Protein AF-A0A8H4PK36-F1 (afdb_monomer)

Solvent-accessible surface area (backbone atoms only — not comparable to full-atom values): 29082 Å² total; per-residue (Å²): 133,86,82,53,76,52,70,52,82,39,54,79,78,51,71,94,76,61,91,67,79,88,87,80,72,75,80,78,94,60,98,83,68,68,63,46,81,48,77,50,64,77,50,84,76,53,45,77,46,78,40,74,92,68,57,55,105,54,99,60,78,47,73,45,74,48,67,68,69,78,74,73,71,55,58,67,77,64,46,71,44,76,72,38,66,66,62,29,50,50,47,42,55,60,51,49,73,80,44,78,87,68,77,51,84,52,69,70,45,41,34,52,50,53,45,48,53,50,49,43,52,38,53,24,45,69,75,26,30,50,77,39,76,68,75,79,83,68,52,76,67,56,52,51,52,52,51,51,51,51,51,51,50,54,51,48,55,53,48,52,52,49,48,54,55,59,76,66,54,85,51,75,68,46,54,54,62,64,52,50,74,66,58,49,91,60,79,82,69,77,74,59,57,69,57,95,94,39,72,54,71,54,72,64,58,52,44,50,50,45,43,48,36,39,38,72,55,73,86,52,78,37,15,90,60,67,44,32,29,69,57,50,48,71,45,32,90,76,48,43,67,64,50,32,47,52,51,64,31,28,45,70,75,16,44,48,51,64,81,49,32,45,26,40,27,38,71,42,74,43,86,90,56,83,64,72,87,47,75,85,30,42,42,71,34,32,23,38,30,42,67,44,39,13,48,33,29,44,52,29,51,55,52,49,50,50,28,59,77,70,58,65,49,56,87,48,55,32,42,95,43,86,82,44,45,73,66,59,51,50,53,53,52,51,50,54,51,52,55,36,55,76,69,72,34,36,74,48,80,49,76,50,64,54,82,63,54,51,56,68,42,48,52,73,57,40,34,50,41,35,50,78,71,66,48,57,64,34,54,30,37,17,55,37,34,58,48,46,84,23,33,37,24,44,46,56,80,58,46,70,52,72,79,39,79,46,90,53,27,43,58,52,67,49,52,33,34,58,56,54,48,51,59,55,53,43,61,63,79,67,56,74,49,69,50,64,61,77,88,50,105,84,52,77,77,56,87,45,70,66,59,48,56,45,28,48,70,63,42,33,37,39,38,36,57,27,82,40,68,68,59,29,50,53,50,48,52,52,38,48,51,42,51,57,50,48,50,45,75,75,40,72,98,83,68,90,78,81,71,81,129

Mean predicted aligned error: 16.34 Å

Nearest PDB structures (foldseek):
  8c8j-assembly1_A  TM=6.708E-01  e=2.443E-15  Homo sapiens
  8sxu-assembly1_A  TM=6.384E-01  e=5.487E-13  Homo sapiens
  8uw3-assembly1_A  TM=5.672E-01  e=4.064E-14  Homo sapiens
  8gh6-assembly1_A  TM=5.372E-01  e=8.422E-14  Bombyx mori
  8ibz-assembly1_C  TM=6.134E-01  e=5.086E-11  Bombyx mori

InterPro domains:
  IPR000477 Reverse transcriptase domain [PF00078] (272-466)
  IPR000477 Reverse transcriptase domain [PS50878] (249-501)
  IPR036691 Endonuclease/exonuclease/phosphatase superfamily [G3DSA:3.60.10.10] (4-68)
  IPR036691 Endonuclease/exonuclease/phosphatase superfamily [SSF56219] (5-68)
  IPR043502 DNA/RNA polymerase superfamily [SSF56672] (203-421)

Structure (mmCIF, N/CA/C/O backbone):
data_AF-A0A8H4PK36-F1
#
_entry.id   AF-A0A8H4PK36-F1
#
loop_
_atom_site.group_PDB
_atom_site.id
_atom_site.type_symbol
_atom_site.label_atom_id
_atom_site.label_alt_id
_atom_site.label_comp_id
_atom_site.label_asym_id
_atom_site.label_entity_id
_atom_site.label_seq_id
_atom_site.pdbx_PDB_ins_code
_atom_site.Cartn_x
_atom_site.Cartn_y
_atom_site.Cartn_z
_atom_site.occupancy
_atom_site.B_iso_or_equiv
_atom_site.auth_seq_id
_atom_site.auth_comp_id
_atom_site.auth_asym_id
_atom_site.auth_atom_id
_atom_site.pdbx_PDB_model_num
ATOM 1 N N . MET A 1 1 ? 37.662 -18.255 4.401 1.00 40.94 1 MET A N 1
ATOM 2 C CA . MET A 1 1 ? 38.384 -18.026 5.670 1.00 40.94 1 MET A CA 1
ATOM 3 C C . MET A 1 1 ? 37.438 -17.353 6.640 1.00 40.94 1 MET A C 1
ATOM 5 O O . MET A 1 1 ? 36.833 -16.355 6.268 1.00 40.94 1 MET A O 1
ATOM 9 N N . VAL A 1 2 ? 37.259 -17.919 7.832 1.00 35.31 2 VAL A N 1
ATOM 10 C CA . VAL A 1 2 ? 36.498 -17.277 8.910 1.00 35.31 2 VAL A CA 1
ATOM 11 C C . VAL A 1 2 ? 37.439 -16.280 9.588 1.00 35.31 2 VAL A C 1
ATOM 13 O O . VAL A 1 2 ? 38.476 -16.675 10.115 1.00 35.31 2 VAL A O 1
ATOM 16 N N . PHE A 1 3 ? 37.120 -14.989 9.511 1.00 43.66 3 PHE A N 1
ATOM 17 C CA . PHE A 1 3 ? 37.823 -13.960 10.276 1.00 43.66 3 PHE A CA 1
ATOM 18 C C . PHE A 1 3 ? 37.291 -13.989 11.707 1.00 43.66 3 PHE A C 1
ATOM 20 O O . PHE A 1 3 ? 36.081 -13.875 11.909 1.00 43.66 3 PHE A O 1
ATOM 27 N N . SER A 1 4 ? 38.173 -14.168 12.684 1.00 48.53 4 SER A N 1
ATOM 28 C CA . SER A 1 4 ? 37.802 -14.310 14.090 1.00 48.53 4 SER A CA 1
ATOM 29 C C . SER A 1 4 ? 38.705 -13.454 14.963 1.00 48.53 4 SER A C 1
ATOM 31 O O . SER A 1 4 ? 39.929 -13.501 14.841 1.00 48.53 4 SER A O 1
ATOM 33 N N . VAL A 1 5 ? 38.078 -12.709 15.867 1.00 52.31 5 VAL A N 1
ATOM 34 C CA . VAL A 1 5 ? 38.738 -12.067 17.001 1.00 52.31 5 VAL A CA 1
ATOM 35 C C . VAL A 1 5 ? 38.234 -12.774 18.247 1.00 52.31 5 VAL A C 1
ATOM 37 O O . VAL A 1 5 ? 37.022 -12.857 18.452 1.00 52.31 5 VAL A O 1
ATOM 40 N N . THR A 1 6 ? 39.155 -13.282 19.054 1.00 52.44 6 THR A N 1
ATOM 41 C CA . THR A 1 6 ? 38.852 -13.930 20.330 1.00 52.44 6 THR A CA 1
ATOM 42 C C . THR A 1 6 ? 39.507 -13.108 21.426 1.00 52.44 6 THR A C 1
ATOM 44 O O . THR A 1 6 ? 40.720 -12.918 21.400 1.00 52.44 6 THR A O 1
ATOM 47 N N . ALA A 1 7 ? 38.711 -12.613 22.368 1.00 56.53 7 ALA A N 1
ATOM 48 C CA . ALA A 1 7 ? 39.186 -11.902 23.548 1.00 56.53 7 ALA A CA 1
ATOM 49 C C . ALA A 1 7 ? 38.497 -12.483 24.783 1.00 56.53 7 ALA A C 1
ATOM 51 O O . ALA A 1 7 ? 37.315 -12.832 24.713 1.00 56.53 7 ALA A O 1
ATOM 52 N N . GLY A 1 8 ? 39.229 -12.605 25.885 1.00 54.06 8 GLY A N 1
ATOM 53 C CA . GLY A 1 8 ? 38.677 -13.118 27.131 1.00 54.06 8 GLY A CA 1
ATOM 54 C C . GLY A 1 8 ? 39.681 -13.137 28.273 1.00 54.06 8 GLY A C 1
ATOM 55 O O . GLY A 1 8 ? 40.876 -12.909 28.073 1.00 54.06 8 GLY A O 1
ATOM 56 N N . ASP A 1 9 ? 39.149 -13.442 29.450 1.00 56.94 9 ASP A N 1
ATOM 57 C CA . ASP A 1 9 ? 39.870 -13.492 30.715 1.00 56.94 9 ASP A CA 1
ATOM 58 C C . ASP A 1 9 ? 40.495 -14.886 30.863 1.00 56.94 9 ASP A C 1
ATOM 60 O O . ASP A 1 9 ? 39.780 -15.888 30.989 1.00 56.94 9 ASP A O 1
ATOM 64 N N . PHE A 1 10 ? 41.826 -14.984 30.824 1.00 54.03 10 PHE A N 1
ATOM 65 C CA . PHE A 1 10 ? 42.518 -16.265 30.976 1.00 54.03 10 PHE A CA 1
ATOM 66 C C . PHE A 1 10 ? 43.119 -16.378 32.372 1.00 54.03 10 PHE A C 1
ATOM 68 O O . PHE A 1 10 ? 43.988 -15.600 32.762 1.00 54.03 10 PHE A O 1
ATOM 75 N N . ASN A 1 11 ? 42.672 -17.381 33.127 1.00 54.97 11 ASN A N 1
ATOM 76 C CA . ASN A 1 11 ? 43.267 -17.710 34.415 1.00 54.97 11 ASN A CA 1
ATOM 77 C C . ASN A 1 11 ? 44.605 -18.428 34.182 1.00 54.97 11 ASN A C 1
ATOM 79 O O . ASN A 1 11 ? 44.629 -19.548 33.659 1.00 54.97 11 ASN A O 1
ATOM 83 N N . ALA A 1 12 ? 45.706 -17.788 34.581 1.00 52.44 12 ALA A N 1
ATOM 84 C CA . ALA A 1 12 ? 47.066 -18.293 34.384 1.00 52.44 12 ALA A CA 1
ATOM 85 C C . ALA A 1 12 ? 47.322 -19.647 35.088 1.00 52.44 12 ALA A C 1
ATOM 87 O O . ALA A 1 12 ? 48.232 -20.387 34.707 1.00 52.44 12 ALA A O 1
ATOM 88 N N . PHE A 1 13 ? 46.481 -20.018 36.061 1.00 49.03 13 PHE A N 1
ATOM 89 C CA . PHE A 1 13 ? 46.588 -21.257 36.834 1.00 49.03 13 PHE A CA 1
ATOM 90 C C . PHE A 1 13 ? 45.731 -22.420 36.300 1.00 49.03 13 PHE A C 1
ATOM 92 O O . PHE A 1 13 ? 45.767 -23.515 36.864 1.00 49.03 13 PHE A O 1
ATOM 99 N N . HIS A 1 14 ? 44.953 -22.237 35.224 1.00 50.09 14 HIS A N 1
ATOM 100 C CA . HIS A 1 14 ? 44.049 -23.289 34.746 1.00 50.09 14 HIS A CA 1
ATOM 101 C C . HIS A 1 14 ? 44.802 -24.417 34.011 1.00 50.09 14 HIS A C 1
ATOM 103 O O . HIS A 1 14 ? 45.375 -24.226 32.936 1.00 50.09 14 HIS A O 1
ATOM 109 N N . ILE A 1 15 ? 44.756 -25.628 34.580 1.00 48.31 15 ILE A N 1
ATOM 110 C CA . ILE A 1 15 ? 45.626 -26.768 34.233 1.00 48.31 15 ILE A CA 1
ATOM 111 C C . ILE A 1 15 ? 45.523 -27.246 32.774 1.00 48.31 15 ILE A C 1
ATOM 113 O O . ILE A 1 15 ? 46.470 -27.807 32.234 1.00 48.31 15 ILE A O 1
ATOM 117 N N . THR A 1 16 ? 44.396 -26.991 32.105 1.00 45.19 16 THR A N 1
ATOM 118 C CA . THR A 1 16 ? 44.139 -27.428 30.719 1.00 45.19 16 THR A CA 1
ATOM 119 C C . THR A 1 16 ? 44.961 -26.687 29.663 1.00 45.19 16 THR A C 1
ATOM 121 O O . THR A 1 16 ? 44.974 -27.114 28.513 1.00 45.19 16 THR A O 1
ATOM 124 N N . TRP A 1 17 ? 45.625 -25.585 30.024 1.00 44.75 17 TRP A N 1
ATOM 125 C CA . TRP A 1 17 ? 46.453 -24.784 29.111 1.00 44.75 17 TRP A CA 1
ATOM 126 C C . TRP A 1 17 ? 47.960 -25.025 29.288 1.00 44.75 17 TRP A C 1
ATOM 128 O O . TRP A 1 17 ? 48.766 -24.449 28.564 1.00 44.75 17 TRP A O 1
ATOM 138 N N . GLN A 1 18 ? 48.356 -25.887 30.230 1.00 50.12 18 GLN A N 1
ATOM 139 C CA . GLN A 1 18 ? 49.754 -26.187 30.541 1.00 50.12 18 GLN A CA 1
ATOM 140 C C . GLN A 1 18 ? 50.174 -27.484 29.831 1.00 50.12 18 GLN A C 1
ATOM 142 O O . GLN A 1 18 ? 49.978 -28.581 30.344 1.00 50.12 18 GLN A O 1
ATOM 147 N N . THR A 1 19 ? 50.737 -27.382 28.625 1.00 42.62 19 THR A N 1
ATOM 148 C CA . THR A 1 19 ? 51.015 -28.542 27.753 1.00 42.62 19 THR A CA 1
ATOM 149 C C . THR A 1 19 ? 52.373 -29.233 27.984 1.00 42.62 19 THR A C 1
ATOM 151 O O . THR A 1 19 ? 52.846 -29.929 27.091 1.00 42.62 19 THR A O 1
ATOM 154 N N . ALA A 1 20 ? 53.023 -29.083 29.148 1.00 48.22 20 ALA A N 1
ATOM 155 C CA . ALA A 1 20 ? 54.350 -29.668 29.409 1.00 48.22 20 ALA A CA 1
ATOM 156 C C . ALA A 1 20 ? 54.484 -30.352 30.786 1.00 48.22 20 ALA A C 1
ATOM 158 O O . ALA A 1 20 ? 53.830 -29.973 31.761 1.00 48.22 20 ALA A O 1
ATOM 159 N N . ALA A 1 21 ? 55.356 -31.370 30.850 1.00 52.38 21 ALA A N 1
ATOM 160 C CA . ALA A 1 21 ? 55.630 -32.180 32.038 1.00 52.38 21 ALA A CA 1
ATOM 161 C C . ALA A 1 21 ? 56.191 -31.343 33.207 1.00 52.38 21 ALA A C 1
ATOM 163 O O . ALA A 1 21 ? 56.991 -30.432 33.024 1.00 52.38 21 ALA A O 1
ATOM 164 N N . THR A 1 22 ? 55.782 -31.674 34.431 1.00 54.00 22 THR A N 1
ATOM 165 C CA . THR A 1 22 ? 55.935 -30.863 35.654 1.00 54.00 22 THR A CA 1
ATOM 166 C C . THR A 1 22 ? 57.351 -30.736 36.231 1.00 54.00 22 THR A C 1
ATOM 168 O O . THR A 1 22 ? 57.498 -30.092 37.264 1.00 54.00 22 THR A O 1
ATOM 171 N N . ARG A 1 23 ? 58.387 -31.335 35.627 1.00 44.59 23 ARG A N 1
ATOM 172 C CA . ARG A 1 23 ? 59.698 -31.504 36.286 1.00 44.59 23 ARG A CA 1
ATOM 173 C C . ARG A 1 23 ? 60.752 -30.421 36.020 1.00 44.59 23 ARG A C 1
ATOM 175 O O . ARG A 1 23 ? 61.693 -30.373 36.794 1.00 44.59 23 ARG A O 1
ATOM 182 N N . ASP A 1 24 ? 60.550 -29.521 35.055 1.00 45.03 24 ASP A N 1
ATOM 183 C CA . ASP A 1 24 ? 61.469 -28.400 34.761 1.00 45.03 24 ASP A CA 1
ATOM 184 C C . ASP A 1 24 ? 60.699 -27.086 34.532 1.00 45.03 24 ASP A C 1
ATOM 186 O O . ASP A 1 24 ? 60.712 -26.506 33.445 1.00 45.03 24 ASP A O 1
ATOM 190 N N . ARG A 1 25 ? 59.955 -26.615 35.541 1.00 55.38 25 ARG A N 1
ATOM 191 C CA . ARG A 1 25 ? 59.335 -25.281 35.473 1.00 55.38 25 ARG A CA 1
ATOM 192 C C . ARG A 1 25 ? 60.319 -24.226 35.984 1.00 55.38 25 ARG A C 1
ATOM 194 O O . ARG A 1 25 ? 60.851 -24.364 37.081 1.00 55.38 25 ARG A O 1
ATOM 201 N N . GLY A 1 26 ? 60.527 -23.162 35.204 1.00 52.28 26 GLY A N 1
ATOM 202 C CA . GLY A 1 26 ? 61.027 -21.891 35.739 1.00 52.28 26 GLY A CA 1
ATOM 203 C C . GLY A 1 26 ? 60.028 -21.299 36.744 1.00 52.28 26 GLY A C 1
ATOM 204 O O . GLY A 1 26 ? 58.874 -21.727 36.781 1.00 52.28 26 GLY A O 1
ATOM 205 N N . THR A 1 27 ? 60.468 -20.345 37.570 1.00 52.53 27 THR A N 1
ATOM 206 C CA . THR A 1 27 ? 59.638 -19.697 38.605 1.00 52.53 27 THR A CA 1
ATOM 207 C C . THR A 1 27 ? 58.325 -19.150 38.039 1.00 52.53 27 THR A C 1
ATOM 209 O O . THR A 1 27 ? 58.312 -18.629 36.921 1.00 52.53 27 THR A O 1
ATOM 212 N N . ASP A 1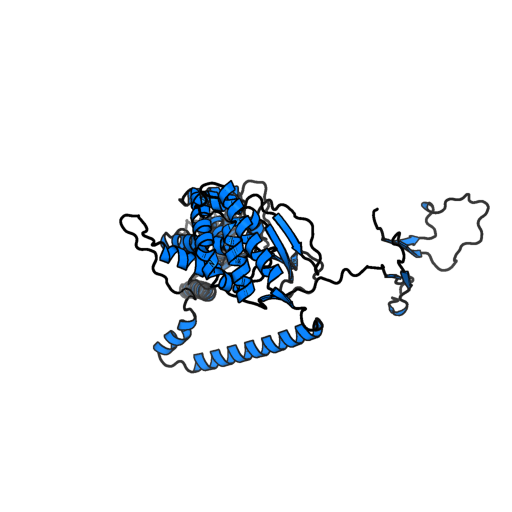 28 ? 57.241 -19.262 38.817 1.00 50.62 28 ASP A N 1
ATOM 213 C CA . ASP A 1 28 ? 55.898 -18.804 38.442 1.00 50.62 28 ASP A CA 1
ATOM 214 C C . ASP A 1 28 ? 55.920 -17.361 37.909 1.00 50.62 28 ASP A C 1
ATOM 216 O O . ASP A 1 28 ? 56.591 -16.481 38.446 1.00 50.62 28 ASP A O 1
ATOM 220 N N . ILE A 1 29 ? 55.196 -17.128 36.810 1.00 50.75 29 ILE A N 1
ATOM 221 C CA . ILE A 1 29 ? 55.352 -15.927 35.969 1.00 50.75 29 ILE A CA 1
ATOM 222 C C . ILE A 1 29 ? 54.821 -14.649 36.661 1.00 50.75 29 ILE A C 1
ATOM 224 O O . ILE A 1 29 ? 55.149 -13.547 36.230 1.00 50.75 29 ILE A O 1
ATOM 228 N N . ALA A 1 30 ? 54.067 -14.756 37.762 1.00 47.38 30 ALA A N 1
ATOM 229 C CA . ALA A 1 30 ? 53.736 -13.620 38.625 1.00 47.38 30 ALA A CA 1
ATOM 230 C C . ALA A 1 30 ? 53.220 -14.076 40.004 1.00 47.38 30 ALA A C 1
ATOM 232 O O . ALA A 1 30 ? 52.284 -14.866 40.078 1.00 47.38 30 ALA A O 1
ATOM 233 N N . GLU A 1 31 ? 53.751 -13.514 41.094 1.00 46.56 31 GLU A N 1
ATOM 234 C CA . GLU A 1 31 ? 53.213 -13.703 42.459 1.00 46.56 31 GLU A CA 1
ATOM 235 C C . GLU A 1 31 ? 51.986 -12.808 42.764 1.00 46.56 31 GLU A C 1
ATOM 237 O O . GLU A 1 31 ? 51.364 -12.950 43.813 1.00 46.56 31 GLU A O 1
ATOM 242 N N . TRP A 1 32 ? 51.614 -11.886 41.862 1.00 47.09 32 TRP A N 1
ATOM 243 C CA . TRP A 1 32 ? 50.687 -10.779 42.162 1.00 47.09 32 TRP A CA 1
ATOM 244 C C . TRP A 1 32 ? 49.541 -10.602 41.144 1.00 47.09 32 TRP A C 1
ATOM 246 O O . TRP A 1 32 ? 49.092 -9.481 40.916 1.00 47.09 32 TRP A O 1
ATOM 256 N N . GLY A 1 33 ? 49.037 -11.672 40.517 1.00 50.41 33 GLY A N 1
ATOM 257 C CA . GLY A 1 33 ? 47.861 -11.555 39.640 1.00 50.41 33 GLY A CA 1
ATOM 258 C C . GLY A 1 33 ? 47.332 -12.885 39.098 1.00 50.41 33 GLY A C 1
ATOM 259 O O . GLY A 1 33 ? 48.097 -13.711 38.614 1.00 50.41 33 GLY A O 1
ATOM 260 N N . ASN A 1 34 ? 46.010 -13.088 39.164 1.00 52.44 34 ASN A N 1
ATOM 261 C CA . ASN A 1 34 ? 45.353 -14.362 38.822 1.00 52.44 34 ASN A CA 1
ATOM 262 C C . ASN A 1 34 ? 44.834 -14.449 37.371 1.00 52.44 34 ASN A C 1
ATOM 264 O O . ASN A 1 34 ? 44.435 -15.531 36.932 1.00 52.44 34 ASN A O 1
ATOM 268 N N . THR A 1 35 ? 44.829 -13.343 36.621 1.00 53.53 35 THR A N 1
ATOM 269 C CA . THR A 1 35 ? 44.146 -13.251 35.320 1.00 53.53 35 THR A CA 1
ATOM 270 C C . THR A 1 35 ? 44.972 -12.444 34.324 1.00 53.53 35 THR A C 1
ATOM 272 O O . THR A 1 35 ? 45.458 -11.367 34.656 1.00 53.53 35 THR A O 1
ATOM 275 N N . ILE A 1 36 ? 45.123 -12.957 33.101 1.00 58.69 36 ILE A N 1
ATOM 276 C CA . ILE A 1 36 ? 45.741 -12.247 31.975 1.00 58.69 36 ILE A CA 1
ATOM 277 C C . ILE A 1 36 ? 44.651 -11.964 30.936 1.00 58.69 36 ILE A C 1
ATOM 279 O O . ILE A 1 36 ? 44.002 -12.892 30.445 1.00 58.69 36 ILE A O 1
ATOM 283 N N . ASP A 1 37 ? 44.478 -10.693 30.576 1.00 61.72 37 ASP A N 1
ATOM 284 C CA . ASP A 1 37 ? 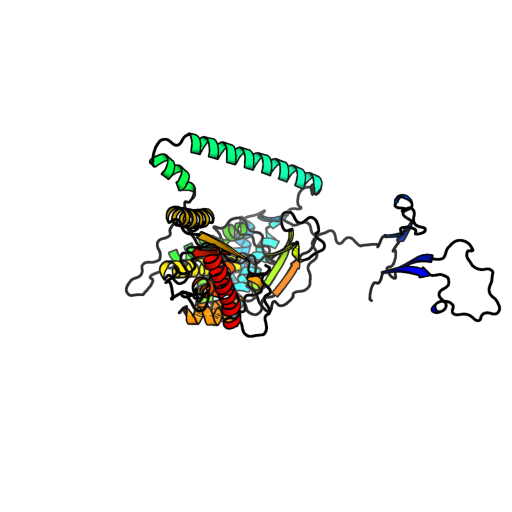43.588 -10.278 29.490 1.00 61.72 37 ASP A CA 1
ATOM 285 C C . ASP A 1 37 ? 44.315 -10.491 28.146 1.00 61.72 37 ASP A C 1
ATOM 287 O O . ASP A 1 37 ? 45.308 -9.823 27.849 1.00 61.72 37 ASP A O 1
ATOM 291 N N . LEU A 1 38 ? 43.855 -11.446 27.326 1.00 62.44 38 LEU A N 1
ATOM 292 C CA . LEU A 1 38 ? 44.467 -11.760 26.024 1.00 62.44 38 LEU A CA 1
ATOM 293 C C . LEU A 1 38 ? 43.483 -11.545 24.874 1.00 62.44 38 LEU A C 1
ATOM 295 O O . LEU A 1 38 ? 42.304 -11.895 24.952 1.00 62.44 38 LEU A O 1
ATOM 299 N N . ALA A 1 39 ? 44.001 -11.024 23.762 1.00 62.66 39 ALA A N 1
ATOM 300 C CA . ALA A 1 39 ? 43.266 -10.831 22.521 1.00 62.66 39 ALA A CA 1
ATOM 301 C C . ALA A 1 39 ? 44.033 -11.439 21.340 1.00 62.66 39 ALA A C 1
ATOM 303 O O . ALA A 1 39 ? 45.154 -11.032 21.040 1.00 62.66 39 ALA A O 1
ATOM 304 N N . PHE A 1 40 ? 43.404 -12.378 20.634 1.00 64.12 40 PHE A N 1
ATOM 305 C CA . PHE A 1 40 ? 43.942 -13.004 19.428 1.00 64.12 40 PHE A CA 1
ATOM 306 C C . PHE A 1 40 ? 43.116 -12.597 18.211 1.00 64.12 40 PHE A C 1
ATOM 308 O O . PHE A 1 40 ? 41.883 -12.610 18.238 1.00 64.12 40 PHE A O 1
ATOM 315 N N . SER A 1 41 ? 43.797 -12.269 17.118 1.00 69.12 41 SER A N 1
ATOM 316 C CA . SER A 1 41 ? 43.170 -11.930 15.844 1.00 69.12 41 SER A CA 1
ATOM 317 C C . SER A 1 41 ? 43.940 -12.590 14.709 1.00 69.12 41 SER A C 1
ATOM 319 O O . SER A 1 41 ? 45.162 -12.496 14.647 1.00 69.12 41 SER A O 1
ATOM 321 N N . ASN A 1 42 ? 43.222 -13.231 13.788 1.00 68.31 42 ASN A N 1
ATOM 322 C CA . ASN A 1 42 ? 43.790 -13.710 12.525 1.00 68.31 42 ASN A CA 1
ATOM 323 C C . ASN A 1 42 ? 43.641 -12.685 11.381 1.00 68.31 42 ASN A C 1
ATOM 325 O O . ASN A 1 42 ? 43.855 -13.017 10.215 1.00 68.31 42 ASN A O 1
ATOM 329 N N . ILE A 1 43 ? 43.251 -11.445 11.697 1.00 68.75 43 ILE A N 1
ATOM 330 C CA . ILE A 1 43 ? 43.114 -10.347 10.737 1.00 68.75 43 ILE A CA 1
ATOM 331 C C . ILE A 1 43 ? 44.473 -9.656 10.589 1.00 68.75 43 ILE A C 1
ATOM 333 O O . ILE A 1 43 ? 44.989 -9.067 11.538 1.00 68.75 43 ILE A O 1
ATOM 337 N N . GLN A 1 44 ? 45.041 -9.719 9.383 1.00 63.19 44 GLN A N 1
ATOM 338 C CA . GLN A 1 44 ? 46.318 -9.087 9.047 1.00 63.19 44 GLN A CA 1
ATOM 339 C C . GLN A 1 44 ? 46.256 -7.574 9.325 1.00 63.19 44 GLN A C 1
ATOM 341 O O . GLN A 1 44 ? 45.330 -6.914 8.859 1.00 63.19 44 GLN A O 1
ATOM 346 N N . TRP A 1 45 ? 47.234 -7.052 10.077 1.00 67.88 45 TRP A N 1
ATOM 347 C CA . TRP A 1 45 ? 47.338 -5.654 10.542 1.00 67.88 45 TRP A CA 1
ATOM 348 C C . TRP A 1 45 ? 46.310 -5.202 11.596 1.00 67.88 45 TRP A C 1
ATOM 350 O O . TRP A 1 45 ? 46.077 -4.005 11.743 1.00 67.88 45 TRP A O 1
ATOM 360 N N . ALA A 1 46 ? 45.672 -6.126 12.322 1.00 73.62 46 ALA A N 1
ATOM 361 C CA . ALA A 1 46 ? 44.981 -5.771 13.562 1.00 73.62 46 ALA A CA 1
ATOM 362 C C . ALA A 1 46 ? 45.991 -5.303 14.622 1.00 73.62 46 ALA A C 1
ATOM 364 O O . ALA A 1 46 ? 47.006 -5.962 14.840 1.00 73.62 46 ALA A O 1
ATOM 365 N N . GLU A 1 47 ? 45.689 -4.190 15.284 1.00 75.69 47 GLU A N 1
ATOM 366 C CA . GLU A 1 47 ? 46.497 -3.619 16.364 1.00 75.69 47 GLU A CA 1
ATOM 367 C C . GLU A 1 47 ? 45.690 -3.622 17.662 1.00 75.69 47 GLU A C 1
ATOM 369 O O . GLU A 1 47 ? 44.483 -3.379 17.644 1.00 75.69 47 GLU A O 1
ATOM 374 N N . THR A 1 48 ? 46.343 -3.874 18.793 1.00 76.12 48 THR A N 1
ATOM 375 C CA . THR A 1 48 ? 45.712 -3.832 20.119 1.00 76.12 48 THR A CA 1
ATOM 376 C C . THR A 1 48 ? 46.453 -2.832 20.993 1.00 76.12 48 THR A C 1
ATOM 378 O O . THR A 1 48 ? 47.674 -2.908 21.114 1.00 76.12 48 THR A O 1
ATOM 381 N N . THR A 1 49 ? 45.720 -1.913 21.618 1.00 78.50 49 THR A N 1
ATOM 382 C CA . THR A 1 49 ? 46.246 -0.917 22.560 1.00 78.50 49 THR A CA 1
ATOM 383 C C . THR A 1 49 ? 45.617 -1.097 23.937 1.00 78.50 49 THR A C 1
ATOM 385 O O . THR A 1 49 ? 44.437 -1.428 24.056 1.00 78.50 49 THR A O 1
ATOM 388 N N . VAL A 1 50 ? 46.402 -0.874 24.993 1.00 76.69 50 VAL A N 1
ATOM 389 C CA . VAL A 1 50 ? 45.887 -0.821 26.368 1.00 76.69 50 VAL A CA 1
ATOM 390 C C . VAL A 1 50 ? 45.384 0.593 26.644 1.00 76.69 50 VAL A C 1
ATOM 392 O O . VAL A 1 50 ? 46.148 1.557 26.589 1.00 76.69 50 VAL A O 1
ATOM 395 N N . GLU A 1 51 ? 44.098 0.736 26.951 1.00 77.81 51 GLU A N 1
ATOM 396 C CA . GLU A 1 51 ? 43.465 2.028 27.208 1.00 77.81 51 GLU A CA 1
ATOM 397 C C . GLU A 1 51 ? 43.540 2.392 28.695 1.00 77.81 51 GLU A C 1
ATOM 399 O O . GLU A 1 51 ? 42.543 2.364 29.418 1.00 77.81 51 GLU A O 1
ATOM 404 N N . ASN A 1 52 ? 44.733 2.786 29.153 1.00 71.12 52 ASN A N 1
ATOM 405 C CA . ASN A 1 52 ? 45.002 3.149 30.557 1.00 71.12 52 ASN A CA 1
ATOM 406 C C . ASN A 1 52 ? 44.051 4.231 31.104 1.00 71.12 52 ASN A C 1
ATOM 408 O O . ASN A 1 52 ? 43.762 4.287 32.293 1.00 71.12 52 ASN A O 1
ATOM 412 N N . HIS A 1 53 ? 43.529 5.094 30.230 1.00 69.56 53 HIS A N 1
ATOM 413 C CA . HIS A 1 53 ? 42.617 6.177 30.599 1.00 69.56 53 HIS A CA 1
ATOM 414 C C . HIS A 1 53 ? 41.177 5.716 30.891 1.00 69.56 53 HIS A C 1
ATOM 416 O O . HIS A 1 53 ? 40.364 6.514 31.359 1.00 69.56 53 HIS A O 1
ATOM 422 N N . LEU A 1 54 ? 40.846 4.457 30.591 1.00 61.81 54 LEU A N 1
ATOM 423 C CA . LEU A 1 54 ? 39.544 3.848 30.872 1.00 61.81 54 LEU A CA 1
ATOM 424 C C . LEU A 1 54 ? 39.595 2.900 32.078 1.00 61.81 54 LEU A C 1
ATOM 426 O O . LEU A 1 54 ? 38.582 2.278 32.392 1.00 61.81 54 LEU A O 1
ATOM 430 N N . GLN A 1 55 ? 40.746 2.799 32.749 1.00 59.84 55 GLN A N 1
ATOM 431 C CA . GLN A 1 55 ? 40.970 1.876 33.853 1.00 59.84 55 GLN A CA 1
ATOM 432 C C . GLN A 1 55 ? 39.920 2.070 34.955 1.00 59.84 55 GLN A C 1
ATOM 434 O O . GLN A 1 55 ? 39.782 3.140 35.552 1.00 59.84 55 GLN A O 1
ATOM 439 N N . THR A 1 56 ? 39.154 1.015 35.209 1.00 52.97 56 THR A N 1
ATOM 440 C CA . THR A 1 56 ? 38.313 0.892 36.398 1.00 52.97 56 THR A CA 1
ATOM 441 C C . THR A 1 56 ? 39.190 0.439 37.566 1.00 52.97 56 THR A C 1
ATOM 443 O O . THR A 1 56 ? 40.249 -0.131 37.342 1.00 52.97 56 THR A O 1
ATOM 446 N N . THR A 1 57 ? 38.783 0.654 38.821 1.00 52.09 57 THR A N 1
ATOM 447 C CA . THR A 1 57 ? 39.527 0.220 40.031 1.00 52.09 57 THR A CA 1
ATOM 448 C C . THR A 1 57 ? 39.612 -1.313 40.201 1.00 52.09 57 THR A C 1
ATOM 450 O O . THR A 1 57 ? 39.743 -1.807 41.314 1.00 52.09 57 THR A O 1
ATOM 453 N N . SER A 1 58 ? 39.440 -2.063 39.115 1.00 59.41 58 SER A N 1
ATOM 454 C CA . SER A 1 58 ? 39.580 -3.511 38.996 1.00 59.41 58 SER A CA 1
ATOM 455 C C . SER A 1 58 ? 40.958 -3.848 38.432 1.00 59.41 58 SER A C 1
ATOM 457 O O . SER A 1 58 ? 41.455 -3.105 37.589 1.00 59.41 58 SER A O 1
ATOM 459 N N . ASP A 1 59 ? 41.500 -5.014 38.772 1.00 58.47 59 ASP A N 1
ATOM 460 C CA . ASP A 1 59 ? 42.810 -5.501 38.298 1.00 58.47 59 ASP A CA 1
ATOM 461 C C . ASP A 1 59 ? 42.842 -5.910 36.802 1.00 58.47 59 ASP A C 1
ATOM 463 O O . ASP A 1 59 ? 43.724 -6.647 36.374 1.00 58.47 59 ASP A O 1
ATOM 467 N N . HIS A 1 60 ? 41.884 -5.436 35.995 1.00 61.28 60 HIS A N 1
ATOM 468 C CA . HIS A 1 60 ? 41.778 -5.701 34.557 1.00 61.28 60 HIS A CA 1
ATOM 469 C C . HIS A 1 60 ? 42.204 -4.490 33.729 1.00 61.28 60 HIS A C 1
ATOM 471 O O . HIS A 1 60 ? 41.838 -3.346 34.030 1.00 61.28 60 HIS A O 1
ATOM 477 N N . PHE A 1 61 ? 42.906 -4.753 32.630 1.00 63.69 61 PHE A N 1
ATOM 478 C CA . PHE A 1 61 ? 43.285 -3.736 31.660 1.00 63.69 61 PHE A CA 1
ATOM 479 C C . PHE A 1 61 ? 42.275 -3.705 30.514 1.00 63.69 61 PHE A C 1
ATOM 481 O O . PHE A 1 61 ? 41.976 -4.712 29.877 1.00 63.69 61 PHE A O 1
ATOM 488 N N . ILE A 1 62 ? 41.757 -2.519 30.193 1.00 69.69 62 ILE A N 1
ATOM 489 C CA . ILE A 1 62 ? 40.847 -2.377 29.055 1.00 69.69 62 ILE A CA 1
ATOM 490 C C . ILE A 1 62 ? 41.660 -2.409 27.760 1.00 69.69 62 ILE A C 1
ATOM 492 O O . ILE A 1 62 ? 42.419 -1.486 27.467 1.00 69.69 62 ILE A O 1
ATOM 496 N N . LEU A 1 63 ? 41.474 -3.469 26.972 1.00 74.06 63 LEU A N 1
ATOM 497 C CA . LEU A 1 63 ? 42.087 -3.631 25.655 1.00 74.06 63 LEU A CA 1
ATOM 498 C C . LEU A 1 63 ? 41.181 -3.064 24.552 1.00 74.06 63 LEU A C 1
ATOM 500 O O . LEU A 1 63 ? 40.011 -3.433 24.432 1.00 74.06 63 LEU A O 1
ATOM 504 N N . SER A 1 64 ? 41.736 -2.201 23.705 1.00 72.50 64 SER A N 1
ATOM 505 C CA . SER A 1 64 ? 41.101 -1.690 22.490 1.00 72.50 64 SER A CA 1
ATOM 506 C C . SER A 1 64 ? 41.741 -2.343 21.271 1.00 72.50 64 SER A C 1
ATOM 508 O O . SER A 1 64 ? 42.928 -2.168 21.009 1.00 72.50 64 SER A O 1
ATOM 510 N N . ILE A 1 65 ? 40.960 -3.123 20.523 1.00 75.19 65 ILE A N 1
ATOM 511 C CA . ILE A 1 65 ? 41.429 -3.798 19.308 1.00 75.19 65 ILE A CA 1
ATOM 512 C C . ILE A 1 65 ? 40.978 -2.986 18.095 1.00 75.19 65 ILE A C 1
ATOM 514 O O . ILE A 1 65 ? 39.786 -2.906 17.781 1.00 75.19 65 ILE A O 1
ATOM 518 N N . THR A 1 66 ? 41.939 -2.410 17.382 1.00 70.44 66 THR A N 1
ATOM 519 C CA . THR A 1 66 ? 41.725 -1.698 16.127 1.00 70.44 66 THR A CA 1
ATOM 520 C C . THR A 1 66 ? 41.890 -2.664 14.962 1.00 70.44 66 THR A C 1
ATOM 522 O O . THR A 1 66 ? 42.978 -3.150 14.664 1.00 70.44 66 THR A O 1
ATOM 525 N N . LEU A 1 67 ? 40.785 -2.942 14.270 1.00 73.88 67 LEU A N 1
ATOM 526 C CA . LEU A 1 67 ? 40.806 -3.739 13.048 1.00 73.88 67 LEU A CA 1
ATOM 527 C C . LEU A 1 67 ? 41.018 -2.832 11.827 1.00 73.88 67 LEU A C 1
ATOM 529 O O . LEU A 1 67 ? 40.310 -1.825 11.697 1.00 73.88 67 LEU A O 1
ATOM 533 N N . PRO A 1 68 ? 41.903 -3.201 10.883 1.00 65.12 68 PRO A N 1
ATOM 534 C CA . PRO A 1 68 ? 42.104 -2.476 9.640 1.00 65.12 68 PRO A CA 1
ATOM 535 C C . PRO A 1 68 ? 40.893 -2.718 8.743 1.00 65.12 68 PRO A C 1
ATOM 537 O O . PRO A 1 68 ? 40.870 -3.568 7.854 1.00 65.12 68 PRO A O 1
ATOM 540 N N . THR A 1 69 ? 39.820 -1.971 8.978 1.00 53.16 69 THR A N 1
ATOM 541 C CA . THR A 1 69 ? 38.768 -1.879 7.975 1.00 53.16 69 THR A CA 1
ATOM 542 C C . THR A 1 69 ? 39.380 -1.170 6.773 1.00 53.16 69 THR A C 1
ATOM 544 O O . THR A 1 69 ? 39.839 -0.040 6.896 1.00 53.16 69 THR A O 1
ATOM 547 N N . ARG A 1 70 ? 39.369 -1.782 5.580 1.00 44.56 70 ARG A N 1
ATOM 548 C CA . ARG A 1 70 ? 39.234 -0.953 4.376 1.00 44.56 70 ARG A CA 1
ATOM 549 C C . ARG A 1 70 ? 37.877 -0.282 4.546 1.00 44.56 70 ARG A C 1
ATOM 551 O O . ARG A 1 70 ? 36.872 -1.000 4.467 1.00 44.56 70 ARG A O 1
ATOM 558 N N . PRO A 1 71 ? 37.781 1.036 4.785 1.00 39.50 71 PRO A N 1
ATOM 559 C CA . PRO A 1 71 ? 36.490 1.666 4.678 1.00 39.50 71 PRO A CA 1
ATOM 560 C C . PRO A 1 71 ? 36.095 1.516 3.209 1.00 39.50 71 PRO A C 1
ATOM 562 O O . PRO A 1 71 ? 36.610 2.211 2.334 1.00 39.50 71 PRO A O 1
ATOM 565 N N . LYS A 1 72 ? 35.158 0.611 2.903 1.00 39.47 72 LYS A N 1
ATOM 566 C CA . LYS A 1 72 ? 34.255 0.900 1.794 1.00 39.47 72 LYS A CA 1
ATOM 567 C C . LYS A 1 72 ? 33.606 2.205 2.211 1.00 39.47 72 LYS A C 1
ATOM 569 O O . LYS A 1 72 ? 32.802 2.211 3.141 1.00 39.47 72 LYS A O 1
ATOM 574 N N . VAL A 1 73 ? 34.052 3.306 1.606 1.00 35.25 73 VAL A N 1
ATOM 575 C CA . VAL A 1 73 ? 33.453 4.622 1.805 1.00 35.25 73 VAL A CA 1
ATOM 576 C C . VAL A 1 73 ? 31.946 4.398 1.716 1.00 35.25 73 VAL A C 1
ATOM 578 O O . VAL A 1 73 ? 31.494 3.877 0.689 1.00 35.25 73 VAL A O 1
ATOM 581 N N . PRO A 1 74 ? 31.170 4.668 2.783 1.00 38.75 74 PRO A N 1
ATOM 582 C CA . PRO A 1 74 ? 29.739 4.439 2.740 1.00 38.75 74 PRO A CA 1
ATOM 583 C C . PRO A 1 74 ? 29.221 5.223 1.546 1.00 38.75 74 PRO A C 1
ATOM 585 O O . PRO A 1 74 ? 29.429 6.436 1.483 1.00 38.75 74 PRO A O 1
ATOM 588 N N . ALA A 1 75 ? 28.630 4.525 0.571 1.00 42.78 75 ALA A N 1
ATOM 589 C CA . ALA A 1 75 ? 28.128 5.156 -0.638 1.00 42.78 75 ALA A CA 1
ATOM 590 C C . ALA A 1 75 ? 27.208 6.304 -0.212 1.00 42.78 75 ALA A C 1
ATOM 592 O O . ALA A 1 75 ? 26.128 6.086 0.348 1.00 42.78 75 ALA A O 1
ATOM 593 N N . ILE A 1 76 ? 27.684 7.536 -0.398 1.00 43.38 76 ILE A N 1
ATOM 594 C CA . ILE A 1 76 ? 26.918 8.737 -0.087 1.00 43.38 76 ILE A CA 1
ATOM 595 C C . ILE A 1 76 ? 25.646 8.637 -0.932 1.00 43.38 76 ILE A C 1
ATOM 597 O O . ILE A 1 76 ? 25.759 8.297 -2.108 1.00 43.38 76 ILE A O 1
ATOM 601 N N . PRO A 1 77 ? 24.444 8.906 -0.388 1.00 47.31 77 PRO A N 1
ATOM 602 C CA . PRO A 1 77 ? 23.225 8.904 -1.183 1.00 47.31 77 PRO A CA 1
ATOM 603 C C . PRO A 1 77 ? 23.389 9.860 -2.366 1.00 47.31 77 PRO A C 1
ATOM 605 O O . PRO A 1 77 ? 23.340 11.082 -2.208 1.00 47.31 77 PRO A O 1
ATOM 608 N N . THR A 1 78 ? 23.628 9.306 -3.548 1.00 51.03 78 THR A N 1
ATOM 609 C CA . THR A 1 78 ? 23.850 10.071 -4.763 1.00 51.03 78 THR A CA 1
ATOM 610 C C . THR A 1 78 ? 22.503 10.558 -5.265 1.00 51.03 78 THR A C 1
ATOM 612 O O . THR A 1 78 ? 21.537 9.804 -5.408 1.00 51.03 78 THR A O 1
ATOM 615 N N . ARG A 1 79 ? 22.388 11.866 -5.495 1.00 56.81 79 ARG A N 1
ATOM 616 C CA . ARG A 1 79 ? 21.207 12.417 -6.157 1.00 56.81 79 ARG A CA 1
ATOM 617 C C . ARG A 1 79 ? 21.531 12.557 -7.633 1.00 56.81 79 ARG A C 1
ATOM 619 O O . ARG A 1 79 ? 22.317 13.418 -7.999 1.00 56.81 79 ARG A O 1
ATOM 626 N N . LYS A 1 80 ? 20.890 11.742 -8.466 1.00 63.62 80 LYS A N 1
ATOM 627 C CA . LYS A 1 80 ? 20.819 11.997 -9.905 1.00 63.62 80 LYS A CA 1
ATOM 628 C C . LYS A 1 80 ? 19.792 13.100 -10.167 1.00 63.62 80 LYS A C 1
ATOM 630 O O . LYS A 1 80 ? 18.696 13.067 -9.586 1.00 63.62 80 LYS A O 1
ATOM 635 N N . LYS A 1 81 ? 20.190 14.092 -10.958 1.00 66.31 81 LYS A N 1
ATOM 636 C CA . LYS A 1 81 ? 19.346 15.147 -11.526 1.00 66.31 81 LYS A CA 1
ATOM 637 C C . LYS A 1 81 ? 19.618 15.145 -13.030 1.00 66.31 81 LYS A C 1
ATOM 639 O O . LYS A 1 81 ? 20.779 14.990 -13.405 1.00 66.31 81 LYS A O 1
ATOM 644 N N . VAL A 1 82 ? 18.570 15.298 -13.838 1.00 65.06 82 VAL A N 1
ATOM 645 C CA . VAL A 1 82 ? 18.737 15.525 -15.278 1.00 65.06 82 VAL A CA 1
ATOM 646 C C . VAL A 1 82 ? 19.527 16.810 -15.436 1.00 65.06 82 VAL A C 1
ATOM 648 O O . VAL A 1 82 ? 19.168 17.835 -14.850 1.00 65.06 82 VAL A O 1
ATOM 651 N N . ASP A 1 83 ? 20.657 16.691 -16.115 1.00 70.25 83 ASP A N 1
ATOM 652 C CA . ASP A 1 83 ? 21.518 17.818 -16.453 1.00 70.25 83 ASP A CA 1
ATOM 653 C C . ASP A 1 83 ? 21.163 18.355 -17.842 1.00 70.25 83 ASP A C 1
ATOM 655 O O . ASP A 1 83 ? 21.177 19.561 -18.055 1.00 70.25 83 ASP A O 1
ATOM 659 N N . ASP A 1 84 ? 20.756 17.447 -18.729 1.00 77.06 84 ASP A N 1
ATOM 660 C CA . ASP A 1 84 ? 20.372 17.701 -20.111 1.00 77.06 84 ASP A CA 1
ATOM 661 C C . ASP A 1 84 ? 19.014 17.030 -20.392 1.00 77.06 84 ASP A C 1
ATOM 663 O O . ASP A 1 84 ? 18.911 15.799 -20.473 1.00 77.06 84 ASP A O 1
ATOM 667 N N . GLU A 1 85 ? 17.947 17.836 -20.414 1.00 81.62 85 GLU A N 1
ATOM 668 C CA . GLU A 1 85 ? 16.572 17.350 -20.602 1.00 81.62 85 GLU A CA 1
ATOM 669 C C . GLU A 1 85 ? 16.296 16.912 -22.043 1.00 81.62 85 GLU A C 1
ATOM 671 O O . GLU A 1 85 ? 15.574 15.931 -22.232 1.00 81.62 85 GLU A O 1
ATOM 676 N N . GLU A 1 86 ? 16.906 17.567 -23.032 1.00 83.19 86 GLU A N 1
ATOM 677 C CA . GLU A 1 86 ? 16.764 17.211 -24.448 1.00 83.19 86 GLU A CA 1
ATOM 678 C C . GLU A 1 86 ? 17.401 15.851 -24.707 1.00 83.19 86 GLU A C 1
ATOM 680 O O . GLU A 1 86 ? 16.713 14.922 -25.132 1.00 83.19 86 GLU A O 1
ATOM 685 N N . ARG A 1 87 ? 18.659 15.665 -24.293 1.00 83.56 87 ARG A N 1
ATOM 686 C CA . ARG A 1 87 ? 19.338 14.369 -24.407 1.00 83.56 87 ARG A CA 1
ATOM 687 C C . ARG A 1 87 ? 18.612 13.261 -23.648 1.00 83.56 87 ARG A C 1
ATOM 689 O O . ARG A 1 87 ? 18.576 12.117 -24.098 1.00 83.56 87 ARG A O 1
ATOM 696 N N . PHE A 1 88 ? 18.031 13.561 -22.482 1.00 87.06 88 PHE A N 1
ATOM 697 C CA . PHE A 1 88 ? 17.217 12.581 -21.759 1.00 87.06 88 PHE A CA 1
ATOM 698 C C . PHE A 1 88 ? 16.010 12.129 -22.591 1.00 87.06 88 PHE A C 1
ATOM 700 O O . PHE A 1 88 ? 15.753 10.929 -22.683 1.00 87.06 88 PHE A O 1
ATOM 707 N N . LEU A 1 89 ? 15.285 13.066 -23.203 1.00 88.44 89 LEU A N 1
ATOM 708 C CA . LEU A 1 89 ? 14.125 12.765 -24.039 1.00 88.44 89 LEU A CA 1
ATOM 709 C C . LEU A 1 89 ? 14.503 12.060 -25.343 1.00 88.44 89 LEU A C 1
ATOM 711 O O . LEU A 1 89 ? 13.787 11.145 -25.745 1.00 88.44 89 LEU A O 1
ATOM 715 N N . GLU A 1 90 ? 15.624 12.416 -25.966 1.00 87.56 90 GLU A N 1
ATOM 716 C CA . GLU A 1 90 ? 16.147 11.739 -27.157 1.00 87.56 90 GLU A CA 1
ATOM 717 C C . GLU A 1 90 ? 16.442 10.264 -26.878 1.00 87.56 90 GLU A C 1
ATOM 719 O O . GLU A 1 90 ? 15.936 9.391 -27.582 1.00 87.56 90 GLU A O 1
ATOM 724 N N . VAL A 1 91 ? 17.180 9.966 -25.800 1.00 88.44 91 VAL A N 1
ATOM 725 C CA . VAL A 1 91 ? 17.506 8.582 -25.411 1.00 88.44 91 VAL A CA 1
ATOM 726 C C . VAL A 1 91 ? 16.240 7.781 -25.108 1.00 88.44 91 VAL A C 1
ATOM 728 O O . VAL A 1 91 ? 16.126 6.623 -25.516 1.00 88.44 91 VAL A O 1
ATOM 731 N N . ILE A 1 92 ? 15.272 8.386 -24.410 1.00 91.69 92 ILE A N 1
ATOM 732 C CA . ILE A 1 92 ? 13.981 7.745 -24.146 1.00 91.69 92 ILE A CA 1
ATOM 733 C C . ILE A 1 92 ? 13.246 7.466 -25.462 1.00 91.69 92 ILE A C 1
ATOM 735 O O . ILE A 1 92 ? 12.786 6.346 -25.669 1.00 91.69 92 ILE A O 1
ATOM 739 N N . THR A 1 93 ? 13.163 8.452 -26.356 1.00 92.00 93 THR A N 1
ATOM 740 C CA . THR A 1 93 ? 12.456 8.344 -27.641 1.00 92.00 93 THR A CA 1
ATOM 741 C C . THR A 1 93 ? 13.061 7.254 -28.514 1.00 92.00 93 THR A C 1
ATOM 743 O O . THR A 1 93 ? 12.332 6.381 -28.982 1.00 92.00 93 THR A O 1
ATOM 746 N N . GLU A 1 94 ? 14.384 7.231 -28.662 1.00 89.69 94 GLU A N 1
ATOM 747 C CA . GLU A 1 94 ? 15.090 6.182 -29.398 1.00 89.69 94 GLU A CA 1
ATOM 748 C C . GLU A 1 94 ? 14.812 4.801 -28.796 1.00 89.69 94 GLU A C 1
ATOM 750 O O . GLU A 1 94 ? 14.369 3.878 -29.481 1.00 89.69 94 GLU A O 1
ATOM 755 N N . GLY A 1 95 ? 14.980 4.668 -27.480 1.00 89.00 95 GLY A N 1
ATOM 756 C CA . GLY A 1 95 ? 14.820 3.388 -26.804 1.00 89.00 95 GLY A CA 1
ATOM 757 C C . GLY A 1 95 ? 13.379 2.870 -26.767 1.00 89.00 95 GLY A C 1
ATOM 758 O O . GLY A 1 95 ? 13.179 1.658 -26.668 1.00 89.00 95 GLY A O 1
ATOM 759 N N . THR A 1 96 ? 12.359 3.729 -26.913 1.00 91.19 96 THR A N 1
ATOM 760 C CA . THR A 1 96 ? 10.970 3.250 -27.044 1.00 91.19 96 THR A CA 1
ATOM 761 C C . THR A 1 96 ? 10.740 2.406 -28.293 1.00 91.19 96 THR A C 1
ATOM 763 O O . THR A 1 96 ? 9.878 1.531 -28.251 1.00 91.19 96 THR A O 1
ATOM 766 N N . ARG A 1 97 ? 11.534 2.572 -29.361 1.00 89.12 97 ARG A N 1
ATOM 767 C CA . ARG A 1 97 ? 11.415 1.765 -30.591 1.00 89.12 97 ARG A CA 1
ATOM 768 C C . ARG A 1 97 ? 11.713 0.284 -30.361 1.00 89.12 97 ARG A C 1
ATOM 770 O O . ARG A 1 97 ? 11.182 -0.566 -31.068 1.00 89.12 97 ARG A O 1
ATOM 777 N N . ALA A 1 98 ? 12.526 -0.030 -29.352 1.00 87.50 98 ALA A N 1
ATOM 778 C CA . ALA A 1 98 ? 12.839 -1.403 -28.960 1.00 87.50 98 ALA A CA 1
ATOM 779 C C . ALA A 1 98 ? 11.738 -2.055 -28.100 1.00 87.50 98 ALA A C 1
ATOM 781 O O . ALA A 1 98 ? 11.754 -3.267 -27.872 1.00 87.50 98 ALA A O 1
ATOM 782 N N . ILE A 1 99 ? 10.776 -1.272 -27.601 1.00 89.50 99 ILE A N 1
ATOM 783 C CA . ILE A 1 99 ? 9.645 -1.771 -26.820 1.00 89.50 99 ILE A CA 1
ATOM 784 C C . ILE A 1 99 ? 8.493 -2.027 -27.785 1.00 89.50 99 ILE A C 1
ATOM 786 O O . ILE A 1 99 ? 8.080 -1.130 -28.513 1.00 89.50 99 ILE A O 1
ATOM 790 N N . SER A 1 100 ? 7.938 -3.245 -27.763 1.00 85.75 100 SER A N 1
ATOM 791 C CA . SER A 1 100 ? 6.801 -3.578 -28.630 1.00 85.75 100 SER A CA 1
ATOM 792 C C . SER A 1 100 ? 5.686 -2.527 -28.495 1.00 85.75 100 SER A C 1
ATOM 794 O O . SER A 1 100 ? 5.342 -2.154 -27.368 1.00 85.75 100 SER A O 1
ATOM 796 N N . PRO A 1 101 ? 5.070 -2.065 -29.591 1.00 78.75 101 PRO A N 1
ATOM 797 C CA . PRO A 1 101 ? 3.894 -1.204 -29.519 1.00 78.75 101 PRO A CA 1
ATOM 798 C C . PRO A 1 101 ? 2.618 -2.003 -29.209 1.00 78.75 101 PRO A C 1
ATOM 800 O O . PRO A 1 101 ? 1.632 -1.425 -28.758 1.00 78.75 101 PRO A O 1
ATOM 803 N N . SER A 1 102 ? 2.623 -3.329 -29.410 1.00 84.44 102 SER A N 1
ATOM 804 C CA . SER A 1 102 ? 1.444 -4.174 -29.206 1.00 84.44 102 SER A CA 1
ATOM 805 C C . SER A 1 102 ? 1.100 -4.335 -27.731 1.00 84.44 102 SER A C 1
ATOM 807 O O . SER A 1 102 ? 1.955 -4.609 -26.886 1.00 84.44 102 SER A O 1
ATOM 809 N N . ARG A 1 103 ? -0.180 -4.193 -27.400 1.00 86.31 103 ARG A N 1
ATOM 810 C CA . ARG A 1 103 ? -0.660 -4.318 -26.026 1.00 86.31 103 ARG A CA 1
ATOM 811 C C . ARG A 1 103 ? -0.267 -5.693 -25.443 1.00 86.31 103 ARG A C 1
ATOM 813 O O . ARG A 1 103 ? -0.543 -6.695 -26.089 1.00 86.31 103 ARG A O 1
ATOM 820 N N . PRO A 1 104 ? 0.337 -5.764 -24.240 1.00 88.31 104 PRO A N 1
ATOM 821 C CA . PRO A 1 104 ? 0.757 -7.040 -23.663 1.00 88.31 104 PRO A CA 1
ATOM 822 C C . PRO A 1 104 ? -0.479 -7.845 -23.259 1.00 88.31 104 PRO A C 1
ATOM 824 O O . PRO A 1 104 ? -1.328 -7.340 -22.524 1.00 88.31 104 PRO A O 1
ATOM 827 N N . ASP A 1 105 ? -0.610 -9.059 -23.760 1.00 91.44 105 ASP A N 1
ATOM 828 C CA . ASP A 1 105 ? -1.790 -9.921 -23.644 1.00 91.44 105 ASP A CA 1
ATOM 829 C C . ASP A 1 105 ? -1.566 -11.139 -22.739 1.00 91.44 105 ASP A C 1
ATOM 831 O O . ASP A 1 105 ? -2.529 -11.671 -22.186 1.00 91.44 105 ASP A O 1
ATOM 835 N N . ASP A 1 106 ? -0.309 -11.500 -22.483 1.00 94.19 106 ASP A N 1
ATOM 836 C CA . ASP A 1 106 ? 0.080 -12.571 -21.572 1.00 94.19 106 ASP A CA 1
ATOM 837 C C . ASP A 1 106 ? 1.092 -12.126 -20.489 1.00 94.19 106 ASP A C 1
ATOM 839 O O . ASP A 1 106 ? 1.501 -10.962 -20.381 1.00 94.19 106 ASP A O 1
ATOM 843 N N . ILE A 1 107 ? 1.455 -13.065 -19.609 1.00 95.38 107 ILE A N 1
ATOM 844 C CA . ILE A 1 107 ? 2.402 -12.827 -18.509 1.00 95.38 107 ILE A CA 1
ATOM 845 C C . ILE A 1 107 ? 3.823 -12.516 -19.031 1.00 95.38 107 ILE A C 1
ATOM 847 O O . ILE A 1 107 ? 4.388 -11.511 -18.587 1.00 95.38 107 ILE A O 1
ATOM 851 N N . PRO A 1 108 ? 4.416 -13.303 -19.955 1.00 96.19 108 PRO A N 1
ATOM 852 C CA . PRO A 1 108 ? 5.725 -12.989 -20.532 1.00 96.19 108 PRO A CA 1
ATOM 853 C C . PRO A 1 108 ? 5.806 -11.606 -21.191 1.00 96.19 108 PRO A C 1
ATOM 855 O O . PRO A 1 108 ? 6.782 -10.885 -20.976 1.00 96.19 108 PRO A O 1
ATOM 858 N N . ALA A 1 109 ? 4.786 -11.193 -21.945 1.00 94.75 109 ALA A N 1
ATOM 859 C CA . ALA A 1 109 ? 4.733 -9.883 -22.584 1.00 94.75 109 ALA A CA 1
ATOM 860 C C . ALA A 1 109 ? 4.633 -8.746 -21.556 1.00 94.75 109 ALA A C 1
ATOM 862 O O . ALA A 1 109 ? 5.260 -7.696 -21.737 1.00 94.75 109 ALA A O 1
ATOM 863 N N . LEU A 1 110 ? 3.884 -8.944 -20.461 1.00 94.81 110 LEU A N 1
ATOM 864 C CA . LEU A 1 110 ? 3.842 -8.000 -19.340 1.00 94.81 110 LEU A CA 1
ATOM 865 C C . LEU A 1 110 ? 5.216 -7.831 -18.684 1.00 94.81 110 LEU A C 1
ATOM 867 O O . LEU A 1 110 ? 5.645 -6.692 -18.480 1.00 94.81 110 LEU A O 1
ATOM 871 N N . ASP A 1 111 ? 5.899 -8.937 -18.370 1.00 95.75 111 ASP A N 1
ATOM 872 C CA . ASP A 1 111 ? 7.238 -8.899 -17.772 1.00 95.75 111 ASP A CA 1
ATOM 873 C C . ASP A 1 111 ? 8.219 -8.200 -18.722 1.00 95.75 111 ASP A C 1
ATOM 875 O O . ASP A 1 111 ? 8.801 -7.183 -18.341 1.00 95.75 111 ASP A O 1
ATOM 879 N N . LYS A 1 112 ? 8.284 -8.623 -19.993 1.00 94.69 112 LYS A N 1
ATOM 880 C CA . LYS A 1 112 ? 9.163 -8.028 -21.014 1.00 94.69 112 LYS A CA 1
ATOM 881 C C . LYS A 1 112 ? 8.932 -6.526 -21.182 1.00 94.69 112 LYS A C 1
ATOM 883 O O . LYS A 1 112 ? 9.890 -5.759 -21.242 1.00 94.69 112 LYS A O 1
ATOM 888 N N . ARG A 1 113 ? 7.672 -6.074 -21.234 1.00 94.62 113 ARG A N 1
ATOM 889 C CA . ARG A 1 113 ? 7.354 -4.640 -21.338 1.00 94.62 113 ARG A C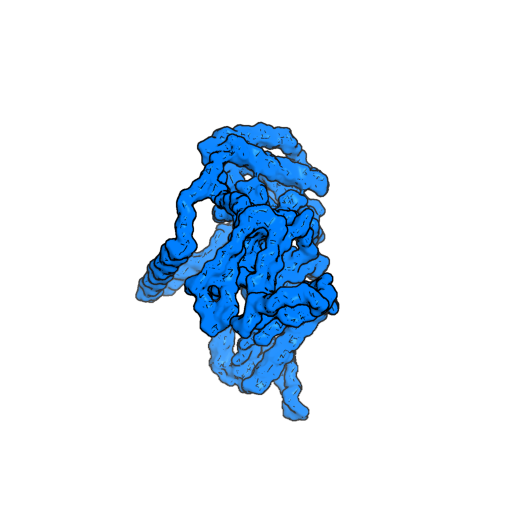A 1
ATOM 890 C C . ARG A 1 113 ? 7.782 -3.876 -20.090 1.00 94.62 113 ARG A C 1
ATOM 892 O O . ARG A 1 113 ? 8.334 -2.784 -20.206 1.00 94.62 113 ARG A O 1
ATOM 899 N N . SER A 1 114 ? 7.491 -4.412 -18.908 1.00 94.81 114 SER A N 1
ATOM 900 C CA . SER A 1 114 ? 7.829 -3.757 -17.643 1.00 94.81 114 SER A CA 1
ATOM 901 C C . SER A 1 114 ? 9.341 -3.641 -17.443 1.00 94.81 114 SER A C 1
ATOM 903 O O . SER A 1 114 ? 9.822 -2.570 -17.083 1.00 94.81 114 SER A O 1
ATOM 905 N N . GLU A 1 115 ? 10.093 -4.696 -17.757 1.00 94.12 115 GLU A N 1
ATOM 906 C CA . GLU A 1 115 ? 11.555 -4.710 -17.738 1.00 94.12 115 GLU A CA 1
ATOM 907 C C . GLU A 1 115 ? 12.130 -3.766 -18.790 1.00 94.12 115 GLU A C 1
ATOM 909 O O . GLU A 1 115 ? 13.006 -2.971 -18.466 1.00 94.12 115 GLU A O 1
ATOM 914 N N . GLY A 1 116 ? 11.592 -3.772 -20.014 1.00 93.44 116 GLY A N 1
ATOM 915 C CA . GLY A 1 116 ? 12.004 -2.854 -21.076 1.00 93.44 116 GLY A CA 1
ATOM 916 C C . GLY A 1 116 ? 11.835 -1.384 -20.683 1.00 93.44 116 GLY A C 1
ATOM 917 O O . GLY A 1 116 ? 12.764 -0.598 -20.841 1.00 93.44 116 GLY A O 1
ATOM 918 N N . LEU A 1 117 ? 10.692 -1.017 -20.091 1.00 94.00 117 LEU A N 1
ATOM 919 C CA . LEU A 1 117 ? 10.447 0.340 -19.589 1.00 94.00 117 LEU A CA 1
ATOM 920 C C . LEU A 1 117 ? 11.373 0.709 -18.422 1.00 94.00 117 LEU A C 1
ATOM 922 O O . LEU A 1 117 ? 11.890 1.824 -18.380 1.00 94.00 117 LEU A O 1
ATOM 926 N N . THR A 1 118 ? 11.592 -0.202 -17.471 1.00 92.62 118 THR A N 1
ATOM 927 C CA . THR A 1 118 ? 12.495 0.044 -16.338 1.00 92.62 118 THR A CA 1
ATOM 928 C C . THR A 1 118 ? 13.942 0.203 -16.800 1.00 92.62 118 THR A C 1
ATOM 930 O O . THR A 1 118 ? 14.607 1.149 -16.376 1.00 92.62 118 THR A O 1
ATOM 933 N N . SER A 1 119 ? 14.412 -0.663 -17.698 1.00 91.38 119 SER A N 1
ATOM 934 C CA . SER A 1 119 ? 15.758 -0.597 -18.271 1.00 91.38 119 SER A CA 1
ATOM 935 C C . SER A 1 119 ? 15.951 0.665 -19.104 1.00 91.38 119 SER A C 1
ATOM 937 O O . SER A 1 119 ? 16.940 1.359 -18.905 1.00 91.38 119 SER A O 1
ATOM 939 N N . LEU A 1 120 ? 14.979 1.031 -19.948 1.00 92.00 120 LEU A N 1
ATOM 940 C CA . LEU A 1 120 ? 15.007 2.273 -20.726 1.00 92.00 120 LEU A CA 1
ATOM 941 C C . LEU A 1 120 ? 15.179 3.503 -19.826 1.00 92.00 120 LEU A C 1
ATOM 943 O O . LEU A 1 120 ? 16.046 4.341 -20.068 1.00 92.00 120 LEU A O 1
ATOM 947 N N . LEU A 1 121 ? 14.382 3.593 -18.757 1.00 90.44 121 LEU A N 1
ATOM 948 C CA . LEU A 1 121 ? 14.491 4.685 -17.792 1.00 90.44 121 LEU A CA 1
ATOM 949 C C . LEU A 1 121 ? 15.863 4.696 -17.110 1.00 90.44 121 LEU A C 1
ATOM 951 O O . LEU A 1 121 ? 16.446 5.764 -16.953 1.00 90.44 121 LEU A O 1
ATOM 955 N N . GLN A 1 122 ? 16.391 3.534 -16.724 1.00 87.94 122 GLN A N 1
ATOM 956 C CA . GLN A 1 122 ? 17.704 3.424 -16.090 1.00 87.94 122 GLN A CA 1
ATOM 957 C C . GLN A 1 122 ? 18.828 3.858 -17.045 1.00 87.94 122 GLN A C 1
ATOM 959 O O . GLN A 1 122 ? 19.649 4.691 -16.666 1.00 87.94 122 GLN A O 1
ATOM 964 N N . THR A 1 123 ? 18.817 3.387 -18.294 1.00 87.44 123 THR A N 1
ATOM 965 C CA . THR A 1 123 ? 19.781 3.774 -19.333 1.00 87.44 123 THR A CA 1
ATOM 966 C C . THR A 1 123 ? 19.733 5.271 -19.617 1.00 87.44 123 THR A C 1
ATOM 968 O O . THR A 1 123 ? 20.776 5.919 -19.648 1.00 87.44 123 THR A O 1
ATOM 971 N N . ALA A 1 124 ? 18.538 5.850 -19.758 1.00 87.12 124 ALA A N 1
ATOM 972 C CA . ALA A 1 124 ? 18.395 7.286 -19.972 1.00 87.12 124 ALA A CA 1
ATOM 973 C C . ALA A 1 124 ? 18.916 8.094 -18.778 1.00 87.12 124 ALA A C 1
ATOM 975 O O . ALA A 1 124 ? 19.621 9.082 -18.959 1.00 87.12 124 ALA A O 1
ATOM 976 N N . ILE A 1 125 ? 18.635 7.646 -17.550 1.00 84.62 125 ILE A N 1
ATOM 977 C CA . ILE A 1 125 ? 19.170 8.259 -16.330 1.00 84.62 125 ILE A CA 1
ATOM 978 C C . ILE A 1 125 ? 20.699 8.199 -16.307 1.00 84.62 125 ILE A C 1
ATOM 980 O O . ILE A 1 125 ? 21.341 9.179 -15.936 1.00 84.62 125 ILE A O 1
ATOM 984 N N . ASP A 1 126 ? 21.290 7.067 -16.673 1.00 82.62 126 ASP A N 1
ATOM 985 C CA . ASP A 1 126 ? 22.742 6.892 -16.668 1.00 82.62 126 ASP A CA 1
ATOM 986 C C . ASP A 1 126 ? 23.430 7.715 -17.764 1.00 82.62 126 ASP A C 1
ATOM 988 O O . ASP A 1 126 ? 24.524 8.229 -17.537 1.00 82.62 126 ASP A O 1
ATOM 992 N N . ALA A 1 127 ? 22.768 7.906 -18.906 1.00 82.69 127 ALA A N 1
ATOM 993 C CA . ALA A 1 127 ? 23.282 8.683 -20.027 1.00 82.69 127 ALA A CA 1
ATOM 994 C C . ALA A 1 127 ? 23.164 10.208 -19.843 1.00 82.69 127 ALA A C 1
ATOM 996 O O . ALA A 1 127 ? 24.008 10.938 -20.362 1.00 82.69 127 ALA A O 1
ATOM 997 N N . SER A 1 128 ? 22.134 10.699 -19.139 1.00 80.69 128 SER A N 1
ATOM 998 C CA . SER A 1 128 ? 21.803 12.137 -19.099 1.00 80.69 128 SER A CA 1
ATOM 999 C C . SER A 1 128 ? 21.859 12.791 -17.714 1.00 80.69 128 SER A C 1
ATOM 1001 O O . SER A 1 128 ? 21.796 14.020 -17.603 1.00 80.69 128 SER A O 1
ATOM 1003 N N . CYS A 1 129 ? 21.950 12.014 -16.627 1.00 75.56 129 CYS A N 1
ATOM 1004 C CA . CYS A 1 129 ? 21.972 12.577 -15.278 1.00 75.56 129 CYS A CA 1
ATOM 1005 C C . CYS A 1 129 ? 23.385 12.631 -14.698 1.00 75.56 129 CYS A C 1
ATOM 1007 O O . CYS A 1 129 ? 24.062 11.612 -14.551 1.00 75.56 129 CYS A O 1
ATOM 1009 N N . LYS A 1 130 ? 23.781 13.804 -14.195 1.00 68.50 130 LYS A N 1
ATOM 1010 C CA . LYS A 1 130 ? 24.984 13.927 -13.366 1.00 68.50 130 LYS A CA 1
ATOM 1011 C C . LYS A 1 130 ? 24.723 13.400 -11.957 1.00 68.50 130 LYS A C 1
ATOM 1013 O O . LYS A 1 130 ? 23.677 13.641 -11.340 1.00 68.50 130 LYS A O 1
ATOM 1018 N N . THR A 1 131 ? 25.714 12.697 -11.416 1.00 62.03 131 THR A N 1
ATOM 1019 C CA . THR A 1 131 ? 25.711 12.270 -10.018 1.00 62.03 131 THR A CA 1
ATOM 1020 C C . THR A 1 131 ? 26.104 13.444 -9.133 1.00 62.03 131 THR A C 1
ATOM 1022 O O . THR A 1 131 ? 27.261 13.848 -9.103 1.00 62.03 131 THR A O 1
ATOM 1025 N N . MET A 1 132 ? 25.153 13.988 -8.373 1.00 54.88 132 MET A N 1
ATOM 1026 C CA . MET A 1 132 ? 25.482 14.962 -7.340 1.00 54.88 132 MET A CA 1
ATOM 1027 C C . MET A 1 132 ? 25.973 14.251 -6.080 1.00 54.88 132 MET A C 1
ATOM 1029 O O . MET A 1 132 ? 25.215 13.520 -5.428 1.00 54.88 132 MET A O 1
ATOM 1033 N N . THR A 1 133 ? 27.221 14.518 -5.703 1.00 45.97 133 THR A N 1
ATOM 1034 C CA . THR A 1 133 ? 27.732 14.273 -4.353 1.00 45.97 133 THR A CA 1
ATOM 1035 C C . THR A 1 133 ? 26.983 15.172 -3.373 1.00 45.97 133 THR A C 1
ATOM 1037 O O . THR A 1 133 ? 26.809 16.374 -3.590 1.00 45.97 133 THR A O 1
ATOM 1040 N N . ALA A 1 134 ? 26.467 14.584 -2.292 1.00 47.84 134 ALA A N 1
ATOM 1041 C CA . ALA A 1 134 ? 25.810 15.360 -1.252 1.00 47.84 134 ALA A CA 1
ATOM 1042 C C . ALA A 1 134 ? 26.801 16.390 -0.680 1.00 47.84 134 ALA A C 1
ATOM 1044 O O . ALA A 1 134 ? 27.920 16.035 -0.309 1.00 47.84 134 ALA A O 1
ATOM 1045 N N . ARG A 1 135 ? 26.393 17.666 -0.600 1.00 44.22 135 ARG A N 1
ATOM 1046 C CA . ARG A 1 135 ? 27.165 18.700 0.108 1.00 44.22 135 ARG A CA 1
ATOM 1047 C C . ARG A 1 135 ? 27.436 18.239 1.547 1.00 44.22 135 ARG A C 1
ATOM 1049 O O . ARG A 1 135 ? 26.551 17.644 2.160 1.00 44.22 135 ARG A O 1
ATOM 1056 N N . ARG A 1 136 ? 28.659 18.524 2.022 1.00 38.66 136 ARG A N 1
ATOM 1057 C CA . ARG A 1 136 ? 29.253 18.280 3.355 1.00 38.66 136 ARG A CA 1
ATOM 1058 C C . ARG A 1 136 ? 28.272 17.678 4.374 1.00 38.66 136 ARG A C 1
ATOM 1060 O O . ARG A 1 136 ? 27.326 18.337 4.803 1.00 38.66 136 ARG A O 1
ATOM 1067 N N . ALA A 1 137 ? 28.508 16.426 4.767 1.00 45.00 137 ALA A N 1
ATOM 1068 C CA . ALA A 1 137 ? 27.733 15.768 5.811 1.00 45.00 137 ALA A CA 1
ATOM 1069 C C . ALA A 1 137 ? 27.880 16.546 7.130 1.00 45.00 137 ALA A C 1
ATOM 1071 O O . ALA A 1 137 ? 28.931 16.508 7.764 1.00 45.00 137 ALA A O 1
ATOM 1072 N N . PHE A 1 138 ? 26.834 17.268 7.535 1.00 46.31 138 PHE A N 1
ATOM 1073 C CA . PHE A 1 138 ? 26.755 17.849 8.874 1.00 46.31 138 PHE A CA 1
ATOM 1074 C C . PHE A 1 138 ? 26.885 16.736 9.917 1.00 46.31 138 PHE A C 1
ATOM 1076 O O . PHE A 1 138 ? 26.332 15.641 9.752 1.00 46.31 138 PHE A O 1
ATOM 1083 N N . THR A 1 139 ? 27.586 17.007 11.015 1.00 49.22 139 THR A N 1
ATOM 1084 C CA . THR A 1 139 ? 27.718 16.034 12.101 1.00 49.22 139 THR A CA 1
ATOM 1085 C C . THR A 1 139 ? 26.333 15.685 12.663 1.00 49.22 139 THR A C 1
ATOM 1087 O O . THR A 1 139 ? 25.406 16.504 12.680 1.00 49.22 139 THR A O 1
ATOM 1090 N N . ARG A 1 140 ? 26.151 14.456 13.177 1.00 55.53 140 ARG A N 1
ATOM 1091 C CA . ARG A 1 140 ? 24.870 14.028 13.787 1.00 55.53 140 ARG A CA 1
ATOM 1092 C C . ARG A 1 140 ? 24.380 15.002 14.870 1.00 55.53 140 ARG A C 1
ATOM 1094 O O . ARG A 1 140 ? 23.172 15.106 15.080 1.00 55.53 140 ARG A O 1
ATOM 1101 N N . LYS A 1 141 ? 25.293 15.702 15.553 1.00 59.38 141 LYS A N 1
ATOM 1102 C CA . LYS A 1 141 ? 24.993 16.699 16.590 1.00 59.38 141 LYS A CA 1
ATOM 1103 C C . LYS A 1 141 ? 24.395 17.975 15.989 1.00 59.38 141 LYS A C 1
ATOM 1105 O O . LYS A 1 141 ? 23.343 18.416 16.451 1.00 59.38 141 LYS A O 1
ATOM 1110 N N . GLU A 1 142 ? 24.983 18.494 14.915 1.00 59.06 142 GLU A N 1
ATOM 1111 C CA . GLU A 1 142 ? 24.495 19.677 14.193 1.00 59.06 142 GLU A CA 1
ATOM 1112 C C . GLU A 1 142 ? 23.127 19.430 13.550 1.00 59.06 142 GLU A C 1
ATOM 1114 O O . GLU A 1 142 ? 22.208 20.226 13.744 1.00 59.06 142 GLU A O 1
ATOM 1119 N N . ILE A 1 143 ? 22.937 18.286 12.876 1.00 60.09 143 ILE A N 1
ATOM 1120 C CA . ILE A 1 143 ? 21.639 17.925 12.278 1.00 60.09 143 ILE A CA 1
ATOM 1121 C C . ILE A 1 143 ? 20.563 17.811 13.360 1.00 60.09 143 ILE A C 1
ATOM 1123 O O . ILE A 1 143 ? 19.453 18.319 13.183 1.00 60.09 143 ILE A O 1
ATOM 1127 N N . ARG A 1 144 ? 20.862 17.166 14.496 1.00 61.06 144 ARG A N 1
ATOM 1128 C CA . ARG A 1 144 ? 19.910 17.037 15.613 1.00 61.06 144 ARG A CA 1
ATOM 1129 C C . ARG A 1 144 ? 19.549 18.398 16.202 1.00 61.06 144 ARG A C 1
ATOM 1131 O O . ARG A 1 144 ? 18.363 18.653 16.407 1.00 61.06 144 ARG A O 1
ATOM 1138 N N . ALA A 1 145 ? 20.531 19.269 16.423 1.00 69.12 145 ALA A N 1
ATOM 1139 C CA . ALA A 1 145 ? 20.309 20.608 16.960 1.00 69.12 145 ALA A CA 1
ATOM 1140 C C . ALA A 1 145 ? 19.491 21.484 15.995 1.00 69.12 145 ALA A C 1
ATOM 1142 O O . ALA A 1 145 ? 18.488 22.077 16.400 1.00 69.12 145 ALA A O 1
ATOM 1143 N N . ALA A 1 146 ? 19.850 21.502 14.709 1.00 63.44 146 ALA A N 1
ATOM 1144 C CA . ALA A 1 146 ? 19.130 22.243 13.676 1.00 63.44 146 ALA A CA 1
ATOM 1145 C C . ALA A 1 146 ? 17.695 21.722 13.497 1.00 63.44 146 ALA A C 1
ATOM 1147 O O . ALA A 1 146 ? 16.743 22.501 13.484 1.00 63.44 146 ALA A O 1
ATOM 1148 N N . THR A 1 147 ? 17.511 20.397 13.463 1.00 64.25 147 THR A N 1
ATOM 1149 C CA . THR A 1 147 ? 16.185 19.768 13.362 1.00 64.25 147 THR A CA 1
ATOM 1150 C C . THR A 1 147 ? 15.324 20.077 14.588 1.00 64.25 147 THR A C 1
ATOM 1152 O O . THR A 1 147 ? 14.128 20.336 14.452 1.00 64.25 147 THR A O 1
ATOM 1155 N N . ALA A 1 148 ? 15.903 20.068 15.793 1.00 71.81 148 ALA A N 1
ATOM 1156 C CA . ALA A 1 148 ? 15.193 20.413 17.022 1.00 71.81 148 ALA A CA 1
ATOM 1157 C C . ALA A 1 148 ? 14.756 21.886 17.034 1.00 71.81 148 ALA A C 1
ATOM 1159 O O . ALA A 1 148 ? 13.596 22.170 17.344 1.00 71.81 148 ALA A O 1
ATOM 1160 N N . ARG A 1 149 ? 15.643 22.809 16.632 1.00 75.62 149 ARG A N 1
ATOM 1161 C CA . ARG A 1 149 ? 15.331 24.241 16.497 1.00 75.62 149 ARG A CA 1
ATOM 1162 C C . ARG A 1 149 ? 14.224 24.476 15.475 1.00 75.62 149 ARG A C 1
ATOM 1164 O O . ARG A 1 149 ? 13.220 25.098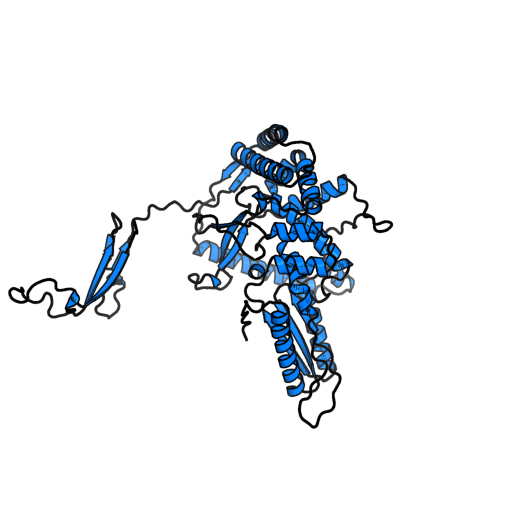 15.815 1.00 75.62 149 ARG A O 1
ATOM 1171 N N . LEU A 1 150 ? 14.348 23.899 14.279 1.00 70.00 150 LEU A N 1
ATOM 1172 C CA . LEU A 1 150 ? 13.338 24.018 13.229 1.00 70.00 150 LEU A CA 1
ATOM 1173 C C . LEU A 1 150 ? 11.984 23.484 13.709 1.00 70.00 150 LEU A C 1
ATOM 1175 O O . LEU A 1 150 ? 10.983 24.182 13.614 1.00 70.00 150 LEU A O 1
ATOM 1179 N N . ARG A 1 151 ? 11.945 22.295 14.327 1.00 74.25 151 ARG A N 1
ATOM 1180 C CA . ARG A 1 151 ? 10.706 21.730 14.892 1.00 74.25 151 ARG A CA 1
ATOM 1181 C C . ARG A 1 151 ? 10.093 22.622 15.967 1.00 74.25 151 ARG A C 1
ATOM 1183 O O . ARG A 1 151 ? 8.871 22.754 15.993 1.00 74.25 151 ARG A O 1
ATOM 1190 N N . LYS A 1 152 ? 10.903 23.211 16.854 1.00 80.75 152 LYS A N 1
ATOM 1191 C CA . LYS A 1 152 ? 10.426 24.118 17.910 1.00 80.75 152 LYS A CA 1
ATOM 1192 C C . LYS A 1 152 ? 9.793 25.367 17.299 1.00 80.75 152 LYS A C 1
ATOM 1194 O O . LYS A 1 152 ? 8.674 25.706 17.676 1.00 80.75 152 LYS A O 1
ATOM 1199 N N . ILE A 1 153 ? 10.461 25.978 16.320 1.00 82.12 153 ILE A N 1
ATOM 1200 C CA . ILE A 1 153 ? 9.956 27.145 15.589 1.00 82.12 153 ILE A CA 1
ATOM 1201 C C . ILE A 1 153 ? 8.670 26.776 14.852 1.00 82.12 153 ILE A C 1
ATOM 1203 O O . ILE A 1 153 ? 7.633 27.358 15.134 1.00 82.12 153 ILE A O 1
ATOM 1207 N N . THR A 1 154 ? 8.673 25.736 14.013 1.00 76.81 154 THR A N 1
ATOM 1208 C CA . THR A 1 154 ? 7.480 25.321 13.261 1.00 76.81 154 THR A CA 1
ATOM 1209 C C . THR A 1 154 ? 6.298 24.997 14.177 1.00 76.81 154 THR A C 1
ATOM 1211 O O . THR A 1 154 ? 5.168 25.358 13.859 1.00 76.81 154 THR A O 1
ATOM 1214 N N . ARG A 1 155 ? 6.522 24.329 15.320 1.00 75.62 155 ARG A N 1
ATOM 1215 C CA . ARG A 1 155 ? 5.458 24.051 16.301 1.00 75.62 155 ARG A CA 1
ATOM 1216 C C . ARG A 1 155 ? 4.916 25.331 16.923 1.00 75.62 155 ARG A C 1
ATOM 1218 O O . ARG A 1 155 ? 3.698 25.461 17.005 1.00 75.62 155 ARG A O 1
ATOM 1225 N N . LYS A 1 156 ? 5.795 26.249 17.339 1.00 80.69 156 LYS A N 1
ATOM 1226 C CA . LYS A 1 156 ? 5.410 27.548 17.904 1.00 80.69 156 LYS A CA 1
ATOM 1227 C C . LYS A 1 156 ? 4.613 28.354 16.879 1.00 80.69 156 LYS A C 1
ATOM 1229 O O . LYS A 1 156 ? 3.456 28.651 17.131 1.00 80.69 156 LYS A O 1
ATOM 1234 N N . THR A 1 157 ? 5.150 28.552 15.678 1.00 78.50 157 THR A N 1
ATOM 1235 C CA . THR A 1 157 ? 4.487 29.297 14.600 1.00 78.50 157 THR A CA 1
ATOM 1236 C C . THR A 1 157 ? 3.144 28.680 14.208 1.00 78.50 157 THR A C 1
ATOM 1238 O O . THR A 1 157 ? 2.163 29.401 14.080 1.00 78.50 157 THR A O 1
ATOM 1241 N N . LYS A 1 158 ? 3.046 27.346 14.072 1.00 68.38 158 LYS A N 1
ATOM 1242 C CA . LYS A 1 158 ? 1.762 26.679 13.783 1.00 68.38 158 LYS A CA 1
ATOM 1243 C C . LYS A 1 158 ? 0.757 26.831 14.922 1.00 68.38 158 LYS A C 1
ATOM 1245 O O . LYS A 1 158 ? -0.429 26.996 14.652 1.00 68.38 158 LYS A O 1
ATOM 1250 N N . ARG A 1 159 ? 1.206 26.741 16.178 1.00 75.12 159 ARG A N 1
ATOM 1251 C CA . ARG A 1 159 ? 0.348 26.925 17.355 1.00 75.12 159 ARG A CA 1
ATOM 1252 C C . ARG A 1 159 ? -0.156 28.362 17.428 1.00 75.12 159 ARG A C 1
ATOM 1254 O O . ARG A 1 159 ? -1.353 28.548 17.587 1.00 75.12 159 ARG A O 1
ATOM 1261 N N . ASP A 1 160 ? 0.724 29.338 17.251 1.00 76.00 160 ASP A N 1
ATOM 1262 C CA . ASP A 1 160 ? 0.388 30.761 17.301 1.00 76.00 160 ASP A CA 1
ATOM 1263 C C . ASP A 1 160 ? -0.541 31.146 16.144 1.00 76.00 160 ASP A C 1
ATOM 1265 O O . ASP A 1 160 ? -1.543 31.821 16.361 1.00 76.00 160 ASP A O 1
ATOM 1269 N N . PHE A 1 161 ? -0.283 30.635 14.935 1.00 74.19 161 PHE A N 1
ATOM 1270 C CA . PHE A 1 161 ? -1.175 30.790 13.785 1.00 74.19 161 PHE A CA 1
ATOM 1271 C C . PHE A 1 161 ? -2.568 30.209 14.060 1.00 74.19 161 PHE A C 1
ATOM 1273 O O . PHE A 1 161 ? -3.568 30.892 13.861 1.00 74.19 161 PHE A O 1
ATOM 1280 N N . ARG A 1 162 ? -2.647 28.971 14.572 1.00 67.25 162 ARG A N 1
ATOM 1281 C CA . ARG A 1 162 ? -3.930 28.340 14.924 1.00 67.25 162 ARG A CA 1
ATOM 1282 C C . ARG A 1 162 ? -4.651 29.090 16.035 1.00 67.25 162 ARG A C 1
ATOM 1284 O O . ARG A 1 162 ? -5.854 29.267 15.940 1.00 67.25 162 ARG A O 1
ATOM 1291 N N . ARG A 1 163 ? -3.931 29.546 17.059 1.00 76.38 163 ARG A N 1
ATOM 1292 C CA . ARG A 1 163 ? -4.504 30.294 18.182 1.00 76.38 163 ARG A CA 1
ATOM 1293 C C . ARG A 1 163 ? -5.058 31.641 17.711 1.00 76.38 163 ARG A C 1
ATOM 1295 O O . ARG A 1 163 ? -6.171 31.977 18.075 1.00 76.38 163 ARG A O 1
ATOM 1302 N N . LYS A 1 164 ? -4.349 32.356 16.828 1.00 79.44 164 LYS A N 1
ATOM 1303 C CA . LYS A 1 164 ? -4.858 33.585 16.193 1.00 79.44 164 LYS A CA 1
ATOM 1304 C C . LYS A 1 164 ? -6.085 33.336 15.315 1.00 79.44 164 LYS A C 1
ATOM 1306 O O . LYS A 1 164 ? -7.017 34.122 15.355 1.00 79.44 164 LYS A O 1
ATOM 1311 N N . GLN A 1 165 ? -6.091 32.252 14.539 1.00 70.81 165 GLN A N 1
ATOM 1312 C CA . GLN A 1 165 ? -7.234 31.884 13.700 1.00 70.81 165 GLN A CA 1
ATOM 1313 C C . GLN A 1 165 ? -8.462 31.504 14.538 1.00 70.81 165 GLN A C 1
ATOM 1315 O O . GLN A 1 165 ? -9.543 31.994 14.253 1.00 70.81 165 GLN A O 1
ATOM 1320 N N . ILE A 1 166 ? -8.293 30.688 15.586 1.00 71.88 166 ILE A N 1
ATOM 1321 C CA . ILE A 1 166 ? -9.380 30.264 16.485 1.00 71.88 166 ILE A CA 1
ATOM 1322 C C . ILE A 1 166 ? -9.925 31.450 17.284 1.00 71.88 166 ILE A C 1
ATOM 1324 O O . ILE A 1 166 ? -11.133 31.628 17.350 1.00 71.88 166 ILE A O 1
ATOM 1328 N N . ASN A 1 167 ? -9.051 32.292 17.841 1.00 76.62 167 ASN A N 1
ATOM 1329 C CA . ASN A 1 167 ? -9.470 33.467 18.610 1.00 76.62 167 ASN A CA 1
ATOM 1330 C C . ASN A 1 167 ? -10.119 34.559 17.737 1.00 76.62 167 ASN A C 1
ATOM 1332 O O . ASN A 1 167 ? -10.699 35.497 18.271 1.00 76.62 167 ASN A O 1
ATOM 1336 N N . GLY A 1 168 ? -9.987 34.470 16.410 1.00 71.50 168 GLY A N 1
ATOM 1337 C CA . GLY A 1 168 ? -10.635 35.365 15.453 1.00 71.50 168 GLY A CA 1
ATOM 1338 C C . GLY A 1 168 ? -11.957 34.830 14.896 1.00 71.50 168 GLY A C 1
ATOM 1339 O O . GLY A 1 168 ? -12.508 35.458 13.997 1.00 71.50 168 GLY A O 1
ATOM 1340 N N . LEU A 1 169 ? -12.441 33.677 15.371 1.00 73.25 169 LEU A N 1
ATOM 1341 C CA . LEU A 1 169 ? -13.714 33.092 14.950 1.00 73.25 169 LEU A CA 1
ATOM 1342 C C . LEU A 1 169 ? -14.878 33.789 15.657 1.00 73.25 169 LEU A C 1
ATOM 1344 O O . LEU A 1 169 ? -15.011 33.659 16.871 1.00 73.25 169 LEU A O 1
ATOM 1348 N N . TRP A 1 170 ? -15.750 34.455 14.900 1.00 68.69 170 TRP A N 1
ATOM 1349 C CA . TRP A 1 170 ? -16.949 35.093 15.462 1.00 68.69 170 TRP A CA 1
ATOM 1350 C C . TRP A 1 170 ? -18.238 34.744 14.705 1.00 68.69 170 TRP A C 1
ATOM 1352 O O . TRP A 1 170 ? -19.325 34.982 15.226 1.00 68.69 170 TRP A O 1
ATOM 1362 N N . ARG A 1 171 ? -18.152 34.150 13.503 1.00 68.00 171 ARG A N 1
ATOM 1363 C CA . ARG A 1 171 ? -19.311 33.729 12.695 1.00 68.00 171 ARG A CA 1
ATOM 1364 C C . ARG A 1 171 ? -19.235 32.249 12.307 1.00 68.00 171 ARG A C 1
ATOM 1366 O O . ARG A 1 171 ? -18.152 31.681 12.169 1.00 68.00 171 ARG A O 1
ATOM 1373 N N . LEU A 1 172 ? -20.393 31.625 12.060 1.00 61.19 172 LEU A N 1
ATOM 1374 C CA . LEU A 1 172 ? -20.497 30.235 11.577 1.00 61.19 172 LEU A CA 1
ATOM 1375 C C . LEU A 1 172 ? -19.690 29.995 10.284 1.00 61.19 172 LEU A C 1
ATOM 1377 O O . LEU A 1 172 ? -19.067 28.947 10.128 1.00 61.19 172 LEU A O 1
ATOM 1381 N N . GLU A 1 173 ? -19.616 30.977 9.384 1.00 60.38 173 GLU A N 1
ATOM 1382 C CA . GLU A 1 173 ? -18.813 30.916 8.150 1.00 60.38 173 GLU A CA 1
ATOM 1383 C C . GLU A 1 173 ? -17.298 30.802 8.402 1.00 60.38 173 GLU A C 1
ATOM 1385 O O . GLU A 1 173 ? -16.570 30.165 7.631 1.00 60.38 173 GLU A O 1
ATOM 1390 N N . ASP A 1 174 ? -16.803 31.357 9.510 1.00 62.41 174 ASP A N 1
ATOM 1391 C CA . ASP A 1 174 ? -15.389 31.274 9.875 1.00 62.41 174 ASP A CA 1
ATOM 1392 C C . ASP A 1 174 ? -15.020 29.849 10.327 1.00 62.41 174 ASP A C 1
ATOM 1394 O O . ASP A 1 174 ? -13.929 29.351 10.024 1.00 62.41 174 ASP A O 1
ATOM 1398 N N . ILE A 1 175 ? -15.968 29.136 10.952 1.00 61.28 175 ILE A N 1
ATOM 1399 C CA . ILE A 1 175 ? -15.847 27.703 11.258 1.00 61.28 175 ILE A CA 1
ATOM 1400 C C . ILE A 1 175 ? -15.718 26.906 9.954 1.00 61.28 175 ILE A C 1
ATOM 1402 O O . ILE A 1 175 ? -14.851 26.031 9.848 1.00 61.28 175 ILE A O 1
ATOM 1406 N N . PHE A 1 176 ? -16.495 27.245 8.919 1.00 54.56 176 PHE A N 1
ATOM 1407 C CA . PHE A 1 176 ? -16.362 26.641 7.588 1.00 54.56 176 PHE A CA 1
ATOM 1408 C C . PHE A 1 176 ? -15.003 26.948 6.927 1.00 54.56 176 PHE A C 1
ATOM 1410 O O . PHE A 1 176 ? -14.414 26.065 6.299 1.00 54.56 176 PHE A O 1
ATOM 1417 N N . ARG A 1 177 ? -14.425 28.148 7.107 1.00 55.94 177 ARG A N 1
ATOM 1418 C CA . ARG A 1 177 ? -13.065 28.477 6.614 1.00 55.94 177 ARG A CA 1
ATOM 1419 C C . ARG A 1 177 ? -11.953 27.695 7.316 1.00 55.94 177 ARG A C 1
ATOM 1421 O O . ARG A 1 177 ? -11.000 27.294 6.646 1.00 55.94 177 ARG A O 1
ATOM 1428 N N . ILE A 1 178 ? -12.047 27.452 8.624 1.00 59.88 178 ILE A N 1
ATOM 1429 C CA . ILE A 1 178 ? -11.018 26.699 9.367 1.00 59.88 178 ILE A CA 1
ATOM 1430 C C . ILE A 1 178 ? -11.178 25.184 9.185 1.00 59.88 178 ILE A C 1
ATOM 1432 O O . ILE A 1 178 ? -10.184 24.460 9.091 1.00 59.88 178 ILE A O 1
ATOM 1436 N N . THR A 1 179 ? -12.405 24.689 9.040 1.00 55.03 179 THR A N 1
ATOM 1437 C CA . THR A 1 179 ? -12.648 23.292 8.652 1.00 55.03 179 THR A CA 1
ATOM 1438 C C . THR A 1 179 ? -12.333 23.038 7.180 1.00 55.03 179 THR A C 1
ATOM 1440 O O . THR A 1 179 ? -12.034 21.908 6.827 1.00 55.03 179 THR A O 1
ATOM 1443 N N . ARG A 1 180 ? -12.227 24.066 6.324 1.00 44.22 180 ARG A N 1
ATOM 1444 C CA . ARG A 1 180 ? -11.767 23.944 4.924 1.00 44.22 180 ARG A CA 1
ATOM 1445 C C . ARG A 1 180 ? -10.417 23.228 4.769 1.00 44.22 180 ARG A C 1
ATOM 1447 O O . ARG A 1 180 ? -10.130 22.697 3.703 1.00 44.22 180 ARG A O 1
ATOM 1454 N N . TRP A 1 181 ? -9.591 23.176 5.812 1.00 44.91 181 TRP A N 1
ATOM 1455 C CA . TRP A 1 181 ? -8.315 22.448 5.826 1.00 44.91 181 TRP A CA 1
ATOM 1456 C C . TRP A 1 181 ? -8.469 20.924 5.965 1.00 44.91 181 TRP A C 1
ATOM 1458 O O . TRP A 1 181 ? -7.496 20.199 5.767 1.00 44.91 181 TRP A O 1
ATOM 1468 N N . THR A 1 182 ? -9.673 20.423 6.262 1.00 44.62 182 THR A N 1
ATOM 1469 C CA . THR A 1 182 ? -10.034 19.006 6.103 1.00 44.62 182 THR A CA 1
ATOM 1470 C C . THR A 1 182 ? -10.442 18.666 4.673 1.00 44.62 182 THR A C 1
ATOM 1472 O O . THR A 1 182 ? -10.781 17.509 4.418 1.00 44.62 182 THR A O 1
ATOM 1475 N N . LYS A 1 183 ? -10.373 19.625 3.725 1.00 42.00 183 LYS A N 1
ATOM 1476 C CA . LYS A 1 183 ? -10.476 19.335 2.290 1.00 42.00 183 LYS A CA 1
ATOM 1477 C C . LYS A 1 183 ? -9.551 18.165 1.983 1.00 42.00 183 LYS A C 1
ATOM 1479 O O . LYS A 1 183 ? -8.327 18.293 2.035 1.00 42.00 183 LYS A O 1
ATOM 1484 N N . GLY A 1 184 ? -10.159 17.015 1.700 1.00 39.81 184 GLY A N 1
ATOM 1485 C CA . GLY A 1 184 ? -9.440 15.860 1.202 1.00 39.81 184 GLY A CA 1
ATOM 1486 C C . GLY A 1 184 ? -8.611 16.326 0.017 1.00 39.81 184 GLY A C 1
ATOM 1487 O O . GLY A 1 184 ? -9.141 16.946 -0.898 1.00 39.81 184 GLY A O 1
ATOM 1488 N N . SER A 1 185 ? -7.313 16.050 0.036 1.00 44.34 185 SER A N 1
ATOM 1489 C CA . SER A 1 185 ? -6.387 16.388 -1.049 1.00 44.34 185 SER A CA 1
ATOM 1490 C C . SER A 1 185 ? -6.671 15.628 -2.353 1.00 44.34 185 SER A C 1
ATOM 1492 O O . SER A 1 185 ? -5.845 15.635 -3.257 1.00 44.34 185 SER A O 1
ATOM 1494 N N . SER A 1 186 ? -7.805 14.932 -2.447 1.00 47.38 186 SER A N 1
ATOM 1495 C CA . SER A 1 186 ? -8.326 14.402 -3.697 1.00 47.38 186 SER A CA 1
ATOM 1496 C C . SER A 1 186 ? -9.169 15.496 -4.339 1.00 47.38 186 SER A C 1
ATOM 1498 O O . SER A 1 186 ? -10.236 15.837 -3.826 1.00 47.38 186 SER A O 1
ATOM 1500 N N . GLN A 1 187 ? -8.716 16.023 -5.480 1.00 43.53 187 GLN A N 1
ATOM 1501 C CA . GLN A 1 187 ? -9.675 16.459 -6.491 1.00 43.53 187 GLN A CA 1
ATOM 1502 C C . GLN A 1 187 ? -10.677 15.311 -6.637 1.00 43.53 187 GLN A C 1
ATOM 1504 O O . GLN A 1 187 ? -10.295 14.159 -6.848 1.00 43.53 187 GLN A O 1
ATOM 1509 N N . PHE A 1 188 ? -11.944 15.598 -6.361 1.00 38.28 188 PHE A N 1
ATOM 1510 C CA . PHE A 1 188 ? -13.014 14.655 -6.615 1.00 38.28 188 PHE A CA 1
ATOM 1511 C C . PHE A 1 188 ? -13.114 14.541 -8.134 1.00 38.28 188 PHE A C 1
ATOM 1513 O O . PHE A 1 188 ? -13.759 15.369 -8.769 1.00 38.28 188 PHE A O 1
ATOM 1520 N N . CYS A 1 189 ? -12.404 13.580 -8.718 1.00 48.56 189 CYS A N 1
ATOM 1521 C CA . CYS A 1 189 ? -12.694 13.147 -10.072 1.00 48.56 189 CYS A CA 1
ATOM 1522 C C . CYS A 1 189 ? -14.017 12.382 -9.985 1.00 48.56 189 CYS A C 1
ATOM 1524 O O . CYS A 1 189 ? -14.092 11.435 -9.187 1.00 48.56 189 CYS A O 1
ATOM 1526 N N . PRO A 1 190 ? -15.069 12.806 -10.707 1.00 41.00 190 PRO A N 1
ATOM 1527 C CA . PRO A 1 190 ? -16.282 12.012 -10.776 1.00 41.00 190 PRO A CA 1
ATOM 1528 C C . PRO A 1 190 ? -15.893 10.601 -11.243 1.00 41.00 190 PRO A C 1
ATOM 1530 O O . PRO A 1 190 ? -15.028 10.475 -12.118 1.00 41.00 190 PRO A O 1
ATOM 1533 N N . PRO A 1 191 ? -16.448 9.540 -10.628 1.00 56.69 191 PRO A N 1
ATOM 1534 C CA . PRO A 1 191 ? -16.256 8.196 -11.149 1.00 56.69 191 PRO A CA 1
ATOM 1535 C C . PRO A 1 191 ? -16.690 8.177 -12.621 1.00 56.69 191 PRO A C 1
ATOM 1537 O O . PRO A 1 191 ? -17.555 8.975 -13.006 1.00 56.69 191 PRO A O 1
ATOM 1540 N N . PRO A 1 192 ? -16.097 7.307 -13.449 1.00 65.69 192 PRO A N 1
ATOM 1541 C CA . PRO A 1 192 ? -16.532 7.201 -14.828 1.00 65.69 192 PRO A CA 1
ATOM 1542 C C . PRO A 1 192 ? -18.034 6.884 -14.859 1.00 65.69 192 P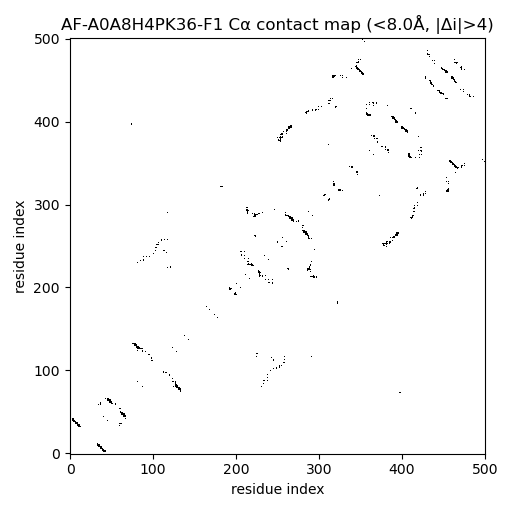RO A C 1
ATOM 1544 O O . PRO A 1 192 ? -18.509 6.161 -13.977 1.00 65.69 192 PRO A O 1
ATOM 1547 N N . PRO A 1 193 ? -18.786 7.451 -15.816 1.00 59.84 193 PRO A N 1
ATOM 1548 C CA . PRO A 1 193 ? -20.226 7.260 -15.892 1.00 59.84 193 PRO A CA 1
ATOM 1549 C C . PRO A 1 193 ? -20.568 5.768 -15.926 1.00 59.84 193 PRO A C 1
ATOM 1551 O O . PRO A 1 193 ? -20.001 5.000 -16.706 1.00 59.84 193 PRO A O 1
ATOM 1554 N N . GLU A 1 194 ? -21.485 5.372 -15.050 1.00 70.12 194 GLU A N 1
ATOM 1555 C CA . GLU A 1 194 ? -21.999 4.011 -14.952 1.00 70.12 194 GLU A CA 1
ATOM 1556 C C . GLU A 1 194 ? -23.414 3.992 -15.536 1.00 70.12 194 GLU A C 1
ATOM 1558 O O . GLU A 1 194 ? -24.278 4.756 -15.105 1.00 70.12 194 GLU A O 1
ATOM 1563 N N . PHE A 1 195 ? -23.641 3.148 -16.541 1.00 48.47 195 PHE A N 1
ATOM 1564 C CA . PHE A 1 195 ? -24.957 2.925 -17.136 1.00 48.47 195 PHE A CA 1
ATOM 1565 C C . PHE A 1 195 ? -25.174 1.419 -17.263 1.00 48.47 195 PHE A C 1
ATOM 1567 O O . PHE A 1 195 ? -24.345 0.727 -17.853 1.00 48.47 195 PHE A O 1
ATOM 1574 N N . ASP A 1 196 ? -26.257 0.916 -16.671 1.00 57.84 196 ASP A N 1
ATOM 1575 C CA . ASP A 1 196 ? -26.618 -0.508 -16.679 1.00 57.84 196 ASP A CA 1
ATOM 1576 C C . ASP A 1 196 ? -25.467 -1.436 -16.224 1.00 57.84 196 ASP A C 1
ATOM 1578 O O . ASP A 1 196 ? -25.041 -2.344 -16.935 1.00 57.84 196 ASP A O 1
ATOM 1582 N N . ASN A 1 197 ? -24.878 -1.137 -15.055 1.00 66.12 197 ASN A N 1
ATOM 1583 C CA . ASN A 1 197 ? -23.710 -1.823 -14.469 1.00 66.12 197 ASN A CA 1
ATOM 1584 C C . ASN A 1 197 ? -22.424 -1.816 -15.326 1.00 66.12 197 ASN A C 1
ATOM 1586 O O . ASN A 1 197 ? -21.448 -2.493 -14.986 1.00 66.12 197 ASN A O 1
ATOM 1590 N N . ASN A 1 198 ? -22.387 -1.038 -16.411 1.00 58.78 198 ASN A N 1
ATOM 1591 C CA . ASN A 1 198 ? -21.206 -0.859 -17.245 1.00 58.78 198 ASN A CA 1
ATOM 1592 C C . ASN A 1 198 ? -20.567 0.502 -16.978 1.00 58.78 198 ASN A C 1
ATOM 1594 O O . ASN A 1 198 ? -21.212 1.545 -17.072 1.00 58.78 198 ASN A O 1
ATOM 1598 N N . VAL A 1 199 ? -19.273 0.484 -16.656 1.00 71.00 199 VAL A N 1
ATOM 1599 C CA . VAL A 1 199 ? -18.470 1.688 -16.419 1.00 71.00 199 VAL A CA 1
ATOM 1600 C C . VAL A 1 199 ? -17.841 2.127 -17.739 1.00 71.00 199 VAL A C 1
ATOM 1602 O O . VAL A 1 199 ? -16.999 1.422 -18.302 1.00 71.00 199 VAL A O 1
ATOM 1605 N N . TYR A 1 200 ? -18.228 3.303 -18.225 1.00 65.62 200 TYR A N 1
ATOM 1606 C CA . TYR A 1 200 ? -17.734 3.867 -19.476 1.00 65.62 200 TYR A CA 1
ATOM 1607 C C . TYR A 1 200 ? -16.545 4.791 -19.196 1.00 65.62 200 TYR A C 1
ATOM 1609 O O . TYR A 1 200 ? -16.696 5.900 -18.693 1.00 65.62 200 TYR A O 1
ATOM 1617 N N . GLU A 1 201 ? -15.342 4.322 -19.530 1.00 73.38 201 GLU A N 1
ATOM 1618 C CA . GLU A 1 201 ? -14.091 5.081 -19.409 1.00 73.38 201 GLU A CA 1
ATOM 1619 C C . GLU A 1 201 ? -13.486 5.343 -20.792 1.00 73.38 201 GLU A C 1
ATOM 1621 O O . GLU A 1 201 ? -13.177 4.397 -21.530 1.00 73.38 201 GLU A O 1
ATOM 1626 N N . THR A 1 202 ? -13.226 6.611 -21.117 1.00 75.88 202 THR A N 1
ATOM 1627 C CA . THR A 1 202 ? -12.490 6.969 -22.338 1.00 75.88 202 THR A CA 1
ATOM 1628 C C . THR A 1 202 ? -11.004 6.617 -22.209 1.00 75.88 202 THR A C 1
ATOM 1630 O O . THR A 1 202 ? -10.460 6.475 -21.110 1.00 75.88 202 THR A O 1
ATOM 1633 N N . GLN A 1 203 ? -10.304 6.482 -23.342 1.00 76.00 203 GLN A N 1
ATOM 1634 C CA . GLN A 1 203 ? -8.850 6.259 -23.326 1.00 76.00 203 GLN A CA 1
ATOM 1635 C C . GLN A 1 203 ? -8.096 7.436 -22.689 1.00 76.00 203 GLN A C 1
ATOM 1637 O O . GLN A 1 203 ? -7.122 7.212 -21.972 1.00 76.00 203 GLN A O 1
ATOM 1642 N N . LEU A 1 204 ? -8.593 8.664 -22.878 1.00 76.81 204 LEU A N 1
ATOM 1643 C CA . LEU A 1 204 ? -8.053 9.875 -22.262 1.00 76.81 204 LEU A CA 1
ATOM 1644 C C . LEU A 1 204 ? -8.126 9.800 -20.730 1.00 76.81 204 LEU A C 1
ATOM 1646 O O . LEU A 1 204 ? -7.109 9.947 -20.064 1.00 76.81 204 LEU A O 1
ATOM 1650 N N . GLN A 1 205 ? -9.293 9.461 -20.173 1.00 76.81 205 GLN A N 1
ATOM 1651 C CA . GLN A 1 205 ? -9.476 9.332 -18.721 1.00 76.81 205 GLN A CA 1
ATOM 1652 C C . GLN A 1 205 ? -8.556 8.262 -18.120 1.00 76.81 205 GLN A C 1
ATOM 1654 O O . GLN A 1 205 ? -7.965 8.459 -17.059 1.00 76.81 205 GLN A O 1
ATOM 1659 N N . LYS A 1 206 ? -8.375 7.132 -18.818 1.00 79.31 206 LYS A N 1
ATOM 1660 C CA . LYS A 1 206 ? -7.431 6.082 -18.400 1.00 79.31 206 LYS A CA 1
ATOM 1661 C C . LYS A 1 206 ? -5.983 6.572 -18.417 1.00 79.31 206 LYS A C 1
ATOM 1663 O O . LYS A 1 206 ? -5.204 6.193 -17.541 1.00 79.31 206 LYS A O 1
ATOM 1668 N N . ALA A 1 207 ? -5.610 7.374 -19.415 1.00 79.31 207 ALA A N 1
ATOM 1669 C CA . ALA A 1 207 ? -4.279 7.963 -19.529 1.00 79.31 207 ALA A CA 1
ATOM 1670 C C . ALA A 1 207 ? -4.017 8.977 -18.409 1.00 79.31 207 ALA A C 1
ATOM 1672 O O . ALA A 1 207 ? -2.970 8.912 -17.765 1.00 79.31 207 ALA A O 1
ATOM 1673 N N . GLU A 1 208 ? -4.985 9.850 -18.129 1.00 84.62 208 GLU A N 1
ATOM 1674 C CA . GLU A 1 208 ? -4.932 10.827 -17.040 1.00 84.62 208 GLU A CA 1
ATOM 1675 C C . GLU A 1 208 ? -4.811 10.138 -15.681 1.00 84.62 208 GLU A C 1
ATOM 1677 O O . GLU A 1 208 ? -3.911 10.460 -14.910 1.00 84.62 208 GLU A O 1
ATOM 1682 N N . GLU A 1 209 ? -5.629 9.117 -15.401 1.00 84.00 209 GLU A N 1
ATOM 1683 C CA . GLU A 1 209 ? -5.573 8.398 -14.125 1.00 84.00 209 GLU A CA 1
ATOM 1684 C C . GLU A 1 209 ? -4.227 7.672 -13.937 1.00 84.00 209 GLU A C 1
ATOM 1686 O O . GLU A 1 209 ? -3.647 7.688 -12.844 1.00 84.00 209 GLU A O 1
ATOM 1691 N N . ALA A 1 210 ? -3.698 7.055 -15.003 1.00 85.06 210 ALA A N 1
ATOM 1692 C CA . ALA A 1 210 ? -2.381 6.419 -14.994 1.00 85.06 210 ALA A CA 1
ATOM 1693 C C . ALA A 1 210 ? -1.250 7.446 -14.802 1.00 85.06 210 ALA A C 1
ATOM 1695 O O . ALA A 1 210 ? -0.307 7.183 -14.042 1.00 85.06 210 ALA A O 1
ATOM 1696 N N . GLY A 1 211 ? -1.370 8.614 -15.439 1.00 86.31 211 GLY A N 1
ATOM 1697 C CA . GLY A 1 211 ? -0.485 9.763 -15.268 1.00 86.31 211 GLY A CA 1
ATOM 1698 C C . GLY A 1 211 ? -0.493 10.246 -13.838 1.00 86.31 211 GLY A C 1
ATOM 1699 O O . GLY A 1 211 ? 0.532 10.195 -13.168 1.00 86.31 211 GLY A O 1
ATOM 1700 N N . ASP A 1 212 ? -1.659 10.568 -13.300 1.00 86.62 212 ASP A N 1
ATOM 1701 C CA . ASP A 1 212 ? -1.817 11.044 -11.933 1.00 86.62 212 ASP A CA 1
ATOM 1702 C C . ASP A 1 212 ? -1.374 10.040 -10.875 1.00 86.62 212 ASP A C 1
ATOM 1704 O O . ASP A 1 212 ? -0.873 10.411 -9.806 1.00 86.62 212 ASP A O 1
ATOM 1708 N N . ALA A 1 213 ? -1.566 8.747 -11.130 1.00 85.75 213 ALA A N 1
ATOM 1709 C CA . ALA A 1 213 ? -1.071 7.705 -10.248 1.00 85.75 213 ALA A CA 1
ATOM 1710 C C . ALA A 1 213 ? 0.462 7.621 -10.266 1.00 85.75 213 ALA A C 1
ATOM 1712 O O . ALA A 1 213 ? 1.048 7.264 -9.243 1.00 85.75 213 ALA A O 1
ATOM 1713 N N . THR A 1 214 ? 1.120 7.969 -11.372 1.00 86.44 214 THR A N 1
ATOM 1714 C CA . THR A 1 214 ? 2.570 7.799 -11.558 1.00 86.44 214 THR A CA 1
ATOM 1715 C C . THR A 1 214 ? 3.353 9.079 -11.265 1.00 86.44 214 THR A C 1
ATOM 1717 O O . THR A 1 214 ? 4.341 9.049 -10.529 1.00 86.44 214 THR A O 1
ATOM 1720 N N . THR A 1 215 ? 2.901 10.213 -11.794 1.00 86.38 215 THR A N 1
ATOM 1721 C CA . THR A 1 215 ? 3.647 11.470 -11.867 1.00 86.38 215 THR A CA 1
ATOM 1722 C C . THR A 1 215 ? 3.154 12.507 -10.857 1.00 86.38 215 THR A C 1
ATOM 1724 O O . THR A 1 215 ? 3.973 13.196 -10.252 1.00 86.38 215 THR A O 1
ATOM 1727 N N . SER A 1 216 ? 1.857 12.581 -10.551 1.00 81.69 216 SER A N 1
ATOM 1728 C CA . SER A 1 216 ? 1.267 13.600 -9.655 1.00 81.69 216 SER A CA 1
ATOM 1729 C C . SER A 1 216 ? 1.502 13.350 -8.153 1.00 81.69 216 SER A C 1
ATOM 1731 O O . SER A 1 216 ? 0.734 13.791 -7.298 1.00 81.69 216 SER A O 1
ATOM 1733 N N . THR A 1 217 ? 2.582 12.650 -7.788 1.00 77.06 217 THR A N 1
ATOM 1734 C CA . THR A 1 217 ? 2.954 12.395 -6.388 1.00 77.06 217 THR A CA 1
ATOM 1735 C C . THR A 1 217 ? 4.140 13.241 -5.933 1.00 77.06 217 THR A C 1
ATOM 1737 O O . THR A 1 217 ? 4.898 13.778 -6.740 1.00 77.06 217 THR A O 1
ATOM 1740 N N . GLY A 1 218 ? 4.290 13.411 -4.614 1.00 67.00 218 GLY A N 1
ATOM 1741 C CA . GLY A 1 218 ? 5.461 14.090 -4.055 1.00 67.00 218 GLY A CA 1
ATOM 1742 C C . GLY A 1 218 ? 6.758 13.375 -4.452 1.00 67.00 218 GLY A C 1
ATOM 1743 O O . GLY A 1 218 ? 6.737 12.187 -4.762 1.00 67.00 218 GLY A O 1
ATOM 1744 N N . ASN A 1 219 ? 7.897 14.074 -4.420 1.00 60.12 219 ASN A N 1
ATOM 1745 C CA . ASN A 1 219 ? 9.199 13.472 -4.730 1.00 60.12 219 ASN A CA 1
ATOM 1746 C C . ASN A 1 219 ? 9.538 12.356 -3.721 1.00 60.12 219 ASN A C 1
ATOM 1748 O O . ASN A 1 219 ? 10.120 12.609 -2.666 1.00 60.12 219 ASN A O 1
ATOM 1752 N N . THR A 1 220 ? 9.149 11.118 -4.037 1.00 63.59 220 THR A N 1
ATOM 1753 C CA . THR A 1 220 ? 9.471 9.932 -3.237 1.00 63.59 220 THR A CA 1
ATOM 1754 C C . THR A 1 220 ? 10.872 9.432 -3.559 1.00 63.59 220 THR A C 1
ATOM 1756 O O . THR A 1 220 ? 11.340 9.577 -4.690 1.00 63.59 220 THR A O 1
ATOM 1759 N N . SER A 1 221 ? 11.522 8.793 -2.586 1.00 66.75 221 SER A N 1
ATOM 1760 C CA . SER A 1 221 ? 12.747 8.031 -2.833 1.00 66.75 221 SER A CA 1
ATOM 1761 C C . SER A 1 221 ? 12.506 6.955 -3.899 1.00 66.75 221 SER A C 1
ATOM 1763 O O . SER A 1 221 ? 11.448 6.311 -3.913 1.00 66.75 221 SER A O 1
ATOM 1765 N N . SER A 1 222 ? 13.479 6.799 -4.792 1.00 75.00 222 SER A N 1
ATOM 1766 C CA . SER A 1 222 ? 13.504 5.766 -5.828 1.00 75.00 222 SER A CA 1
ATOM 1767 C C . SER A 1 222 ? 13.747 4.381 -5.228 1.00 75.00 222 SER A C 1
ATOM 1769 O O . SER A 1 222 ? 14.272 4.277 -4.117 1.00 75.00 222 SER A O 1
ATOM 1771 N N . GLY A 1 223 ? 13.360 3.337 -5.962 1.00 74.38 223 GLY A N 1
ATOM 1772 C CA . GLY A 1 223 ? 13.774 1.967 -5.674 1.00 74.38 223 GLY A CA 1
ATOM 1773 C C . GLY A 1 223 ? 15.179 1.690 -6.212 1.00 74.38 223 GLY A C 1
ATOM 1774 O O . GLY A 1 223 ? 15.948 2.614 -6.489 1.00 74.38 223 GLY A O 1
ATOM 1775 N N . ALA A 1 224 ? 15.493 0.406 -6.396 1.00 71.88 224 ALA A N 1
ATOM 1776 C CA . ALA A 1 224 ? 16.753 -0.036 -7.000 1.00 71.88 224 ALA A CA 1
ATOM 1777 C C . ALA A 1 224 ? 16.954 0.480 -8.441 1.00 71.88 224 ALA A C 1
ATOM 1779 O O . ALA A 1 224 ? 18.090 0.611 -8.884 1.00 71.88 224 ALA A O 1
ATOM 1780 N N . ASP A 1 225 ? 15.859 0.828 -9.122 1.00 73.56 225 ASP A N 1
ATOM 1781 C CA . ASP A 1 225 ? 15.802 1.393 -10.475 1.00 73.56 225 ASP A CA 1
ATOM 1782 C C . ASP A 1 225 ? 16.189 2.878 -10.558 1.00 73.56 225 ASP A C 1
ATOM 1784 O O . ASP A 1 225 ? 16.109 3.470 -11.629 1.00 73.56 225 ASP A O 1
ATOM 1788 N N . ASN A 1 226 ? 16.512 3.525 -9.428 1.00 73.94 226 ASN A N 1
ATOM 1789 C CA . ASN A 1 226 ? 16.912 4.938 -9.316 1.00 73.94 226 ASN A CA 1
ATOM 1790 C C . ASN A 1 226 ? 15.985 5.969 -9.994 1.00 73.94 226 ASN A C 1
ATOM 1792 O O . ASN A 1 226 ? 16.282 7.168 -10.007 1.00 73.94 226 ASN A O 1
ATOM 1796 N N . SER A 1 227 ? 14.824 5.532 -10.475 1.00 77.88 227 SER A N 1
ATOM 1797 C CA . SER A 1 227 ? 13.842 6.350 -11.158 1.00 77.88 227 SER A CA 1
ATOM 1798 C C . SER A 1 227 ? 13.028 7.105 -10.121 1.00 77.88 227 SER A C 1
ATOM 1800 O O . SER A 1 227 ? 12.418 6.524 -9.219 1.00 77.88 227 SER A O 1
ATOM 1802 N N . LYS A 1 228 ? 13.058 8.434 -10.201 1.00 81.94 228 LYS A N 1
ATOM 1803 C CA . LYS A 1 228 ? 12.299 9.333 -9.328 1.00 81.94 228 LYS A CA 1
ATOM 1804 C C . LYS A 1 228 ? 11.071 9.843 -10.061 1.00 81.94 228 LYS A C 1
ATOM 1806 O O . LYS A 1 228 ? 11.073 9.981 -11.277 1.00 81.94 228 LYS A O 1
ATOM 1811 N N . VAL A 1 229 ? 10.062 10.244 -9.296 1.00 83.38 229 VAL A N 1
ATOM 1812 C CA . VAL A 1 229 ? 8.808 10.798 -9.832 1.00 83.38 229 VAL A CA 1
ATOM 1813 C C . VAL A 1 229 ? 9.050 12.001 -10.754 1.00 83.38 229 VAL A C 1
ATOM 1815 O O . VAL A 1 229 ? 8.409 12.102 -11.791 1.00 83.38 229 VAL A O 1
ATOM 1818 N N . GLY A 1 230 ? 10.009 12.880 -10.433 1.00 82.12 230 GLY A N 1
ATOM 1819 C CA . GLY A 1 230 ? 10.383 13.992 -11.318 1.00 82.12 230 GLY A CA 1
ATOM 1820 C C . GLY A 1 230 ? 10.931 13.551 -12.683 1.00 82.12 230 GLY A C 1
ATOM 1821 O O . GLY A 1 230 ? 10.625 14.176 -13.684 1.00 82.12 230 GLY A O 1
ATOM 1822 N N . LEU A 1 231 ? 11.669 12.440 -12.741 1.00 83.94 231 LEU A N 1
ATOM 1823 C CA . LEU A 1 231 ? 12.191 11.888 -13.999 1.00 83.94 231 LEU A CA 1
ATOM 1824 C C . LEU A 1 231 ? 11.071 11.253 -14.826 1.00 83.94 231 LEU A C 1
ATOM 1826 O O . LEU A 1 231 ? 11.008 11.427 -16.037 1.00 83.94 231 LEU A O 1
ATOM 1830 N N . LEU A 1 232 ? 10.144 10.571 -14.148 1.00 87.69 232 LEU A N 1
ATOM 1831 C CA . LEU A 1 232 ? 8.946 10.018 -14.777 1.00 87.69 232 LEU A CA 1
ATOM 1832 C C . LEU A 1 232 ? 8.032 11.108 -15.341 1.00 87.69 232 LEU A C 1
ATOM 1834 O O . LEU A 1 232 ? 7.421 10.878 -16.374 1.00 87.69 232 LEU A O 1
ATOM 1838 N N . LYS A 1 233 ? 7.948 12.283 -14.698 1.00 89.00 233 LYS A N 1
ATOM 1839 C CA . LYS A 1 233 ? 7.240 13.451 -15.251 1.00 89.00 233 LYS A CA 1
ATOM 1840 C C . LYS A 1 233 ? 7.832 13.878 -16.586 1.00 89.00 233 LYS A C 1
ATOM 1842 O O . LYS A 1 233 ? 7.080 14.033 -17.538 1.00 89.00 233 LYS A O 1
ATOM 1847 N N . ASN A 1 234 ? 9.156 14.012 -16.647 1.00 87.56 234 ASN A N 1
ATOM 1848 C CA . ASN A 1 234 ? 9.842 14.433 -17.864 1.00 87.56 234 ASN A CA 1
ATOM 1849 C C . ASN A 1 234 ? 9.690 13.386 -18.976 1.00 87.56 234 ASN A C 1
ATOM 1851 O O . ASN A 1 234 ? 9.423 13.753 -20.107 1.00 87.56 234 ASN A O 1
ATOM 1855 N N . ALA A 1 235 ? 9.775 12.089 -18.662 1.00 90.12 235 ALA A N 1
ATOM 1856 C CA . ALA A 1 235 ? 9.612 11.021 -19.654 1.00 90.12 235 ALA A CA 1
ATOM 1857 C C . ALA A 1 235 ? 8.148 10.787 -20.093 1.00 90.12 235 ALA A C 1
ATOM 1859 O O . ALA A 1 235 ? 7.910 10.174 -21.134 1.00 90.12 235 ALA A O 1
ATOM 1860 N N . TRP A 1 236 ? 7.161 11.242 -19.309 1.00 91.69 236 TRP A N 1
ATOM 1861 C CA . TRP A 1 236 ? 5.737 10.939 -19.509 1.00 91.69 236 TRP A CA 1
ATOM 1862 C C . TRP A 1 236 ? 5.200 11.223 -20.923 1.00 91.69 236 TRP A C 1
ATOM 1864 O O . TRP A 1 236 ? 4.472 10.366 -21.424 1.00 91.69 236 TRP A O 1
ATOM 1874 N N . PRO A 1 237 ? 5.556 12.338 -21.598 1.00 90.94 237 PRO A N 1
ATOM 1875 C CA . PRO A 1 237 ? 5.084 12.615 -22.956 1.00 90.94 237 PRO A CA 1
ATOM 1876 C C . PRO A 1 237 ? 5.432 11.517 -23.969 1.00 90.94 237 PRO A C 1
ATOM 1878 O O . PRO A 1 237 ? 4.695 11.324 -24.928 1.00 90.94 237 PRO A O 1
ATOM 1881 N N . VAL A 1 238 ? 6.523 10.777 -23.740 1.00 91.50 238 VAL A N 1
ATOM 1882 C CA . VAL A 1 238 ? 7.012 9.735 -24.653 1.00 91.50 238 VAL A CA 1
ATOM 1883 C C . VAL A 1 238 ? 6.543 8.342 -24.222 1.00 91.50 238 VAL A C 1
ATOM 1885 O O . VAL A 1 238 ? 6.057 7.564 -25.036 1.00 91.50 238 VAL A O 1
ATOM 1888 N N . VAL A 1 239 ? 6.652 8.007 -22.930 1.00 92.75 239 VAL A N 1
ATOM 1889 C CA . VAL A 1 239 ? 6.360 6.643 -22.435 1.00 92.75 239 VAL A CA 1
ATOM 1890 C C . VAL A 1 239 ? 4.955 6.466 -21.852 1.00 92.75 239 VAL A C 1
ATOM 1892 O O . VAL A 1 239 ? 4.576 5.345 -21.505 1.00 92.75 239 VAL A O 1
ATOM 1895 N N . GLY A 1 240 ? 4.173 7.541 -21.722 1.00 92.19 240 GLY A N 1
ATOM 1896 C CA . GLY A 1 240 ? 2.889 7.544 -21.015 1.00 92.19 240 GLY A CA 1
ATOM 1897 C C . GLY A 1 240 ? 1.895 6.511 -21.547 1.00 92.19 240 GLY A C 1
ATOM 1898 O O . GLY A 1 240 ? 1.292 5.778 -20.763 1.00 92.19 240 GLY A O 1
ATOM 1899 N N . GLU A 1 241 ? 1.788 6.372 -22.869 1.00 91.56 241 GLU A N 1
ATOM 1900 C CA . GLU A 1 241 ? 0.881 5.404 -23.498 1.00 91.56 241 GLU A CA 1
ATOM 1901 C C . GLU A 1 241 ? 1.316 3.948 -23.254 1.00 91.56 241 GLU A C 1
ATOM 1903 O O . GLU A 1 241 ? 0.498 3.101 -22.888 1.00 91.56 241 GLU A O 1
ATOM 1908 N N . LEU A 1 242 ? 2.618 3.655 -23.348 1.00 93.62 242 LEU A N 1
ATOM 1909 C CA . LEU A 1 242 ? 3.164 2.320 -23.063 1.00 93.62 242 LEU A CA 1
ATOM 1910 C C . LEU A 1 242 ? 2.921 1.921 -21.598 1.00 93.62 242 LEU A C 1
ATOM 1912 O O . LEU A 1 242 ? 2.574 0.772 -21.307 1.00 93.62 242 LEU A O 1
ATOM 1916 N N . ILE A 1 243 ? 3.076 2.875 -20.672 1.00 94.00 243 ILE A N 1
ATOM 1917 C CA . ILE A 1 243 ? 2.808 2.684 -19.241 1.00 94.00 243 ILE A CA 1
ATOM 1918 C C . ILE A 1 243 ? 1.312 2.472 -18.998 1.00 94.00 243 ILE A C 1
ATOM 1920 O O . ILE A 1 243 ? 0.933 1.566 -18.252 1.00 94.00 243 ILE A O 1
ATOM 1924 N N . ARG A 1 244 ? 0.449 3.265 -19.641 1.00 92.56 244 ARG A N 1
ATOM 1925 C CA . ARG A 1 244 ? -1.009 3.133 -19.540 1.00 92.56 244 ARG A CA 1
ATOM 1926 C C . ARG A 1 244 ? -1.466 1.739 -19.969 1.00 92.56 244 ARG A C 1
ATOM 1928 O O . ARG A 1 244 ? -2.196 1.086 -19.223 1.00 92.56 244 ARG A O 1
ATOM 1935 N N . GLN A 1 245 ? -0.995 1.248 -21.116 1.00 92.44 245 GLN A N 1
ATOM 1936 C CA . GLN A 1 245 ? -1.320 -0.094 -21.609 1.00 92.44 245 GLN A CA 1
ATOM 1937 C C . GLN A 1 245 ? -0.815 -1.198 -20.671 1.00 92.44 245 GLN A C 1
ATOM 1939 O O . GLN A 1 245 ? -1.563 -2.127 -20.357 1.00 92.44 245 GLN A O 1
ATOM 1944 N N . LEU A 1 246 ? 0.424 -1.078 -20.171 1.00 94.38 246 LEU A N 1
ATOM 1945 C CA . LEU A 1 246 ? 0.985 -1.989 -19.169 1.00 94.38 246 LEU A CA 1
ATOM 1946 C C . LEU A 1 246 ? 0.088 -2.051 -17.928 1.00 94.38 246 LEU A C 1
ATOM 1948 O O . LEU A 1 246 ? -0.260 -3.132 -17.442 1.00 94.38 246 LEU A O 1
ATOM 1952 N N . TYR A 1 247 ? -0.301 -0.884 -17.416 1.00 94.00 247 TYR A N 1
ATOM 1953 C CA . TYR A 1 247 ? -1.140 -0.792 -16.236 1.00 94.00 247 TYR A CA 1
ATOM 1954 C C . TYR A 1 247 ? -2.522 -1.374 -16.487 1.00 94.00 247 TYR A C 1
ATOM 1956 O O . TYR A 1 247 ? -3.034 -2.064 -15.618 1.00 94.00 247 TYR A O 1
ATOM 1964 N N . GLU A 1 248 ? -3.131 -1.136 -17.644 1.00 91.06 248 GLU A N 1
ATOM 1965 C CA . GLU A 1 248 ? -4.464 -1.654 -17.952 1.00 91.06 248 GLU A CA 1
ATOM 1966 C C . GLU A 1 248 ? -4.493 -3.190 -18.025 1.00 91.06 248 GLU A C 1
ATOM 1968 O O . GLU A 1 248 ? -5.523 -3.795 -17.731 1.00 91.06 248 GLU A O 1
ATOM 1973 N N . GLN A 1 249 ? -3.377 -3.824 -18.394 1.00 92.81 249 GLN A N 1
ATOM 1974 C CA . GLN A 1 249 ? -3.295 -5.273 -18.603 1.00 92.81 249 GLN A CA 1
ATOM 1975 C C . GLN A 1 249 ? -2.952 -6.072 -17.352 1.00 92.81 249 GLN A C 1
ATOM 1977 O O . GLN A 1 249 ? -3.492 -7.159 -17.155 1.00 92.81 249 GLN A O 1
ATOM 1982 N N . CYS A 1 250 ? -2.167 -5.504 -16.437 1.00 93.44 250 CYS A N 1
ATOM 1983 C CA . CYS A 1 250 ? -1.842 -6.146 -15.163 1.00 93.44 250 CYS A CA 1
ATOM 1984 C C . CYS A 1 250 ? -3.066 -6.697 -14.375 1.00 93.44 250 CYS A C 1
ATOM 1986 O O . CYS A 1 250 ? -3.003 -7.837 -13.921 1.00 93.44 250 CYS A O 1
ATOM 1988 N N . PRO A 1 251 ? -4.189 -5.967 -14.169 1.00 88.94 251 PRO A N 1
ATOM 1989 C CA . PRO A 1 251 ? -5.328 -6.476 -13.415 1.00 88.94 251 PRO A CA 1
ATOM 1990 C C . PRO A 1 251 ? -6.176 -7.422 -14.260 1.00 88.94 251 PRO A C 1
ATOM 1992 O O . PRO A 1 251 ? -6.739 -8.333 -13.683 1.00 88.94 251 PRO A O 1
ATOM 1995 N N . LYS A 1 252 ? -6.265 -7.228 -15.587 1.00 90.88 252 LYS A N 1
ATOM 1996 C CA . LYS A 1 252 ? -7.032 -8.089 -16.501 1.00 90.88 252 LYS A CA 1
ATOM 1997 C C . LYS A 1 252 ? -6.434 -9.491 -16.555 1.00 90.88 252 LYS A C 1
ATOM 1999 O O . LYS A 1 252 ? -7.148 -10.475 -16.392 1.00 90.88 252 LYS A O 1
ATOM 2004 N N . ILE A 1 253 ? -5.112 -9.564 -16.689 1.00 94.88 253 ILE A N 1
ATOM 2005 C CA . ILE A 1 253 ? -4.358 -10.821 -16.646 1.00 94.88 253 ILE A CA 1
ATOM 2006 C C . ILE A 1 253 ? -4.294 -11.365 -15.209 1.00 94.88 253 ILE A C 1
ATOM 2008 O O . ILE A 1 253 ? -4.225 -12.576 -15.011 1.00 94.88 253 ILE A O 1
ATOM 2012 N N . GLY A 1 254 ? -4.385 -10.495 -14.197 1.00 95.19 254 GLY A N 1
ATOM 2013 C CA . GLY A 1 254 ? -4.311 -10.865 -12.782 1.00 95.19 254 GLY A CA 1
ATOM 2014 C C . GLY A 1 254 ? -2.874 -11.037 -12.287 1.00 95.19 254 GLY A C 1
ATOM 2015 O O . GLY A 1 254 ? -2.610 -11.878 -11.432 1.00 95.19 254 GLY A O 1
ATOM 2016 N N . TYR A 1 255 ? -1.940 -10.254 -12.829 1.00 96.56 255 TYR A N 1
ATOM 2017 C CA . TYR A 1 255 ? -0.504 -10.420 -12.634 1.00 96.56 255 TYR A CA 1
ATOM 2018 C C . TYR A 1 255 ? 0.190 -9.106 -12.262 1.00 96.56 255 TYR A C 1
ATOM 2020 O O . TYR A 1 255 ? -0.106 -8.036 -12.800 1.00 96.56 255 TYR A O 1
ATOM 2028 N N . HIS A 1 256 ? 1.126 -9.186 -11.318 1.00 96.12 256 HIS A N 1
ATOM 2029 C CA . HIS A 1 256 ? 2.041 -8.101 -10.982 1.00 96.12 256 HIS A CA 1
ATOM 2030 C C . HIS A 1 256 ? 3.428 -8.431 -11.564 1.00 96.12 256 HIS A C 1
ATOM 2032 O O . HIS A 1 256 ? 3.932 -9.511 -11.250 1.00 96.12 256 HIS A O 1
ATOM 2038 N N . PRO A 1 257 ? 4.041 -7.551 -12.376 1.00 96.31 257 PRO A N 1
ATOM 2039 C CA . PRO A 1 257 ? 5.322 -7.838 -13.028 1.00 96.31 257 PRO A CA 1
ATOM 2040 C C . PRO A 1 257 ? 6.484 -8.130 -12.069 1.00 96.31 257 PRO A C 1
ATOM 2042 O O . PRO A 1 257 ? 6.534 -7.574 -10.968 1.00 96.31 257 PRO A O 1
ATOM 2045 N N . LYS A 1 258 ? 7.431 -8.984 -12.483 1.00 94.69 258 LYS A N 1
ATOM 2046 C CA . LYS A 1 258 ? 8.574 -9.431 -11.656 1.00 94.69 258 LYS A CA 1
ATOM 2047 C C . LYS A 1 258 ? 9.484 -8.294 -11.238 1.00 94.69 258 LYS A C 1
ATOM 2049 O O . LYS A 1 258 ? 9.784 -8.172 -10.053 1.00 94.69 258 LYS A O 1
ATOM 2054 N N . CYS A 1 259 ? 9.855 -7.417 -12.166 1.00 92.56 259 CYS A N 1
ATOM 2055 C CA . CYS A 1 259 ? 10.765 -6.305 -11.885 1.00 92.56 259 CYS A CA 1
ATOM 2056 C C . CYS A 1 259 ? 10.238 -5.347 -10.793 1.00 92.56 259 CYS A C 1
ATOM 2058 O O . CYS A 1 259 ? 11.019 -4.674 -10.122 1.00 92.56 259 CYS A O 1
ATOM 2060 N N . PHE A 1 260 ? 8.923 -5.328 -10.535 1.00 93.94 260 PHE A N 1
ATOM 2061 C CA . PHE A 1 260 ? 8.299 -4.522 -9.479 1.00 93.94 260 PHE A CA 1
ATOM 2062 C C . PHE A 1 260 ? 8.222 -5.229 -8.110 1.00 93.94 260 PHE A C 1
ATOM 2064 O O . PHE A 1 260 ? 7.877 -4.603 -7.104 1.00 93.94 260 PHE A O 1
ATOM 2071 N N . LYS A 1 261 ? 8.581 -6.518 -8.032 1.00 93.69 261 LYS A N 1
ATOM 2072 C CA . LYS A 1 261 ? 8.554 -7.335 -6.802 1.00 93.69 261 LYS A CA 1
ATOM 2073 C C . LYS A 1 261 ? 9.838 -7.270 -5.975 1.00 93.69 261 LYS A C 1
ATOM 2075 O O . LYS A 1 261 ? 9.889 -7.869 -4.899 1.00 93.69 261 LYS A O 1
ATOM 2080 N N . HIS A 1 262 ? 10.838 -6.520 -6.430 1.00 90.94 262 HIS A N 1
ATOM 2081 C CA . HIS A 1 262 ? 12.093 -6.308 -5.713 1.00 90.94 262 HIS A CA 1
ATOM 2082 C C . HIS A 1 262 ? 12.026 -5.035 -4.865 1.00 90.94 262 HIS A C 1
ATOM 2084 O O . HIS A 1 262 ? 11.641 -3.962 -5.335 1.00 90.94 262 HIS A O 1
ATOM 2090 N N . ALA A 1 263 ? 12.406 -5.155 -3.596 1.00 89.56 263 ALA A N 1
ATOM 2091 C CA . ALA A 1 263 ? 12.441 -4.054 -2.649 1.00 89.56 263 ALA A CA 1
ATOM 2092 C C . ALA A 1 263 ? 13.852 -3.830 -2.113 1.00 89.56 263 ALA A C 1
ATOM 2094 O O . ALA A 1 263 ? 14.542 -4.758 -1.701 1.00 89.56 263 ALA A O 1
ATOM 2095 N N . GLU A 1 264 ? 14.246 -2.569 -2.007 1.00 88.62 264 GLU A N 1
ATOM 2096 C CA . GLU A 1 264 ? 15.413 -2.207 -1.220 1.00 88.62 264 GLU A CA 1
ATOM 2097 C C . GLU A 1 264 ? 14.968 -1.677 0.141 1.00 88.62 264 GLU A C 1
ATOM 2099 O O . GLU A 1 264 ? 14.281 -0.662 0.240 1.00 88.62 264 GLU A O 1
ATOM 2104 N N . VAL A 1 265 ? 15.318 -2.387 1.207 1.00 85.62 265 VAL A N 1
ATOM 2105 C CA . VAL A 1 265 ? 14.858 -2.082 2.559 1.00 85.62 265 VAL A CA 1
ATOM 2106 C C . VAL A 1 265 ? 15.845 -1.152 3.243 1.00 85.62 265 VAL A C 1
ATOM 2108 O O . VAL A 1 265 ? 16.987 -1.520 3.514 1.00 85.62 265 VAL A O 1
ATOM 2111 N N . VAL A 1 266 ? 15.384 0.052 3.575 1.00 82.94 266 VAL A N 1
ATOM 2112 C CA . VAL A 1 266 ? 16.143 1.022 4.369 1.00 82.94 266 VAL A CA 1
ATOM 2113 C C . VAL A 1 266 ? 15.632 1.022 5.803 1.00 82.94 266 VAL A C 1
ATOM 2115 O O . VAL A 1 266 ? 14.432 1.134 6.051 1.00 82.94 266 VAL A O 1
ATOM 2118 N N . MET A 1 267 ? 16.553 0.937 6.761 1.00 79.88 267 MET A N 1
ATOM 2119 C CA . MET A 1 267 ? 16.230 0.947 8.187 1.00 79.88 267 MET A CA 1
ATOM 2120 C C . MET A 1 267 ? 16.160 2.384 8.716 1.00 79.88 267 MET A C 1
ATOM 2122 O O . MET A 1 267 ? 17.163 3.096 8.761 1.00 79.88 267 MET A O 1
ATOM 2126 N N . ILE A 1 268 ? 14.974 2.816 9.157 1.00 78.31 268 ILE A N 1
ATOM 2127 C CA . ILE A 1 268 ? 14.756 4.136 9.767 1.00 78.31 268 ILE A CA 1
ATOM 2128 C C . ILE A 1 268 ? 14.584 3.990 11.286 1.00 78.31 268 ILE A C 1
ATOM 2130 O O . ILE A 1 268 ? 13.705 3.246 11.720 1.00 78.31 268 ILE A O 1
ATOM 2134 N N . PRO A 1 269 ? 15.342 4.714 12.129 1.00 78.94 269 PRO A N 1
ATOM 2135 C CA . PRO A 1 269 ? 15.161 4.658 13.577 1.00 78.94 269 PRO A CA 1
ATOM 2136 C C . PRO A 1 269 ? 13.747 5.073 14.002 1.00 78.94 269 PRO A C 1
ATOM 2138 O O . PRO A 1 269 ? 13.219 6.101 13.561 1.00 78.94 269 PRO A O 1
ATOM 2141 N N . LYS A 1 270 ? 13.137 4.319 14.920 1.00 76.88 270 LYS A N 1
ATOM 2142 C CA . LYS A 1 270 ? 11.909 4.743 15.598 1.00 76.88 270 LYS A CA 1
ATOM 2143 C C . LYS A 1 270 ? 12.204 5.984 16.443 1.00 76.88 270 LYS A C 1
ATOM 2145 O O . LYS A 1 270 ? 13.189 6.047 17.177 1.00 76.88 270 LYS A O 1
ATOM 2150 N N . LEU A 1 271 ? 11.322 6.978 16.346 1.00 74.25 271 LEU A N 1
ATOM 2151 C CA . LEU A 1 271 ? 11.391 8.196 17.153 1.00 74.25 271 LEU A CA 1
ATOM 2152 C C . LEU A 1 271 ? 11.466 7.845 18.647 1.00 74.25 271 LEU A C 1
ATOM 2154 O O . LEU A 1 271 ? 10.702 7.016 19.131 1.00 74.25 271 LEU A O 1
ATOM 2158 N N . GLY A 1 272 ? 12.390 8.484 19.367 1.00 70.25 272 GLY A N 1
ATOM 2159 C CA . GLY A 1 272 ? 12.523 8.349 20.821 1.00 70.25 272 GLY A CA 1
ATOM 2160 C C . GLY A 1 272 ? 13.270 7.104 21.313 1.00 70.25 272 GLY A C 1
ATOM 2161 O O . GLY A 1 272 ? 13.523 7.004 22.511 1.00 70.25 272 GLY A O 1
ATOM 2162 N N . LYS A 1 273 ? 13.679 6.174 20.438 1.00 72.25 273 LYS A N 1
ATOM 2163 C CA . LYS A 1 273 ? 14.493 5.019 20.849 1.00 72.25 273 LYS A CA 1
ATOM 2164 C C . LYS A 1 273 ? 15.969 5.416 20.955 1.00 72.25 273 LYS A C 1
ATOM 2166 O O . LYS A 1 273 ? 16.582 5.804 19.964 1.00 72.25 273 LYS A O 1
ATOM 2171 N N . ARG A 1 274 ? 16.517 5.346 22.176 1.00 66.44 274 ARG A N 1
ATOM 2172 C CA . ARG A 1 274 ? 17.934 5.639 22.467 1.00 66.44 274 ARG A CA 1
ATOM 2173 C C . ARG A 1 274 ? 18.839 4.456 22.130 1.00 66.44 274 ARG A C 1
ATOM 2175 O O . ARG A 1 274 ? 19.889 4.652 21.533 1.00 66.44 274 ARG A O 1
ATOM 2182 N N . ASN A 1 275 ? 18.394 3.243 22.457 1.00 75.50 275 ASN A N 1
ATOM 2183 C CA . ASN A 1 275 ? 19.108 2.023 22.116 1.00 75.50 275 ASN A CA 1
ATOM 2184 C C . ASN A 1 275 ? 18.747 1.565 20.690 1.00 75.50 275 ASN A C 1
ATOM 2186 O O . ASN A 1 275 ? 17.601 1.190 20.426 1.00 75.50 275 ASN A O 1
ATOM 2190 N N . LEU A 1 276 ? 19.724 1.602 19.782 1.00 77.69 276 LEU A N 1
ATOM 2191 C CA . LEU A 1 276 ? 19.595 1.168 18.387 1.00 77.69 276 LEU A CA 1
ATOM 2192 C C . LEU A 1 276 ? 20.211 -0.215 18.114 1.00 77.69 276 LEU A C 1
ATOM 2194 O O . LEU A 1 276 ? 20.213 -0.632 16.958 1.00 77.69 276 LEU A O 1
ATOM 2198 N N . SER A 1 277 ? 20.690 -0.932 19.140 1.00 77.19 277 SER A N 1
ATOM 2199 C CA . SER A 1 277 ? 21.212 -2.299 18.986 1.00 77.19 277 SER A CA 1
ATOM 2200 C C . SER A 1 277 ? 20.108 -3.325 18.716 1.00 77.19 277 SER A C 1
ATOM 2202 O O . SER A 1 277 ? 20.347 -4.347 18.084 1.00 77.19 277 SER A O 1
ATOM 2204 N N . SER A 1 278 ? 18.869 -3.042 19.135 1.00 78.00 278 SER A N 1
ATOM 2205 C CA . SER A 1 278 ? 17.726 -3.920 18.873 1.00 78.00 278 SER A CA 1
ATOM 2206 C C . SER A 1 278 ? 17.100 -3.656 17.496 1.00 78.00 278 SER A C 1
ATOM 2208 O O . SER A 1 278 ? 16.710 -2.513 17.225 1.00 78.00 278 SER A O 1
ATOM 2210 N N . PRO A 1 279 ? 16.837 -4.693 16.672 1.00 74.19 279 PRO A N 1
ATOM 2211 C CA . PRO A 1 279 ? 16.065 -4.563 15.431 1.00 74.19 279 PRO A CA 1
ATOM 2212 C C . PRO A 1 279 ? 14.685 -3.917 15.635 1.00 74.19 279 PRO A C 1
ATOM 2214 O O . PRO A 1 279 ? 14.196 -3.185 14.776 1.00 74.19 279 PRO A O 1
ATOM 2217 N N . ARG A 1 280 ? 14.073 -4.097 16.816 1.00 74.00 280 ARG A N 1
ATOM 2218 C CA . ARG A 1 280 ? 12.766 -3.510 17.167 1.00 74.00 280 ARG A CA 1
ATOM 2219 C C . ARG A 1 280 ? 12.785 -1.984 17.252 1.00 74.00 280 ARG A C 1
ATOM 2221 O O . ARG A 1 280 ? 11.715 -1.368 17.193 1.00 74.00 280 ARG A O 1
ATOM 2228 N N . SER A 1 281 ? 13.963 -1.377 17.394 1.00 79.25 281 SER A N 1
ATOM 2229 C CA . SER A 1 281 ? 14.157 0.076 17.396 1.00 79.25 281 SER A CA 1
ATOM 2230 C C . SER A 1 281 ? 14.161 0.685 15.995 1.00 79.25 281 SER A C 1
ATOM 2232 O O . SER A 1 281 ? 14.176 1.909 15.875 1.00 79.25 281 SER A O 1
ATOM 2234 N N . TRP A 1 282 ? 14.094 -0.132 14.944 1.00 78.06 282 TRP A N 1
ATOM 2235 C CA . TRP A 1 282 ? 14.099 0.302 13.552 1.00 78.06 282 TRP A CA 1
ATOM 2236 C C . TRP A 1 282 ? 12.740 0.057 12.884 1.00 78.06 282 TRP A C 1
ATOM 2238 O O . TRP A 1 282 ? 11.934 -0.763 13.330 1.00 78.06 282 TRP A O 1
ATOM 2248 N N . ARG A 1 283 ? 12.459 0.822 11.830 1.00 77.31 283 ARG A N 1
ATOM 2249 C CA . ARG A 1 283 ? 11.364 0.605 10.883 1.00 77.31 283 ARG A CA 1
ATOM 2250 C C . ARG A 1 283 ? 11.972 0.236 9.532 1.00 77.31 283 ARG A C 1
ATOM 2252 O O . ARG A 1 283 ? 12.695 1.074 8.986 1.00 77.31 283 ARG A O 1
ATOM 2259 N N . PRO A 1 284 ? 11.704 -0.965 9.005 1.00 81.31 284 PRO A N 1
ATOM 2260 C CA . PRO A 1 284 ? 12.090 -1.303 7.646 1.00 81.31 284 PRO A CA 1
ATOM 2261 C C . PRO A 1 284 ? 11.168 -0.567 6.670 1.00 81.31 284 PRO A C 1
ATOM 2263 O O . PRO A 1 284 ? 9.952 -0.699 6.748 1.00 81.31 284 PRO A O 1
ATOM 2266 N N . ILE A 1 285 ? 11.727 0.226 5.759 1.00 81.69 285 ILE A N 1
ATOM 2267 C CA . ILE A 1 285 ? 10.968 0.870 4.681 1.00 81.69 285 ILE A CA 1
ATOM 2268 C C . ILE A 1 285 ? 11.394 0.262 3.354 1.00 81.69 285 ILE A C 1
ATOM 2270 O O . ILE A 1 285 ? 12.562 0.343 2.983 1.00 81.69 285 ILE A O 1
ATOM 2274 N N . SER A 1 286 ? 10.439 -0.322 2.637 1.00 84.94 286 SER A N 1
ATOM 2275 C CA . SER A 1 286 ? 10.637 -0.884 1.305 1.00 84.94 286 SER A CA 1
ATOM 2276 C C . SER A 1 286 ? 10.650 0.231 0.259 1.00 84.94 286 SER A C 1
ATOM 2278 O O . SER A 1 286 ? 9.617 0.833 -0.044 1.00 84.94 286 SER A O 1
ATOM 2280 N N . LEU A 1 287 ? 11.816 0.490 -0.323 1.00 86.38 287 LEU A N 1
ATOM 2281 C CA . LEU A 1 287 ? 11.958 1.309 -1.518 1.00 86.38 287 LEU A CA 1
ATOM 2282 C C . LEU A 1 287 ? 11.664 0.446 -2.747 1.00 86.38 287 LEU A C 1
ATOM 2284 O O . LEU A 1 287 ? 12.436 -0.443 -3.103 1.00 86.38 287 LEU A O 1
ATOM 2288 N N . LEU A 1 288 ? 10.512 0.703 -3.360 1.00 88.06 288 LEU A N 1
ATOM 2289 C CA . LEU A 1 288 ? 10.018 0.027 -4.560 1.00 88.06 288 LEU A CA 1
ATOM 2290 C C . LEU A 1 288 ? 10.185 0.925 -5.789 1.00 88.06 288 LEU A C 1
ATOM 2292 O O . LEU A 1 288 ? 10.253 2.154 -5.648 1.00 88.06 288 LEU A O 1
ATOM 2296 N N . SER A 1 289 ? 10.174 0.313 -6.977 1.00 89.75 289 SER A N 1
ATOM 2297 C CA . SER A 1 289 ? 10.163 1.029 -8.258 1.00 89.75 289 SER A CA 1
ATOM 2298 C C . SER A 1 289 ? 9.099 2.127 -8.266 1.00 89.75 289 SER A C 1
ATOM 2300 O O . SER A 1 289 ? 7.953 1.905 -7.862 1.00 89.75 289 SER A O 1
ATOM 2302 N N . CYS A 1 290 ? 9.455 3.334 -8.715 1.00 89.38 290 CYS A N 1
ATOM 2303 C CA . CYS A 1 290 ? 8.470 4.414 -8.831 1.00 89.38 290 CYS A CA 1
ATOM 2304 C C . CYS A 1 290 ? 7.397 4.103 -9.878 1.00 89.38 290 CYS A C 1
ATOM 2306 O O . CYS A 1 290 ? 6.232 4.433 -9.647 1.00 89.38 290 CYS A O 1
ATOM 2308 N N . LEU A 1 291 ? 7.772 3.405 -10.954 1.00 91.38 291 LEU A N 1
ATOM 2309 C CA . LEU A 1 291 ? 6.841 2.906 -11.959 1.00 91.38 291 LEU A CA 1
ATOM 2310 C C . LEU A 1 291 ? 5.906 1.845 -11.353 1.00 91.38 291 LEU A C 1
ATOM 2312 O O . LEU A 1 291 ? 4.688 1.994 -11.387 1.00 91.38 291 LEU A O 1
ATOM 2316 N N . GLY A 1 292 ? 6.459 0.840 -10.664 1.00 92.25 292 GLY A N 1
ATOM 2317 C CA . GLY A 1 292 ? 5.657 -0.167 -9.953 1.00 92.25 292 GLY A CA 1
ATOM 2318 C C . GLY A 1 292 ? 4.680 0.443 -8.935 1.00 92.25 292 GLY A C 1
ATOM 2319 O O . GLY A 1 292 ? 3.496 0.102 -8.916 1.00 92.25 292 GLY A O 1
ATOM 2320 N N . LYS A 1 293 ? 5.126 1.437 -8.152 1.00 90.06 293 LYS A N 1
ATOM 2321 C CA . LYS A 1 293 ? 4.270 2.181 -7.208 1.00 90.06 293 LYS A CA 1
ATOM 2322 C C . LYS A 1 293 ? 3.138 2.942 -7.899 1.00 90.06 293 LYS A C 1
ATOM 2324 O O . LYS A 1 293 ? 2.072 3.083 -7.300 1.00 90.06 293 LYS A O 1
ATOM 2329 N N . GLY A 1 294 ? 3.356 3.458 -9.111 1.00 90.69 294 GLY A N 1
ATOM 2330 C CA . GLY A 1 294 ? 2.303 4.093 -9.906 1.00 90.69 294 GLY A CA 1
ATOM 2331 C C . GLY A 1 294 ? 1.176 3.108 -10.205 1.00 90.69 294 GLY A C 1
ATOM 2332 O O . GLY A 1 294 ? 0.008 3.392 -9.928 1.00 90.69 294 GLY A O 1
ATOM 2333 N N . ARG A 1 295 ? 1.535 1.891 -10.630 1.00 92.62 295 ARG A N 1
ATOM 2334 C CA . ARG A 1 295 ? 0.573 0.809 -10.854 1.00 92.62 295 ARG A CA 1
ATOM 2335 C C . ARG A 1 295 ? -0.178 0.411 -9.586 1.00 92.62 295 ARG A C 1
ATOM 2337 O O . ARG A 1 295 ? -1.404 0.321 -9.592 1.00 92.62 295 ARG A O 1
ATOM 2344 N N . GLU A 1 296 ? 0.552 0.161 -8.504 1.00 93.12 296 GLU A N 1
ATOM 2345 C CA . GLU A 1 296 ? -0.030 -0.196 -7.206 1.00 93.12 296 GLU A CA 1
ATOM 2346 C C . GLU A 1 296 ? -1.035 0.858 -6.734 1.00 93.12 296 GLU A C 1
ATOM 2348 O O . GLU A 1 296 ? -2.118 0.524 -6.261 1.00 93.12 296 GLU A O 1
ATOM 2353 N N . ARG A 1 297 ? -0.691 2.142 -6.888 1.00 90.25 297 ARG A N 1
ATOM 2354 C CA . ARG A 1 297 ? -1.532 3.271 -6.486 1.00 90.25 297 ARG A CA 1
ATOM 2355 C C . ARG A 1 297 ? -2.820 3.355 -7.286 1.00 90.25 297 ARG A C 1
ATOM 2357 O O . ARG A 1 297 ? -3.859 3.630 -6.693 1.00 90.25 297 ARG A O 1
ATOM 2364 N N . LEU A 1 298 ? -2.750 3.128 -8.595 1.00 89.25 298 LEU A N 1
ATOM 2365 C CA . LEU A 1 298 ? -3.920 3.124 -9.469 1.00 89.25 298 LEU A CA 1
ATOM 2366 C C . LEU A 1 298 ? -4.958 2.104 -8.979 1.00 89.25 298 LEU A C 1
ATOM 2368 O O . LEU A 1 298 ? -6.109 2.444 -8.714 1.00 89.25 298 LEU A O 1
ATOM 2372 N N . ILE A 1 299 ? -4.522 0.863 -8.751 1.00 90.19 299 ILE A N 1
ATOM 2373 C CA . ILE A 1 299 ? -5.396 -0.197 -8.230 1.00 90.19 299 ILE A CA 1
ATOM 2374 C C . ILE A 1 299 ? -5.883 0.150 -6.830 1.00 90.19 299 ILE A C 1
ATOM 2376 O O . ILE A 1 299 ? -7.067 0.006 -6.542 1.00 90.19 299 ILE A O 1
ATOM 2380 N N . ALA A 1 300 ? -4.991 0.636 -5.965 1.00 89.44 300 ALA A N 1
ATOM 2381 C CA . ALA A 1 300 ? -5.341 0.969 -4.596 1.00 89.44 300 ALA A CA 1
ATOM 2382 C C . ALA A 1 300 ? -6.433 2.039 -4.528 1.00 89.44 300 ALA A C 1
ATOM 2384 O O . ALA A 1 300 ? -7.354 1.910 -3.725 1.00 89.44 300 ALA A O 1
ATOM 2385 N N . ARG A 1 301 ? -6.369 3.067 -5.387 1.00 87.50 301 ARG A N 1
ATOM 2386 C CA . ARG A 1 301 ? -7.400 4.110 -5.499 1.00 87.50 301 ARG A CA 1
ATOM 2387 C C . ARG A 1 301 ? -8.748 3.518 -5.899 1.00 87.50 301 ARG A C 1
ATOM 2389 O O . ARG A 1 301 ? -9.729 3.762 -5.199 1.00 87.50 301 ARG A O 1
ATOM 2396 N N . ARG A 1 302 ? -8.781 2.688 -6.948 1.00 87.31 302 ARG A N 1
ATOM 2397 C CA . ARG A 1 302 ? -10.006 2.015 -7.416 1.00 87.31 302 ARG A CA 1
ATOM 2398 C C . ARG A 1 302 ? -10.588 1.073 -6.355 1.00 87.31 302 ARG A C 1
ATOM 2400 O O . ARG A 1 302 ? -11.774 1.157 -6.045 1.00 87.31 302 ARG A O 1
ATOM 2407 N N . MET A 1 303 ? -9.755 0.243 -5.722 1.00 88.62 303 MET A N 1
ATOM 2408 C CA . MET A 1 303 ? -10.179 -0.634 -4.622 1.00 88.62 303 MET A CA 1
ATOM 2409 C C . MET A 1 303 ? -10.686 0.166 -3.422 1.00 88.62 303 MET A C 1
ATOM 2411 O O . MET A 1 303 ? -11.697 -0.184 -2.823 1.00 88.62 303 MET A O 1
ATOM 2415 N N . THR A 1 304 ? -10.024 1.264 -3.071 1.00 87.38 304 THR A N 1
ATOM 2416 C CA . THR A 1 304 ? -10.455 2.117 -1.960 1.00 87.38 304 THR A CA 1
ATOM 2417 C C . THR A 1 304 ? -11.809 2.758 -2.246 1.00 87.38 304 THR A C 1
ATOM 2419 O O . THR A 1 304 ? -12.687 2.737 -1.387 1.00 87.38 304 THR A O 1
ATOM 2422 N N . TYR A 1 305 ? -12.001 3.282 -3.458 1.00 85.31 305 TYR A N 1
ATOM 2423 C CA . TYR A 1 305 ? -13.275 3.845 -3.891 1.00 85.31 305 TYR A CA 1
ATOM 2424 C C . TYR A 1 305 ? -14.405 2.810 -3.802 1.00 85.31 305 TYR A C 1
ATOM 2426 O O . TYR A 1 305 ? -15.409 3.065 -3.136 1.00 85.31 305 TYR A O 1
ATOM 2434 N N . ALA A 1 306 ? -14.213 1.620 -4.381 1.00 84.50 306 ALA A N 1
ATOM 2435 C CA . ALA A 1 306 ? -15.193 0.536 -4.320 1.00 84.50 306 ALA A CA 1
ATOM 2436 C C . ALA A 1 306 ? -15.463 0.076 -2.876 1.00 84.50 306 ALA A C 1
ATOM 2438 O O . ALA A 1 306 ? -16.608 -0.156 -2.501 1.00 84.50 306 ALA A O 1
ATOM 2439 N N . SER A 1 307 ? -14.428 0.018 -2.033 1.00 85.56 307 SER A N 1
ATOM 2440 C CA . SER A 1 307 ? -14.564 -0.389 -0.630 1.00 85.56 307 SER A CA 1
ATOM 2441 C C . SER A 1 307 ? -15.422 0.571 0.190 1.00 85.56 307 SER A C 1
ATOM 2443 O O . SER A 1 307 ? -16.141 0.139 1.089 1.00 85.56 307 SER A O 1
ATOM 2445 N N . VAL A 1 308 ? -15.324 1.873 -0.094 1.00 82.38 308 VAL A N 1
ATOM 2446 C CA . VAL A 1 308 ? -16.087 2.913 0.607 1.00 82.38 308 VAL A CA 1
ATOM 2447 C C . VAL A 1 308 ? -17.511 3.005 0.066 1.00 82.38 308 VAL A C 1
ATOM 2449 O O . VAL A 1 308 ? -18.446 3.064 0.857 1.00 82.38 308 VAL A O 1
ATOM 2452 N N . THR A 1 309 ? -17.683 3.006 -1.256 1.00 82.81 309 THR A N 1
ATOM 2453 C CA . THR A 1 309 ? -18.999 3.163 -1.902 1.00 82.81 309 THR A CA 1
ATOM 2454 C C . THR A 1 309 ? -19.902 1.953 -1.710 1.00 82.81 309 THR A C 1
ATOM 2456 O O . THR A 1 309 ? -21.093 2.121 -1.484 1.00 82.81 309 THR A O 1
ATOM 2459 N N . ARG A 1 310 ? -19.338 0.740 -1.723 1.00 83.00 310 ARG A N 1
ATOM 2460 C CA . ARG A 1 310 ? -20.083 -0.514 -1.529 1.00 83.00 310 ARG A CA 1
ATOM 2461 C C . ARG A 1 310 ? -20.126 -0.981 -0.071 1.00 83.00 310 ARG A C 1
ATOM 2463 O O . ARG A 1 310 ? -20.555 -2.095 0.199 1.00 83.00 310 ARG A O 1
ATOM 2470 N N . GLY A 1 311 ? -19.631 -0.174 0.872 1.00 83.06 311 GLY A N 1
ATOM 2471 C CA . GLY A 1 311 ? -19.673 -0.495 2.303 1.00 83.06 311 GLY A CA 1
ATOM 2472 C C . GLY A 1 311 ? -18.851 -1.719 2.729 1.00 83.06 311 GLY A C 1
ATOM 2473 O O . GLY A 1 311 ? -19.111 -2.274 3.792 1.00 83.06 311 GLY A O 1
ATOM 2474 N N . VAL A 1 312 ? -17.853 -2.139 1.938 1.00 85.94 312 VAL A N 1
ATOM 2475 C CA . VAL A 1 312 ? -16.997 -3.303 2.251 1.00 85.94 312 VAL A CA 1
ATOM 2476 C C . VAL A 1 312 ? -16.202 -3.058 3.533 1.00 85.94 312 VAL A C 1
ATOM 2478 O O . VAL A 1 312 ? -16.095 -3.935 4.391 1.00 85.94 312 VAL A O 1
ATOM 2481 N N . VAL A 1 313 ? -15.635 -1.856 3.679 1.00 83.69 313 VAL A N 1
ATOM 2482 C CA . VAL A 1 313 ? -14.877 -1.478 4.877 1.00 83.69 313 VAL A CA 1
ATOM 2483 C C . VAL A 1 313 ? -15.789 -0.767 5.867 1.00 83.69 313 VAL A C 1
ATOM 2485 O O . VAL A 1 313 ? -16.434 0.232 5.539 1.00 83.69 313 VAL A O 1
ATOM 2488 N N . HIS A 1 314 ? -15.770 -1.247 7.110 1.00 83.31 314 HIS A N 1
ATOM 2489 C CA . HIS A 1 314 ? -16.591 -0.725 8.193 1.00 83.31 314 HIS A CA 1
ATOM 2490 C C . HIS A 1 314 ? -16.449 0.814 8.347 1.00 83.31 314 HIS A C 1
ATOM 2492 O O . HIS A 1 314 ? -15.330 1.342 8.290 1.00 83.31 314 HIS A O 1
ATOM 2498 N N . PRO A 1 315 ? -17.537 1.577 8.587 1.00 80.31 315 PRO A N 1
ATOM 2499 C CA . PRO A 1 315 ? -17.485 3.043 8.700 1.00 80.31 315 PRO A CA 1
ATOM 2500 C C . PRO A 1 315 ? -16.535 3.573 9.785 1.00 80.31 315 PRO A C 1
ATOM 2502 O O . PRO A 1 315 ? -15.920 4.623 9.615 1.00 80.31 315 PRO A O 1
ATOM 2505 N N . ARG A 1 316 ? -16.375 2.819 10.881 1.00 78.56 316 ARG A N 1
ATOM 2506 C CA . ARG A 1 316 ? -15.465 3.133 12.002 1.00 78.56 316 ARG A CA 1
ATOM 2507 C C . ARG A 1 316 ? -14.003 2.694 11.797 1.00 78.56 316 ARG A C 1
ATOM 2509 O O . ARG A 1 316 ? -13.202 2.858 12.710 1.00 78.56 316 ARG A O 1
ATOM 2516 N N . GLN A 1 317 ? -13.641 2.163 10.625 1.00 81.19 317 GLN A N 1
ATOM 2517 C CA . GLN A 1 317 ? -12.242 1.968 10.225 1.00 81.19 317 GLN A CA 1
ATOM 2518 C C . GLN A 1 317 ? -11.787 3.208 9.448 1.00 81.19 317 GLN A C 1
ATOM 2520 O O . GLN A 1 317 ? -12.267 3.473 8.352 1.00 81.19 317 GLN A O 1
ATOM 2525 N N . ILE A 1 318 ? -10.922 4.028 10.033 1.00 75.06 318 ILE A N 1
ATOM 2526 C CA . ILE A 1 318 ? -10.649 5.397 9.557 1.00 75.06 318 ILE A CA 1
ATOM 2527 C C . ILE A 1 318 ? -9.249 5.525 8.944 1.00 75.06 318 ILE A C 1
ATOM 2529 O O . ILE A 1 318 ? -9.015 6.414 8.123 1.00 75.06 318 ILE A O 1
ATOM 2533 N N . GLY A 1 319 ? -8.326 4.626 9.289 1.00 74.88 319 GLY A N 1
ATOM 2534 C CA . GLY A 1 319 ? -6.952 4.666 8.789 1.00 74.88 319 GLY A CA 1
ATOM 2535 C C . GLY A 1 319 ? -6.860 4.434 7.279 1.00 74.88 319 GLY A C 1
ATOM 2536 O O . GLY A 1 319 ? -7.575 3.608 6.726 1.00 74.88 319 GLY A O 1
ATOM 2537 N N . ALA A 1 320 ? -5.956 5.166 6.620 1.00 68.94 320 ALA A N 1
ATOM 2538 C CA . ALA A 1 320 ? -5.601 5.016 5.202 1.00 68.94 320 ALA A CA 1
ATOM 2539 C C . ALA A 1 320 ? -6.741 5.175 4.167 1.00 68.94 320 ALA A C 1
ATOM 2541 O O . ALA A 1 320 ? -6.535 4.880 2.990 1.00 68.94 320 ALA A O 1
ATOM 2542 N N . LEU A 1 321 ? -7.907 5.692 4.566 1.00 76.00 321 LEU A N 1
ATOM 2543 C CA . LEU A 1 321 ? -9.039 5.952 3.673 1.00 76.00 321 LEU A CA 1
ATOM 2544 C C . LEU A 1 321 ? -9.199 7.452 3.367 1.00 76.00 321 LEU A C 1
ATOM 2546 O O . LEU A 1 321 ? -8.943 8.300 4.227 1.00 76.00 321 LEU A O 1
ATOM 2550 N N . PRO A 1 322 ? -9.641 7.818 2.150 1.00 70.00 322 PRO A N 1
ATOM 2551 C CA . PRO A 1 322 ? -9.854 9.207 1.771 1.00 70.00 322 PRO A CA 1
ATOM 2552 C C . PRO A 1 322 ? -10.975 9.832 2.602 1.00 70.00 322 PRO A C 1
ATOM 2554 O O . PRO A 1 322 ? -11.950 9.173 2.958 1.00 70.00 322 PRO A O 1
ATOM 2557 N N . LYS A 1 323 ? -10.840 11.134 2.881 1.00 72.50 323 LYS A N 1
ATOM 2558 C CA . LYS A 1 323 ? -11.822 11.941 3.633 1.00 72.50 323 LYS A CA 1
ATOM 2559 C C . LYS A 1 323 ? -12.111 11.430 5.058 1.00 72.50 323 LYS A C 1
ATOM 2561 O O . LYS A 1 323 ? -13.040 11.903 5.702 1.00 72.50 323 LYS A O 1
ATOM 2566 N N . ARG A 1 324 ? -11.291 10.513 5.575 1.00 74.56 324 ARG A N 1
ATOM 2567 C CA . ARG A 1 324 ? -11.308 10.025 6.956 1.00 74.56 324 ARG A CA 1
ATOM 2568 C C . ARG A 1 324 ? -10.053 10.539 7.667 1.00 74.56 324 ARG A C 1
ATOM 2570 O O . ARG A 1 324 ? -8.988 10.637 7.062 1.00 74.56 324 ARG A O 1
ATOM 2577 N N . SER A 1 325 ? -10.175 10.960 8.926 1.00 76.62 325 SER A N 1
ATOM 2578 C CA . SER A 1 325 ? -9.051 11.539 9.673 1.00 76.62 325 SER A CA 1
ATOM 2579 C C . SER A 1 325 ? -9.021 11.057 11.114 1.00 76.62 325 SER A C 1
ATOM 2581 O O . SER A 1 325 ? -10.068 10.830 11.718 1.00 76.62 325 SER A O 1
ATOM 2583 N N . ALA A 1 326 ? -7.818 10.976 11.689 1.00 74.12 326 ALA A N 1
ATOM 2584 C CA . ALA A 1 326 ? -7.641 10.668 13.107 1.00 74.12 326 ALA A CA 1
ATOM 2585 C C . ALA A 1 326 ? -8.417 11.646 14.010 1.00 74.12 326 ALA A C 1
ATOM 2587 O O . ALA A 1 326 ? -8.958 11.243 15.030 1.00 74.12 326 ALA A O 1
ATOM 2588 N N . VAL A 1 327 ? -8.542 12.916 13.602 1.00 79.62 327 VAL A N 1
ATOM 2589 C CA . VAL A 1 327 ? -9.337 13.921 14.328 1.00 79.62 327 VAL A CA 1
ATOM 2590 C C . VAL A 1 327 ? -10.817 13.537 14.357 1.00 79.62 327 VAL A C 1
ATOM 2592 O O . VAL A 1 327 ? -11.440 13.616 15.408 1.00 79.62 327 VAL A O 1
ATOM 2595 N N . GLY A 1 328 ? -11.368 13.074 13.230 1.00 75.75 328 GLY A N 1
ATOM 2596 C CA . GLY A 1 328 ? -12.748 12.587 13.167 1.00 75.75 328 GLY A CA 1
ATOM 2597 C C . GLY A 1 328 ? -12.980 11.337 14.020 1.00 75.75 328 GLY A C 1
ATOM 2598 O O . GLY A 1 328 ? -14.026 11.224 14.657 1.00 75.75 328 GLY A O 1
ATOM 2599 N N . LEU A 1 329 ? -11.993 10.432 14.087 1.00 79.25 329 LEU A N 1
ATOM 2600 C CA . LEU A 1 329 ? -12.042 9.255 14.965 1.00 79.25 329 LEU A CA 1
ATOM 2601 C C . LEU A 1 329 ? -12.112 9.667 16.436 1.00 79.25 329 LEU A C 1
ATOM 2603 O O . LEU A 1 329 ? -13.003 9.226 17.153 1.00 79.25 329 LEU A O 1
ATOM 2607 N N . VAL A 1 330 ? -11.200 10.549 16.857 1.00 81.50 330 VAL A N 1
ATOM 2608 C CA . VAL A 1 330 ? -11.135 11.044 18.237 1.00 81.50 330 VAL A CA 1
ATOM 2609 C C . VAL A 1 330 ? -12.410 11.797 18.597 1.00 81.50 330 VAL A C 1
ATOM 2611 O O . VAL A 1 330 ? -12.978 11.522 19.641 1.00 81.50 330 VAL A O 1
ATOM 2614 N N . ALA A 1 331 ? -12.921 12.667 17.722 1.00 81.69 331 ALA A N 1
ATOM 2615 C CA . ALA A 1 331 ? -14.182 13.367 17.965 1.00 81.69 331 ALA A CA 1
ATOM 2616 C C . ALA A 1 331 ? -15.369 12.398 18.128 1.00 81.69 331 ALA A C 1
ATOM 2618 O O . ALA A 1 331 ? -16.219 12.603 18.991 1.00 81.69 331 ALA A O 1
ATOM 2619 N N . SER A 1 332 ? -15.411 11.320 17.336 1.00 81.38 332 SER A N 1
ATOM 2620 C CA . SER A 1 332 ? -16.454 10.289 17.447 1.00 81.38 332 SER A CA 1
ATOM 2621 C C . SER A 1 332 ? -16.352 9.514 18.766 1.00 81.38 332 SER A C 1
ATOM 2623 O O . SER A 1 332 ? -17.368 9.276 19.413 1.00 81.38 332 SER A O 1
ATOM 2625 N N . LEU A 1 333 ? -15.129 9.168 19.180 1.00 82.44 333 LEU A N 1
ATOM 2626 C CA . LEU A 1 333 ? -14.837 8.533 20.466 1.00 82.44 333 LEU A CA 1
ATOM 2627 C C . LEU A 1 333 ? -15.225 9.446 21.641 1.00 82.44 333 LEU A C 1
ATOM 2629 O O . LEU A 1 333 ? -15.934 9.010 22.541 1.00 82.44 333 LEU A O 1
ATOM 2633 N N . THR A 1 334 ? -14.822 10.719 21.612 1.00 85.44 334 THR A N 1
ATOM 2634 C CA . THR A 1 334 ? -15.165 11.714 22.640 1.00 85.44 334 THR A CA 1
ATOM 2635 C C . THR A 1 334 ? -16.674 11.876 22.773 1.00 85.44 334 THR A C 1
ATOM 2637 O O . THR A 1 334 ? -17.189 11.803 23.884 1.00 85.44 334 THR A O 1
ATOM 2640 N N . LYS A 1 335 ? -17.400 11.982 21.654 1.00 85.25 335 LYS A N 1
ATOM 2641 C CA . LYS A 1 335 ? -18.864 12.057 21.670 1.00 85.25 335 LYS A CA 1
ATOM 2642 C C . LYS A 1 335 ? -19.501 10.820 22.314 1.00 85.25 335 LYS A C 1
ATOM 2644 O O . LYS A 1 335 ? -20.436 10.962 23.094 1.00 85.25 335 LYS A O 1
ATOM 2649 N N . ALA A 1 336 ? -19.005 9.617 22.013 1.00 83.44 336 ALA A N 1
ATOM 2650 C CA . ALA A 1 336 ? -19.510 8.385 22.624 1.00 83.44 336 ALA A CA 1
ATOM 2651 C C . ALA A 1 336 ? -19.280 8.360 24.147 1.00 83.44 336 ALA A C 1
ATOM 2653 O O . ALA A 1 336 ? -20.151 7.918 24.901 1.00 83.44 336 ALA A O 1
ATOM 2654 N N . ILE A 1 337 ? -18.136 8.882 24.602 1.00 86.06 337 ILE A N 1
ATOM 2655 C CA . ILE A 1 337 ? -17.826 9.036 26.028 1.00 86.06 337 ILE A CA 1
ATOM 2656 C C . ILE A 1 337 ? -18.794 10.020 26.687 1.00 86.06 337 ILE A C 1
ATOM 2658 O O . ILE A 1 337 ? -19.452 9.659 27.659 1.00 86.06 337 ILE A O 1
ATOM 2662 N N . GLU A 1 338 ? -18.942 11.222 26.133 1.00 89.25 338 GLU A N 1
ATOM 2663 C CA . GLU A 1 338 ? -19.835 12.261 26.662 1.00 89.25 338 GLU A CA 1
ATOM 2664 C C . GLU A 1 338 ? -21.286 11.775 26.757 1.00 89.25 338 GLU A C 1
ATOM 2666 O O . GLU A 1 338 ? -21.923 11.925 27.797 1.00 89.25 338 GLU A O 1
ATOM 2671 N N . GLN A 1 339 ? -21.794 11.122 25.707 1.00 88.31 339 GLN A N 1
ATOM 2672 C CA . GLN A 1 339 ? -23.148 10.561 25.695 1.00 88.31 339 GLN A CA 1
ATOM 2673 C C . GLN A 1 339 ? -23.355 9.501 26.780 1.00 88.31 339 GLN A C 1
ATOM 2675 O O . GLN A 1 339 ? -24.437 9.415 27.358 1.00 88.31 339 GLN A O 1
ATOM 2680 N N . THR A 1 340 ? -22.327 8.704 27.072 1.00 86.25 340 THR A N 1
ATOM 2681 C CA . THR A 1 340 ? -22.405 7.668 28.107 1.00 86.25 340 THR A CA 1
ATOM 2682 C C . THR A 1 340 ? -22.422 8.273 29.509 1.00 86.25 340 THR A C 1
ATOM 2684 O O . THR A 1 340 ? -23.220 7.853 30.346 1.00 86.25 340 THR A O 1
ATOM 2687 N N . VAL A 1 341 ? -21.597 9.300 29.737 1.00 86.00 341 VAL A N 1
ATOM 2688 C CA . VAL A 1 341 ? -21.551 10.040 31.007 1.00 86.00 341 VAL A CA 1
ATOM 2689 C C . VAL A 1 341 ? -22.884 10.741 31.275 1.00 86.00 341 VAL A C 1
ATOM 2691 O O . VAL A 1 341 ? -23.425 10.619 32.370 1.00 86.00 341 VAL A O 1
ATOM 2694 N N . VAL A 1 342 ? -23.461 11.410 30.269 1.00 92.69 342 VAL A N 1
ATOM 2695 C CA . VAL A 1 342 ? -24.780 12.062 30.383 1.00 92.69 342 VAL A CA 1
ATOM 2696 C C . VAL A 1 342 ? -25.890 11.052 30.690 1.00 92.69 342 VAL A C 1
ATOM 2698 O O . VAL A 1 342 ? -26.825 11.369 31.417 1.00 92.69 342 VAL A O 1
ATOM 2701 N N . ALA A 1 343 ? -25.779 9.823 30.184 1.00 89.12 343 ALA A N 1
ATOM 2702 C CA . ALA A 1 343 ? -26.734 8.752 30.459 1.00 89.12 343 ALA A CA 1
ATOM 2703 C C . ALA A 1 343 ? -26.577 8.105 31.852 1.00 89.12 343 ALA A C 1
ATOM 2705 O O . ALA A 1 343 ? -27.282 7.139 32.139 1.00 89.12 343 ALA A O 1
ATOM 2706 N N . GLY A 1 344 ? -25.649 8.579 32.696 1.00 89.19 344 GLY A N 1
ATOM 2707 C CA . GLY A 1 344 ? -25.397 8.016 34.028 1.00 89.19 344 GLY A CA 1
ATOM 2708 C C . GLY A 1 344 ? -24.820 6.597 34.001 1.00 89.19 344 GLY A C 1
ATOM 2709 O O . GLY A 1 344 ? -24.977 5.851 34.964 1.00 89.19 344 GLY A O 1
ATOM 2710 N N . LYS A 1 345 ? -24.193 6.200 32.888 1.00 89.00 345 LYS A N 1
ATOM 2711 C CA . LYS A 1 345 ? -23.635 4.859 32.681 1.00 89.00 345 LYS A CA 1
ATOM 2712 C C . LYS A 1 345 ? -22.116 4.854 32.828 1.00 89.00 345 LYS A C 1
ATOM 2714 O O . LYS A 1 345 ? -21.450 5.874 32.661 1.00 89.00 345 LYS A O 1
ATOM 2719 N N . VAL A 1 346 ? -21.561 3.673 33.081 1.00 87.94 346 VAL A N 1
ATOM 2720 C CA . VAL A 1 346 ? -20.114 3.444 33.118 1.00 87.94 346 VAL A CA 1
ATOM 2721 C C . VAL A 1 346 ? -19.613 3.130 31.712 1.00 87.94 346 VAL A C 1
ATOM 2723 O O . VAL A 1 346 ? -20.242 2.377 30.972 1.00 87.94 346 VAL A O 1
ATOM 2726 N N . ILE A 1 347 ? -18.468 3.704 31.345 1.00 88.00 347 ILE A N 1
ATOM 2727 C CA . ILE A 1 347 ? -17.779 3.457 30.078 1.00 88.00 347 ILE A CA 1
ATOM 2728 C C . ILE A 1 347 ? -16.367 2.939 30.337 1.00 88.00 347 ILE A C 1
ATOM 2730 O O . ILE A 1 347 ? -15.646 3.480 31.172 1.00 88.00 347 ILE A O 1
ATOM 2734 N N . MET A 1 348 ? -15.948 1.928 29.582 1.00 88.31 348 MET A N 1
ATOM 2735 C CA . MET A 1 348 ? -14.572 1.445 29.572 1.00 88.31 348 MET A CA 1
ATOM 2736 C C . MET A 1 348 ? -14.045 1.416 28.139 1.00 88.31 348 MET A C 1
ATOM 2738 O O . MET A 1 348 ? -14.732 0.982 27.210 1.00 88.31 348 MET A O 1
ATOM 2742 N N . VAL A 1 349 ? -12.819 1.906 27.964 1.00 85.62 349 VAL A N 1
ATOM 2743 C CA . VAL A 1 349 ? -12.111 1.918 26.682 1.00 85.62 349 VAL A CA 1
ATOM 2744 C C . VAL A 1 349 ? -10.929 0.968 26.786 1.00 85.62 349 VAL A C 1
ATOM 2746 O O . VAL A 1 349 ? -10.080 1.129 27.657 1.00 85.62 349 VAL A O 1
ATOM 2749 N N . SER A 1 350 ? -10.866 -0.003 25.881 1.00 83.50 350 SER A N 1
ATOM 2750 C CA . SER A 1 350 ? -9.719 -0.895 25.709 1.00 83.50 350 SER A CA 1
ATOM 2751 C C . SER A 1 350 ? -9.055 -0.614 24.367 1.00 83.50 350 SER A C 1
ATOM 2753 O O . SER A 1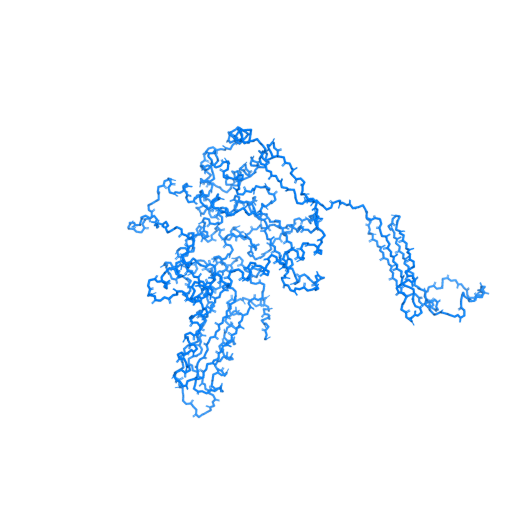 350 ? -9.721 -0.277 23.388 1.00 83.50 350 SER A O 1
ATOM 2755 N N . THR A 1 351 ? -7.731 -0.713 24.314 1.00 80.56 351 THR A N 1
ATOM 2756 C CA . THR A 1 351 ? -6.954 -0.490 23.089 1.00 80.56 351 THR A CA 1
ATOM 2757 C C . THR A 1 351 ? -6.109 -1.715 22.791 1.00 80.56 351 THR A C 1
ATOM 2759 O O . THR A 1 351 ? -5.405 -2.195 23.674 1.00 80.56 351 THR A O 1
ATOM 2762 N N . ALA A 1 352 ? -6.149 -2.179 21.548 1.00 73.62 352 ALA A N 1
ATOM 2763 C CA . ALA A 1 352 ? -5.338 -3.263 21.021 1.00 73.62 352 ALA A CA 1
ATOM 2764 C C . ALA A 1 352 ? -4.438 -2.740 19.888 1.00 73.62 352 ALA A C 1
ATOM 2766 O O . ALA A 1 352 ? -4.887 -1.973 19.033 1.00 73.62 352 ALA A O 1
ATOM 2767 N N . ASP A 1 353 ? -3.177 -3.174 19.889 1.00 69.12 353 ASP A N 1
ATOM 2768 C CA . ASP A 1 353 ? -2.177 -2.884 18.852 1.00 69.12 353 ASP A CA 1
ATOM 2769 C C . ASP A 1 353 ? -1.730 -4.200 18.206 1.00 69.12 353 ASP A C 1
ATOM 2771 O O . ASP A 1 353 ? -1.214 -5.090 18.889 1.00 69.12 353 ASP A O 1
ATOM 2775 N N . VAL A 1 354 ? -1.919 -4.341 16.891 1.00 65.56 354 VAL A N 1
ATOM 2776 C CA . VAL A 1 354 ? -1.552 -5.566 16.171 1.00 65.56 354 VAL A CA 1
ATOM 2777 C C . VAL A 1 354 ? -0.038 -5.625 15.977 1.00 65.56 354 VAL A C 1
ATOM 2779 O O . VAL A 1 354 ? 0.560 -4.901 15.175 1.00 65.56 354 VAL A O 1
ATOM 2782 N N . GLN A 1 355 ? 0.612 -6.570 16.657 1.00 59.81 355 GLN A N 1
ATOM 2783 C CA . GLN A 1 355 ? 2.059 -6.711 16.568 1.00 59.81 355 GLN A CA 1
ATOM 2784 C C . GLN A 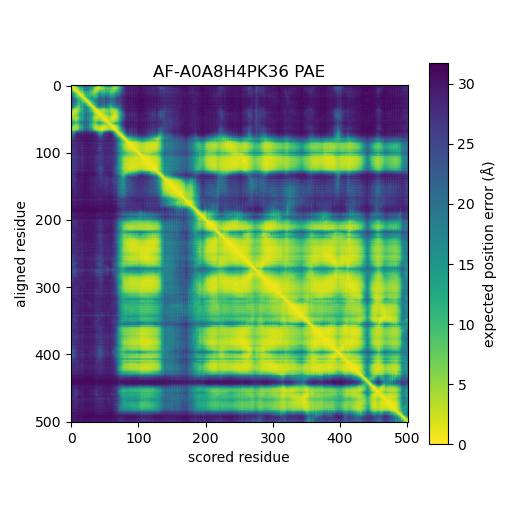1 355 ? 2.509 -7.064 15.136 1.00 59.81 355 GLN A C 1
ATOM 2786 O O . GLN A 1 355 ? 2.198 -8.125 14.604 1.00 59.81 355 GLN A O 1
ATOM 2791 N N . VAL A 1 356 ? 3.339 -6.203 14.536 1.00 63.62 356 VAL A N 1
ATOM 2792 C CA . VAL A 1 356 ? 3.940 -6.417 13.201 1.00 63.62 356 VAL A CA 1
ATOM 2793 C C . VAL A 1 356 ? 2.898 -6.618 12.080 1.00 63.62 356 VAL A C 1
ATOM 2795 O O . VAL A 1 356 ? 3.122 -7.380 11.140 1.00 63.62 356 VAL A O 1
ATOM 2798 N N . ALA A 1 357 ? 1.785 -5.887 12.160 1.00 68.25 357 ALA A N 1
ATOM 2799 C CA . ALA A 1 357 ? 0.607 -5.981 11.297 1.00 68.25 357 ALA A CA 1
ATOM 2800 C C . ALA A 1 357 ? 0.887 -6.249 9.801 1.00 68.25 357 ALA A C 1
ATOM 2802 O O . ALA A 1 357 ? 0.460 -7.269 9.260 1.00 68.25 357 ALA A O 1
ATOM 2803 N N . PHE A 1 358 ? 1.657 -5.384 9.126 1.00 73.94 358 PHE A N 1
ATOM 2804 C CA . PHE A 1 358 ? 1.947 -5.547 7.693 1.00 73.94 358 PHE A CA 1
ATOM 2805 C C . PHE A 1 358 ? 2.739 -6.818 7.376 1.00 73.94 358 PHE A C 1
ATOM 2807 O O . PHE A 1 358 ? 2.483 -7.433 6.346 1.00 73.94 358 PHE A O 1
ATOM 2814 N N . ASN A 1 359 ? 3.669 -7.242 8.237 1.00 73.69 359 ASN A N 1
ATOM 2815 C CA . ASN A 1 359 ? 4.518 -8.404 7.954 1.00 73.69 359 ASN A CA 1
ATOM 2816 C C . ASN A 1 359 ? 3.781 -9.732 8.179 1.00 73.69 359 ASN A C 1
ATOM 2818 O O . ASN A 1 359 ? 4.205 -10.749 7.646 1.00 73.69 359 ASN A O 1
ATOM 2822 N N . ALA A 1 360 ? 2.690 -9.728 8.948 1.00 78.25 360 ALA A N 1
ATOM 2823 C CA . ALA A 1 360 ? 1.931 -10.931 9.283 1.00 78.25 360 ALA A CA 1
ATOM 2824 C C . ALA A 1 360 ? 0.886 -11.321 8.220 1.00 78.25 360 ALA A C 1
ATOM 2826 O O . ALA A 1 360 ? 0.315 -12.409 8.288 1.00 78.25 360 ALA A O 1
ATOM 2827 N N . VAL A 1 361 ? 0.621 -10.460 7.230 1.00 85.19 361 VAL A N 1
ATOM 2828 C CA . VAL A 1 361 ? -0.416 -10.727 6.224 1.00 85.19 361 VAL A CA 1
ATOM 2829 C C . VAL A 1 361 ? -0.036 -11.937 5.371 1.00 85.19 361 VAL A C 1
ATOM 2831 O O . VAL A 1 361 ? 0.979 -11.946 4.669 1.00 85.19 361 VAL A O 1
ATOM 2834 N N . MET A 1 362 ? -0.892 -12.958 5.395 1.00 89.62 362 MET A N 1
ATOM 2835 C CA . MET A 1 362 ? -0.718 -14.182 4.616 1.00 89.62 362 MET A CA 1
ATOM 2836 C C . MET A 1 362 ? -1.433 -14.085 3.269 1.00 89.62 362 MET A C 1
ATOM 2838 O O . MET A 1 362 ? -2.637 -13.823 3.215 1.00 89.62 362 MET A O 1
ATOM 2842 N N . ARG A 1 363 ? -0.716 -14.398 2.183 1.00 91.94 363 ARG A N 1
ATOM 2843 C CA . ARG A 1 363 ? -1.235 -14.367 0.805 1.00 91.94 363 ARG A CA 1
ATOM 2844 C C . ARG A 1 363 ? -2.551 -15.126 0.653 1.00 91.94 363 ARG A C 1
ATOM 2846 O O . ARG A 1 363 ? -3.550 -14.540 0.260 1.00 91.94 363 ARG A O 1
ATOM 2853 N N . ASN A 1 364 ? -2.561 -16.418 0.988 1.00 91.75 364 ASN A N 1
ATOM 2854 C CA . ASN A 1 364 ? -3.728 -17.278 0.760 1.00 91.75 364 ASN A CA 1
ATOM 2855 C C . ASN A 1 364 ? -4.961 -16.773 1.528 1.00 91.75 364 ASN A C 1
ATOM 2857 O O . ASN A 1 364 ? -6.076 -16.837 1.018 1.00 91.75 364 ASN A O 1
ATOM 2861 N N . ARG A 1 365 ? -4.756 -16.215 2.731 1.00 90.19 365 ARG A N 1
ATOM 2862 C CA . ARG A 1 365 ? -5.828 -15.611 3.529 1.00 90.19 365 ARG A CA 1
ATOM 2863 C C . ARG A 1 365 ? -6.340 -14.329 2.886 1.00 90.19 365 ARG A C 1
ATOM 2865 O O . ARG A 1 365 ? -7.547 -14.198 2.740 1.00 90.19 365 ARG A O 1
ATOM 2872 N N . LEU A 1 366 ? -5.461 -13.416 2.466 1.00 93.12 366 LEU A N 1
ATOM 2873 C CA . LEU A 1 366 ? -5.874 -12.209 1.745 1.00 93.12 366 LEU A CA 1
ATOM 2874 C C . LEU A 1 366 ? -6.673 -12.564 0.483 1.00 93.12 366 LEU A C 1
ATOM 2876 O O . LEU A 1 366 ? -7.764 -12.041 0.293 1.00 93.12 366 LEU A O 1
ATOM 2880 N N . THR A 1 367 ? -6.179 -13.486 -0.345 1.00 93.88 367 THR A N 1
ATOM 2881 C CA . THR A 1 367 ? -6.867 -13.904 -1.576 1.00 93.88 367 THR A CA 1
ATOM 2882 C C . THR A 1 367 ? -8.235 -14.520 -1.289 1.00 93.88 367 THR A C 1
ATOM 2884 O O . THR A 1 367 ? -9.207 -14.185 -1.962 1.00 93.88 367 THR A O 1
ATOM 2887 N N . LEU A 1 368 ? -8.340 -15.376 -0.266 1.00 92.62 368 LEU A N 1
ATOM 2888 C CA . LEU A 1 368 ? -9.623 -15.929 0.170 1.00 92.62 368 LEU A CA 1
ATOM 2889 C C . LEU A 1 368 ? -10.585 -14.824 0.625 1.00 92.62 368 LEU A C 1
ATOM 2891 O O . LEU A 1 368 ? -11.750 -14.845 0.240 1.00 92.62 368 LEU A O 1
ATOM 2895 N N . ARG A 1 369 ? -10.105 -13.843 1.402 1.00 90.62 369 ARG A N 1
ATOM 2896 C CA . ARG A 1 369 ? -10.925 -12.710 1.859 1.00 90.62 369 ARG A CA 1
ATOM 2897 C C . ARG A 1 369 ? -11.444 -11.877 0.701 1.00 90.62 369 ARG A C 1
ATOM 2899 O O . ARG A 1 369 ? -12.627 -11.560 0.685 1.00 90.62 369 ARG A O 1
ATOM 2906 N N . LEU A 1 370 ? -10.597 -11.579 -0.282 1.00 93.31 370 LEU A N 1
ATOM 2907 C CA . LEU A 1 370 ? -11.020 -10.832 -1.462 1.00 93.31 370 LEU A CA 1
ATOM 2908 C C . LEU A 1 370 ? -12.134 -11.575 -2.219 1.00 93.31 370 LEU A C 1
ATOM 2910 O O . LEU A 1 370 ? -13.142 -10.975 -2.583 1.00 93.31 370 LEU A O 1
ATOM 2914 N N . ARG A 1 371 ? -12.019 -12.898 -2.365 1.00 92.94 371 ARG A N 1
ATOM 2915 C CA . ARG A 1 371 ? -13.076 -13.721 -2.974 1.00 92.94 371 ARG A CA 1
ATOM 2916 C C . ARG A 1 371 ? -14.369 -13.724 -2.153 1.00 92.94 371 ARG A C 1
ATOM 2918 O O . ARG A 1 371 ? -15.435 -13.520 -2.716 1.00 92.94 371 ARG A O 1
ATOM 2925 N N . GLN A 1 372 ? -14.280 -13.888 -0.832 1.00 90.12 372 GLN A N 1
ATOM 2926 C CA . GLN A 1 372 ? -15.441 -13.853 0.074 1.00 90.12 372 GLN A CA 1
ATOM 2927 C C . GLN A 1 372 ? -16.160 -12.496 0.077 1.00 90.12 372 GLN A C 1
ATOM 2929 O O . GLN A 1 372 ? -17.369 -12.441 0.258 1.00 90.12 372 GLN A O 1
ATOM 2934 N N . GLN A 1 373 ? -15.422 -11.407 -0.132 1.00 89.81 373 GLN A N 1
ATOM 2935 C CA . GLN A 1 373 ? -15.956 -10.047 -0.248 1.00 89.81 373 GLN A CA 1
ATOM 2936 C C . GLN A 1 373 ? -16.536 -9.743 -1.643 1.00 89.81 373 GLN A C 1
ATOM 2938 O O . GLN A 1 373 ? -17.001 -8.629 -1.870 1.00 89.81 373 GLN A O 1
ATOM 2943 N N . GLY A 1 374 ? -16.487 -10.692 -2.585 1.00 89.94 374 GLY A N 1
ATOM 2944 C CA . GLY A 1 374 ? -17.017 -10.518 -3.939 1.00 89.94 374 GLY A CA 1
ATOM 2945 C C . GLY A 1 374 ? -16.132 -9.677 -4.864 1.00 89.94 374 GLY A C 1
ATOM 2946 O O . GLY A 1 374 ? -16.626 -9.127 -5.849 1.00 89.94 374 GLY A O 1
ATOM 2947 N N . TRP A 1 375 ? -14.830 -9.544 -4.579 1.00 91.75 375 TRP A N 1
ATOM 2948 C CA . TRP A 1 375 ? -13.920 -8.873 -5.510 1.00 91.75 375 TRP A CA 1
ATOM 2949 C C . TRP A 1 375 ? -13.770 -9.686 -6.800 1.00 91.75 375 TRP A C 1
ATOM 2951 O O . TRP A 1 375 ? -13.630 -10.911 -6.727 1.00 91.75 375 TRP A O 1
ATOM 2961 N N . PRO A 1 376 ? -13.694 -9.028 -7.975 1.00 91.31 376 PRO A N 1
ATOM 2962 C CA . PRO A 1 376 ? -13.459 -9.720 -9.235 1.00 91.31 376 PRO A CA 1
ATOM 2963 C C . PRO A 1 376 ? -12.220 -10.620 -9.164 1.00 91.31 376 PRO A C 1
ATOM 2965 O O . PRO A 1 376 ? -11.178 -10.215 -8.634 1.00 91.31 376 PRO A O 1
ATOM 2968 N N . ASP A 1 377 ? -12.308 -11.826 -9.730 1.00 93.12 377 ASP A N 1
ATOM 2969 C CA . ASP A 1 377 ? -11.195 -12.783 -9.707 1.00 93.12 377 ASP A CA 1
ATOM 2970 C C . ASP A 1 377 ? -9.877 -12.197 -10.255 1.00 93.12 377 ASP A C 1
ATOM 2972 O O . ASP A 1 377 ? -8.854 -12.374 -9.590 1.00 93.12 377 ASP A O 1
ATOM 2976 N N . PRO A 1 378 ? -9.854 -11.401 -11.346 1.00 93.19 378 PRO A N 1
ATOM 2977 C CA . PRO A 1 378 ? -8.609 -10.804 -11.827 1.00 93.19 378 PRO A CA 1
ATOM 2978 C C . PRO A 1 378 ? -7.928 -9.881 -10.795 1.00 93.19 378 PRO A C 1
ATOM 2980 O O . PRO A 1 378 ? -6.703 -9.879 -10.667 1.00 93.19 378 PRO A O 1
ATOM 2983 N N . VAL A 1 379 ? -8.702 -9.161 -9.971 1.00 92.69 379 VAL A N 1
ATOM 2984 C CA . VAL A 1 379 ? -8.171 -8.329 -8.872 1.00 92.69 379 VAL A CA 1
ATOM 2985 C C . VAL A 1 379 ? -7.620 -9.204 -7.745 1.00 92.69 379 VAL A C 1
ATOM 2987 O O . VAL A 1 379 ? -6.538 -8.933 -7.221 1.00 92.69 379 VAL A O 1
ATOM 2990 N N . SER A 1 380 ? -8.328 -10.283 -7.404 1.00 95.44 380 SER A N 1
ATOM 2991 C CA . SER A 1 380 ? -7.890 -11.252 -6.392 1.00 95.44 380 SER A CA 1
ATOM 2992 C C . SER A 1 380 ? -6.601 -11.975 -6.808 1.00 95.44 380 SER A C 1
ATOM 2994 O O . SER A 1 380 ? -5.685 -12.121 -5.993 1.00 95.44 380 SER A O 1
ATOM 2996 N N . ARG A 1 381 ? -6.491 -12.372 -8.084 1.00 96.00 381 ARG A N 1
ATOM 2997 C CA . ARG A 1 381 ? -5.276 -12.949 -8.679 1.00 96.00 381 ARG A CA 1
ATOM 2998 C C . ARG A 1 381 ? -4.135 -11.941 -8.708 1.00 96.00 381 ARG A C 1
ATOM 3000 O O . ARG A 1 381 ? -3.029 -12.279 -8.291 1.00 96.00 381 ARG A O 1
ATOM 3007 N N . TRP A 1 382 ? -4.412 -10.688 -9.073 1.00 96.56 382 TRP A N 1
ATOM 3008 C CA . TRP A 1 382 ? -3.411 -9.626 -9.019 1.00 96.56 382 TRP A CA 1
ATOM 3009 C C . TRP A 1 382 ? -2.860 -9.436 -7.599 1.00 96.56 382 TRP A C 1
ATOM 3011 O O . TRP A 1 382 ? -1.644 -9.394 -7.426 1.00 96.56 382 TRP A O 1
ATOM 3021 N N . ALA A 1 383 ? -3.718 -9.387 -6.573 1.00 95.81 383 ALA A N 1
ATOM 3022 C CA . ALA A 1 383 ? -3.283 -9.266 -5.179 1.00 95.81 383 ALA A CA 1
ATOM 3023 C C . ALA A 1 383 ? -2.449 -10.479 -4.723 1.00 95.81 383 ALA A C 1
ATOM 3025 O O . ALA A 1 383 ? -1.435 -10.319 -4.039 1.00 95.81 383 ALA A O 1
ATOM 3026 N N . ALA A 1 384 ? -2.823 -11.691 -5.149 1.00 95.31 384 ALA A N 1
ATOM 3027 C CA . ALA A 1 384 ? -2.037 -12.899 -4.903 1.00 95.31 384 ALA A CA 1
ATOM 3028 C C . ALA A 1 384 ? -0.655 -12.828 -5.579 1.00 95.31 384 ALA A C 1
ATOM 3030 O O . ALA A 1 384 ? 0.364 -13.129 -4.951 1.00 95.31 384 ALA A O 1
ATOM 3031 N N . SER A 1 385 ? -0.611 -12.382 -6.838 1.00 96.25 385 SER A N 1
ATOM 3032 C CA . SER A 1 385 ? 0.626 -12.178 -7.590 1.00 96.25 385 SER A CA 1
ATOM 3033 C C . SER A 1 385 ? 1.487 -11.069 -6.991 1.00 96.25 385 SER A C 1
ATOM 3035 O O . SER A 1 385 ? 2.706 -11.190 -7.025 1.00 96.25 385 SER A O 1
ATOM 3037 N N . PHE A 1 386 ? 0.889 -10.002 -6.461 1.00 95.06 386 PHE A N 1
ATOM 3038 C CA . PHE A 1 386 ? 1.593 -8.899 -5.808 1.00 95.06 386 PHE A CA 1
ATOM 3039 C C . PHE A 1 386 ? 2.372 -9.374 -4.575 1.00 95.06 386 PHE A C 1
ATOM 3041 O O . PHE A 1 386 ? 3.465 -8.875 -4.322 1.00 95.06 386 PHE A O 1
ATOM 3048 N N . MET A 1 387 ? 1.837 -10.359 -3.845 1.00 93.19 387 MET A N 1
ATOM 3049 C CA . MET A 1 387 ? 2.459 -10.944 -2.651 1.00 93.19 387 MET A CA 1
ATOM 3050 C C . MET A 1 387 ? 3.384 -12.140 -2.926 1.00 93.19 387 MET A C 1
ATOM 3052 O O . MET A 1 387 ? 4.064 -12.590 -2.009 1.00 93.19 387 MET A O 1
ATOM 3056 N N . THR A 1 388 ? 3.401 -12.681 -4.145 1.00 92.62 388 THR A N 1
ATOM 3057 C CA . THR A 1 388 ? 4.186 -13.879 -4.494 1.00 92.62 388 THR A CA 1
ATOM 3058 C C . THR A 1 388 ? 5.521 -13.487 -5.118 1.00 92.62 388 THR A C 1
ATOM 3060 O O . THR A 1 388 ? 5.580 -12.497 -5.840 1.00 92.62 388 THR A O 1
ATOM 3063 N N . ASP A 1 389 ? 6.573 -14.268 -4.851 1.00 92.38 389 ASP A N 1
ATOM 3064 C CA . ASP A 1 389 ? 7.927 -14.094 -5.405 1.00 92.38 389 ASP A CA 1
ATOM 3065 C C . ASP A 1 389 ? 8.482 -12.684 -5.216 1.00 92.38 389 ASP A C 1
ATOM 3067 O O . ASP A 1 389 ? 9.006 -12.055 -6.134 1.00 92.38 389 ASP A O 1
ATOM 3071 N N . ARG A 1 390 ? 8.333 -12.173 -3.991 1.00 92.25 390 ARG A N 1
ATOM 3072 C CA . ARG A 1 390 ? 8.925 -10.900 -3.596 1.00 92.25 390 ARG A CA 1
ATOM 3073 C C . ARG A 1 390 ? 10.306 -11.120 -3.016 1.00 92.25 390 ARG A C 1
ATOM 3075 O O . ARG A 1 390 ? 10.513 -12.030 -2.214 1.00 92.25 390 ARG A O 1
ATOM 3082 N N . TYR A 1 391 ? 11.209 -10.222 -3.371 1.00 91.94 391 TYR A N 1
ATOM 3083 C CA . TYR A 1 391 ? 12.585 -10.232 -2.906 1.00 91.94 391 TYR A CA 1
ATOM 3084 C C . TYR A 1 391 ? 12.903 -8.903 -2.241 1.00 91.94 391 TYR A C 1
ATOM 3086 O O . TYR A 1 391 ? 12.395 -7.848 -2.633 1.00 91.94 391 TYR A O 1
ATOM 3094 N N . ALA A 1 392 ? 13.732 -8.953 -1.210 1.00 89.62 392 ALA A N 1
ATOM 3095 C CA . ALA A 1 392 ? 14.224 -7.771 -0.542 1.00 89.62 392 ALA A CA 1
ATOM 3096 C C . ALA A 1 392 ? 15.698 -7.906 -0.190 1.00 89.62 392 ALA A C 1
ATOM 3098 O O . ALA A 1 392 ? 16.126 -8.926 0.338 1.00 89.62 392 ALA A O 1
ATOM 3099 N N . ARG A 1 393 ? 16.436 -6.819 -0.385 1.00 88.81 393 ARG A N 1
ATOM 3100 C CA . ARG A 1 393 ? 17.794 -6.640 0.135 1.00 88.81 393 ARG A CA 1
ATOM 3101 C C . ARG A 1 393 ? 17.823 -5.470 1.098 1.00 88.81 393 ARG A C 1
ATOM 3103 O O . ARG A 1 393 ? 17.121 -4.478 0.897 1.00 88.81 393 ARG A O 1
ATOM 3110 N N . ILE A 1 394 ? 18.625 -5.562 2.147 1.00 85.50 394 ILE A N 1
ATOM 3111 C CA . ILE A 1 394 ? 18.724 -4.523 3.172 1.00 85.50 394 ILE A CA 1
ATOM 3112 C C . ILE A 1 394 ? 19.885 -3.597 2.823 1.00 85.50 394 ILE A C 1
ATOM 3114 O O . ILE A 1 394 ? 21.004 -4.053 2.602 1.00 85.50 394 ILE A O 1
ATOM 3118 N N . ARG A 1 395 ? 19.631 -2.283 2.824 1.00 79.06 395 ARG A N 1
ATOM 3119 C CA . ARG A 1 395 ? 20.678 -1.260 2.769 1.00 79.06 395 ARG A CA 1
ATOM 3120 C C . ARG A 1 395 ? 20.984 -0.755 4.174 1.00 79.06 395 ARG A C 1
ATOM 3122 O O . ARG A 1 395 ? 20.167 -0.056 4.783 1.00 79.06 395 ARG A O 1
ATOM 3129 N N . LEU A 1 396 ? 22.194 -1.028 4.657 1.00 71.44 396 LEU A N 1
ATOM 3130 C CA . LEU A 1 396 ? 22.708 -0.509 5.922 1.00 71.44 396 LEU A CA 1
ATOM 3131 C C . LEU A 1 396 ? 24.028 0.227 5.684 1.00 71.44 396 LEU A C 1
ATOM 3133 O O . LEU A 1 396 ? 24.999 -0.356 5.221 1.00 71.44 396 LEU A O 1
ATOM 3137 N N . GLN A 1 397 ? 24.051 1.529 5.989 1.00 70.06 397 GLN A N 1
ATOM 3138 C CA . GLN A 1 397 ? 25.248 2.382 5.880 1.00 70.06 397 GLN A CA 1
ATOM 3139 C C . GLN A 1 397 ? 25.955 2.322 4.507 1.00 70.06 397 GLN A C 1
ATOM 3141 O O . GLN A 1 397 ? 27.167 2.455 4.417 1.00 70.06 397 GLN A O 1
ATOM 3146 N N . GLY A 1 398 ? 25.193 2.145 3.424 1.00 65.06 398 GLY A N 1
ATOM 3147 C CA . GLY A 1 398 ? 25.729 2.079 2.059 1.00 65.06 398 GLY A CA 1
ATOM 3148 C C . GLY A 1 398 ? 26.084 0.668 1.581 1.00 65.06 398 GLY A C 1
ATOM 3149 O O . GLY A 1 398 ? 26.240 0.480 0.379 1.00 65.06 398 GLY A O 1
ATOM 3150 N N . THR A 1 399 ? 26.114 -0.321 2.475 1.00 72.69 399 THR A N 1
ATOM 3151 C CA . THR A 1 399 ? 26.266 -1.737 2.122 1.00 72.69 399 THR A CA 1
ATOM 3152 C C . THR A 1 399 ? 24.899 -2.361 1.864 1.00 72.69 399 THR A C 1
ATOM 3154 O O . THR A 1 399 ? 23.936 -2.086 2.585 1.00 72.69 399 THR A O 1
ATOM 3157 N N . LEU A 1 400 ? 24.818 -3.187 0.823 1.00 79.56 400 LEU A N 1
ATOM 3158 C CA . LEU A 1 400 ? 23.645 -3.986 0.482 1.00 79.56 400 LEU A CA 1
ATOM 3159 C C . LEU A 1 400 ? 23.891 -5.440 0.880 1.00 79.56 400 LEU A C 1
ATOM 3161 O O . LEU A 1 400 ? 24.997 -5.946 0.694 1.00 79.56 400 LEU A O 1
ATOM 3165 N N . THR A 1 401 ? 22.869 -6.093 1.423 1.00 86.25 401 THR A N 1
ATOM 3166 C CA . THR A 1 401 ? 22.859 -7.552 1.578 1.00 86.25 401 THR A CA 1
ATOM 3167 C C . THR A 1 401 ? 22.550 -8.232 0.248 1.00 86.25 401 THR A C 1
ATOM 3169 O O . THR A 1 401 ? 22.127 -7.582 -0.712 1.00 86.25 401 THR A O 1
ATOM 3172 N N . GLU A 1 402 ? 22.691 -9.553 0.227 1.00 86.75 402 GLU A N 1
ATOM 3173 C CA . GLU A 1 402 ? 22.088 -10.394 -0.804 1.00 86.75 402 GLU A CA 1
ATOM 3174 C C . GLU A 1 402 ? 20.555 -10.279 -0.791 1.00 86.75 402 GLU A C 1
ATOM 3176 O O . GLU A 1 402 ? 19.949 -9.825 0.193 1.00 86.75 402 GLU A O 1
ATOM 3181 N N . ASP A 1 403 ? 19.941 -10.672 -1.907 1.00 88.25 403 ASP A N 1
ATOM 3182 C CA . ASP A 1 403 ? 18.492 -10.713 -2.053 1.00 88.25 403 ASP A CA 1
ATOM 3183 C C . ASP A 1 403 ? 17.909 -11.870 -1.234 1.00 88.25 403 ASP A C 1
ATOM 3185 O O . ASP A 1 403 ? 18.248 -13.036 -1.424 1.00 88.25 403 ASP A O 1
ATOM 3189 N N . ALA A 1 404 ? 16.971 -11.548 -0.347 1.00 89.69 404 ALA A N 1
ATOM 3190 C CA . ALA A 1 404 ? 16.223 -12.517 0.437 1.00 89.69 404 ALA A CA 1
ATOM 3191 C C . ALA A 1 404 ? 14.778 -12.610 -0.062 1.00 89.69 404 ALA A C 1
ATOM 3193 O O . ALA A 1 404 ? 14.099 -11.595 -0.249 1.00 89.69 404 ALA A O 1
ATOM 3194 N N . ARG A 1 405 ? 14.276 -13.836 -0.240 1.00 91.69 405 ARG A N 1
ATOM 3195 C CA . ARG A 1 405 ? 12.867 -14.074 -0.577 1.00 91.69 405 ARG A CA 1
ATOM 3196 C C . ARG A 1 405 ? 11.972 -13.769 0.627 1.00 91.69 405 ARG A C 1
ATOM 3198 O O . ARG A 1 405 ? 12.240 -14.207 1.744 1.00 91.69 405 ARG A O 1
ATOM 3205 N N . LEU A 1 406 ? 10.882 -13.045 0.392 1.00 86.62 406 LEU A N 1
ATOM 3206 C CA . LEU A 1 406 ? 9.870 -12.728 1.396 1.00 86.62 406 LEU A CA 1
ATOM 3207 C C . LEU A 1 406 ? 8.701 -13.714 1.295 1.00 86.62 406 LEU A C 1
ATOM 3209 O O . LEU A 1 406 ? 8.007 -13.762 0.281 1.00 86.62 406 LEU A O 1
ATOM 3213 N N . ASN A 1 407 ? 8.466 -14.478 2.363 1.00 80.81 407 ASN A N 1
ATOM 3214 C CA . ASN A 1 407 ? 7.426 -15.517 2.390 1.00 80.81 407 ASN A CA 1
ATOM 3215 C C . ASN A 1 407 ? 6.025 -14.977 2.718 1.00 80.81 407 ASN A C 1
ATOM 3217 O O . ASN A 1 407 ? 5.018 -15.590 2.369 1.00 80.81 407 ASN A O 1
ATOM 3221 N N . CYS A 1 408 ? 5.946 -13.851 3.424 1.00 81.75 408 CYS A N 1
ATOM 3222 C CA . CYS A 1 408 ? 4.688 -13.234 3.824 1.00 81.75 408 CYS A CA 1
ATOM 3223 C C . CYS A 1 408 ? 4.855 -11.728 4.029 1.00 81.75 408 CYS A C 1
ATOM 3225 O O . CYS A 1 408 ? 5.968 -11.194 4.017 1.00 81.75 408 CYS A O 1
ATOM 3227 N N . GLY A 1 409 ? 3.720 -11.061 4.210 1.00 85.25 409 GLY A N 1
ATOM 3228 C CA . GLY A 1 409 ? 3.661 -9.650 4.514 1.00 85.25 409 GLY A CA 1
ATOM 3229 C C . GLY A 1 409 ? 3.487 -8.745 3.301 1.00 85.25 409 GLY A C 1
ATOM 3230 O O . GLY A 1 409 ? 3.732 -9.094 2.146 1.00 85.25 409 GLY A O 1
ATOM 3231 N N . LEU A 1 410 ? 3.030 -7.540 3.603 1.00 88.12 410 LEU A N 1
ATOM 3232 C CA . LEU A 1 410 ? 2.826 -6.452 2.668 1.00 88.12 410 LEU A CA 1
ATOM 3233 C C . LEU A 1 410 ? 3.996 -5.458 2.793 1.00 88.12 410 LEU A C 1
ATOM 3235 O O . LEU A 1 410 ? 4.350 -5.067 3.906 1.00 88.12 410 LEU A O 1
ATOM 3239 N N . PRO A 1 411 ? 4.604 -5.003 1.684 1.00 85.44 411 PRO A N 1
ATOM 3240 C CA . PRO A 1 411 ? 5.733 -4.073 1.733 1.00 85.44 411 PRO A CA 1
ATOM 3241 C C . PRO A 1 411 ? 5.374 -2.735 2.387 1.00 85.44 411 PRO A C 1
ATOM 3243 O O . PRO A 1 411 ? 4.450 -2.036 1.952 1.00 85.44 411 PRO A O 1
ATOM 3246 N N . GLN A 1 412 ? 6.171 -2.330 3.376 1.00 78.12 412 GLN A N 1
ATOM 3247 C CA . GLN A 1 412 ? 6.029 -1.054 4.072 1.00 78.12 412 GLN A CA 1
ATOM 3248 C C . GLN A 1 412 ? 6.6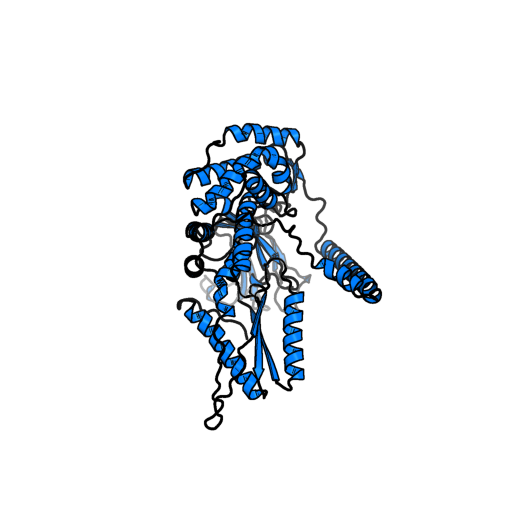07 0.086 3.217 1.00 78.12 412 GLN A C 1
ATOM 3250 O O . GLN A 1 412 ? 7.782 0.428 3.313 1.00 78.12 412 GLN A O 1
ATOM 3255 N N . GLY A 1 413 ? 5.776 0.654 2.342 1.00 78.62 413 GLY A N 1
ATOM 3256 C CA . GLY A 1 413 ? 6.174 1.663 1.347 1.00 78.62 413 GLY A CA 1
ATOM 3257 C C . GLY A 1 413 ? 5.427 1.544 0.015 1.00 78.62 413 GLY A C 1
ATOM 3258 O O . GLY A 1 413 ? 5.451 2.474 -0.793 1.00 78.62 413 GLY A O 1
ATOM 3259 N N . SER A 1 414 ? 4.723 0.429 -0.196 1.00 86.88 414 SER A N 1
ATOM 3260 C CA . SER A 1 414 ? 3.792 0.266 -1.312 1.00 86.88 414 SER A CA 1
ATOM 3261 C C . SER A 1 414 ? 2.532 1.103 -1.125 1.00 86.88 414 SER A C 1
ATOM 3263 O O . SER A 1 414 ? 2.045 1.294 -0.010 1.00 86.88 414 SER A O 1
ATOM 3265 N N . SER A 1 415 ? 1.977 1.564 -2.247 1.00 87.06 415 SER A N 1
ATOM 3266 C CA . SER A 1 415 ? 0.698 2.285 -2.254 1.00 87.06 415 SER A CA 1
ATOM 3267 C C . SER A 1 415 ? -0.517 1.353 -2.163 1.00 87.06 415 SER A C 1
ATOM 3269 O O . SER A 1 415 ? -1.591 1.815 -1.793 1.00 87.06 415 SER A O 1
ATOM 3271 N N . ALA A 1 416 ? -0.352 0.058 -2.459 1.00 89.94 416 ALA A N 1
ATOM 3272 C CA . ALA A 1 416 ? -1.406 -0.953 -2.363 1.00 89.94 416 ALA A CA 1
ATOM 3273 C C . ALA A 1 416 ? -1.496 -1.604 -0.978 1.00 89.94 416 ALA A C 1
ATOM 3275 O O . ALA A 1 416 ? -2.586 -1.991 -0.558 1.00 89.94 416 ALA A O 1
ATOM 3276 N N . SER A 1 417 ? -0.385 -1.678 -0.237 1.00 90.88 417 SER A N 1
ATOM 3277 C CA . SER A 1 417 ? -0.356 -2.301 1.092 1.00 90.88 417 SER A CA 1
ATOM 3278 C C . SER A 1 417 ? -1.455 -1.814 2.047 1.00 90.88 417 SER A C 1
ATOM 3280 O O . SER A 1 417 ? -2.073 -2.667 2.676 1.00 90.88 417 SER A O 1
ATOM 3282 N N . PRO A 1 418 ? -1.761 -0.504 2.179 1.00 88.56 418 PRO A N 1
ATOM 3283 C CA . PRO A 1 418 ? -2.759 -0.061 3.150 1.00 88.56 418 PRO A CA 1
ATOM 3284 C C . PRO A 1 418 ? -4.161 -0.618 2.879 1.00 88.56 418 PRO A C 1
ATOM 3286 O O . PRO A 1 418 ? -4.770 -1.175 3.783 1.00 88.56 418 PRO A O 1
ATOM 3289 N N . ILE A 1 419 ? -4.662 -0.537 1.641 1.00 89.88 419 ILE A N 1
ATOM 3290 C CA . ILE A 1 419 ? -6.004 -1.047 1.320 1.00 89.88 419 ILE A CA 1
ATOM 3291 C C . ILE A 1 419 ? -6.065 -2.574 1.409 1.00 89.88 419 ILE A C 1
ATOM 3293 O O . ILE A 1 419 ? -7.036 -3.114 1.929 1.00 89.88 419 ILE A O 1
ATOM 3297 N N . LEU A 1 420 ? -5.012 -3.281 0.984 1.00 92.25 420 LEU A N 1
ATOM 3298 C CA . LEU A 1 420 ? -4.949 -4.738 1.116 1.00 92.25 420 LEU A CA 1
ATOM 3299 C C . LEU A 1 420 ? -4.942 -5.170 2.587 1.00 92.25 420 LEU A C 1
ATOM 3301 O O . LEU A 1 420 ? -5.597 -6.147 2.938 1.00 92.25 420 LEU A O 1
ATOM 3305 N N . PHE A 1 421 ? -4.262 -4.417 3.454 1.00 89.75 421 PHE A N 1
ATOM 3306 C CA . PHE A 1 421 ? -4.301 -4.642 4.894 1.00 89.75 421 PHE A CA 1
ATOM 3307 C C . PHE A 1 421 ? -5.711 -4.432 5.461 1.00 89.75 421 PHE A C 1
ATOM 3309 O O . PHE A 1 421 ? -6.214 -5.302 6.164 1.00 89.75 421 PHE A O 1
ATOM 3316 N N . LEU A 1 422 ? -6.384 -3.333 5.101 1.00 88.06 422 LEU A N 1
ATOM 3317 C CA . LEU A 1 422 ? -7.755 -3.061 5.549 1.00 88.06 422 LEU A CA 1
ATOM 3318 C C . LEU A 1 422 ? -8.742 -4.151 5.119 1.00 88.06 422 LEU A C 1
ATOM 3320 O O . LEU A 1 422 ? -9.618 -4.521 5.893 1.00 88.06 422 LEU A O 1
ATOM 3324 N N . LEU A 1 423 ? -8.610 -4.670 3.897 1.00 89.88 423 LEU A N 1
ATOM 3325 C CA . LEU A 1 423 ? -9.467 -5.748 3.394 1.00 89.88 423 LEU A CA 1
ATOM 3326 C C . LEU A 1 423 ? -9.158 -7.088 4.066 1.00 89.88 423 LEU A C 1
ATOM 3328 O O . LEU A 1 423 ? -10.068 -7.890 4.272 1.00 89.88 423 LEU A O 1
ATOM 3332 N N . HIS A 1 424 ? -7.899 -7.317 4.446 1.00 89.38 424 HIS A N 1
ATOM 3333 C CA . HIS A 1 424 ? -7.487 -8.487 5.214 1.00 89.38 424 HIS A CA 1
ATOM 3334 C C . HIS A 1 424 ? -8.083 -8.489 6.628 1.00 89.38 424 HIS A C 1
ATOM 3336 O O . HIS A 1 424 ? -8.612 -9.511 7.064 1.00 89.38 424 HIS A O 1
ATOM 3342 N N . THR A 1 425 ? -8.026 -7.345 7.318 1.00 84.62 425 THR A N 1
ATOM 3343 C CA . THR A 1 425 ? -8.501 -7.175 8.703 1.00 84.62 425 THR A CA 1
ATOM 3344 C C . THR A 1 425 ? -9.963 -6.743 8.802 1.00 84.62 425 THR A C 1
ATOM 3346 O O . THR A 1 425 ? -10.483 -6.565 9.900 1.00 84.62 425 THR A O 1
ATOM 3349 N N . GLN A 1 426 ? -10.665 -6.633 7.672 1.00 84.62 426 GLN A N 1
ATOM 3350 C CA . GLN A 1 426 ? -12.071 -6.230 7.596 1.00 84.62 426 GLN A CA 1
ATOM 3351 C C . GLN A 1 426 ? -13.019 -6.997 8.540 1.00 84.62 426 GLN A C 1
ATOM 3353 O O . GLN A 1 426 ? -13.932 -6.349 9.048 1.00 84.62 426 GLN A O 1
ATOM 3358 N N . PRO A 1 427 ? -12.829 -8.299 8.843 1.00 81.50 427 PRO A N 1
ATOM 3359 C CA . PRO A 1 427 ? -13.689 -9.007 9.792 1.00 81.50 427 PRO A CA 1
ATOM 3360 C C . PRO A 1 427 ? -13.599 -8.499 11.237 1.00 81.50 427 PRO A C 1
ATOM 3362 O O . PRO A 1 427 ? -14.567 -8.648 11.977 1.00 81.50 427 PRO A O 1
ATOM 3365 N N . VAL A 1 428 ? -12.475 -7.895 11.646 1.00 77.88 428 VAL A N 1
ATOM 3366 C CA . VAL A 1 428 ? -12.208 -7.493 13.041 1.00 77.88 428 VAL A CA 1
ATOM 3367 C C . VAL A 1 428 ? -13.297 -6.561 13.601 1.00 77.88 428 VAL A C 1
ATOM 3369 O O . VAL A 1 428 ? -13.849 -6.862 14.661 1.00 77.88 428 VAL A O 1
ATOM 3372 N N . PRO A 1 429 ? -13.710 -5.486 12.896 1.00 74.56 429 PRO A N 1
ATOM 3373 C CA . PRO A 1 429 ? -14.857 -4.672 13.298 1.00 74.56 429 PRO A CA 1
ATOM 3374 C C . PRO A 1 429 ? -16.169 -5.435 13.551 1.00 74.56 429 PRO A C 1
ATOM 3376 O O . PRO A 1 429 ? -16.973 -4.962 14.354 1.00 74.56 429 PRO A O 1
ATOM 3379 N N . TYR A 1 430 ? -16.387 -6.579 12.892 1.00 73.69 430 TYR A N 1
ATOM 3380 C CA . TYR A 1 430 ? -17.637 -7.355 12.918 1.00 73.69 430 TYR A CA 1
ATOM 3381 C C . TYR A 1 430 ? -17.599 -8.564 13.859 1.00 73.69 430 TYR A C 1
ATOM 3383 O O . TYR A 1 430 ? -18.590 -9.290 13.944 1.00 73.69 430 TYR A O 1
ATOM 3391 N N . ILE A 1 431 ? -16.487 -8.804 14.563 1.00 71.19 431 ILE A N 1
ATOM 3392 C CA . ILE A 1 431 ? -16.429 -9.852 15.590 1.00 71.19 431 ILE A CA 1
ATOM 3393 C C . ILE A 1 431 ? -17.532 -9.557 16.612 1.00 71.19 431 ILE A C 1
ATOM 3395 O O . ILE A 1 431 ? -17.603 -8.449 17.143 1.00 71.19 431 ILE A O 1
ATOM 3399 N N . ARG A 1 432 ? -18.445 -10.505 16.842 1.00 62.84 432 ARG A N 1
ATOM 3400 C CA . ARG A 1 432 ? -19.606 -10.270 17.713 1.00 62.84 432 ARG A CA 1
ATOM 3401 C C . ARG A 1 432 ? -19.140 -9.809 19.093 1.00 62.84 432 ARG A C 1
ATOM 3403 O O . ARG A 1 432 ? -18.182 -10.355 19.635 1.00 62.84 432 ARG A O 1
ATOM 3410 N N . SER A 1 433 ? -19.778 -8.767 19.613 1.00 59.41 433 SER A N 1
ATOM 3411 C CA . SER A 1 433 ? -19.728 -8.483 21.043 1.00 59.41 433 SER A CA 1
ATOM 3412 C C . SER A 1 433 ? -20.738 -9.365 21.752 1.00 59.41 433 SER A C 1
ATOM 3414 O O . SER A 1 433 ? -21.722 -9.792 21.150 1.00 59.41 433 SER A O 1
ATOM 3416 N N . THR A 1 434 ? -20.487 -9.630 23.019 1.00 57.16 434 THR A N 1
ATOM 3417 C CA . THR A 1 434 ? -21.404 -10.397 23.855 1.00 57.16 434 THR A CA 1
ATOM 3418 C C . THR A 1 434 ? -22.609 -9.518 24.200 1.00 57.16 434 THR A C 1
ATOM 3420 O O . THR A 1 434 ? -22.430 -8.411 24.708 1.00 57.16 434 THR A O 1
ATOM 3423 N N . ASP A 1 435 ? -23.828 -9.972 23.908 1.00 52.03 435 ASP A N 1
ATOM 3424 C CA . ASP A 1 435 ? -25.062 -9.215 24.200 1.00 52.03 435 ASP A CA 1
ATOM 3425 C C . ASP A 1 435 ? -25.687 -9.618 25.552 1.00 52.03 435 ASP A C 1
ATOM 3427 O O . ASP A 1 435 ? -26.593 -8.949 26.048 1.00 52.03 435 ASP A O 1
ATOM 3431 N N . GLU A 1 436 ? -25.153 -10.672 26.179 1.00 49.81 436 GLU A N 1
ATOM 3432 C CA . GLU A 1 436 ? -25.600 -11.219 27.459 1.00 49.81 436 GLU A CA 1
ATOM 3433 C C . GLU A 1 436 ? -24.419 -11.458 28.404 1.00 49.81 436 GLU A C 1
ATOM 3435 O O . GLU A 1 436 ? -23.362 -11.943 27.995 1.00 49.81 436 GLU A O 1
ATOM 3440 N N . VAL A 1 437 ? -24.622 -11.146 29.687 1.00 51.88 437 VAL A N 1
ATOM 3441 C CA . VAL A 1 437 ? -23.703 -11.504 30.773 1.00 51.88 437 VAL A CA 1
ATOM 3442 C C . VAL A 1 437 ? -24.496 -12.147 31.891 1.00 51.88 437 VAL A C 1
ATOM 3444 O O . VAL A 1 437 ? -25.418 -11.539 32.435 1.00 51.88 437 VAL A O 1
ATOM 3447 N N . THR A 1 438 ? -24.105 -13.355 32.282 1.00 48.97 438 THR A N 1
ATOM 3448 C CA . THR A 1 438 ? -24.554 -13.968 33.532 1.00 48.97 438 THR A CA 1
ATOM 3449 C C . THR A 1 438 ? -23.484 -13.705 34.585 1.00 48.97 438 THR A C 1
ATOM 3451 O O . THR A 1 438 ? -22.490 -14.417 34.660 1.00 48.97 438 THR A O 1
ATOM 3454 N N . ILE A 1 439 ? -23.651 -12.635 35.366 1.00 51.44 439 ILE A N 1
ATOM 3455 C CA . ILE A 1 439 ? -22.648 -12.210 36.362 1.00 51.44 439 ILE A CA 1
ATOM 3456 C C . ILE A 1 439 ? -22.709 -13.090 37.627 1.00 51.44 439 ILE A C 1
ATOM 3458 O O . ILE A 1 439 ? -21.724 -13.192 38.343 1.00 51.44 439 ILE A O 1
ATOM 3462 N N . THR A 1 440 ? -23.835 -13.761 37.898 1.00 39.50 440 THR A N 1
ATOM 3463 C CA . THR A 1 440 ? -24.044 -14.772 38.964 1.00 39.50 440 THR A CA 1
ATOM 3464 C C . THR A 1 440 ? -25.454 -15.375 38.814 1.00 39.50 440 THR A C 1
ATOM 3466 O O . THR A 1 440 ? -26.275 -14.808 38.092 1.00 39.50 440 THR A O 1
ATOM 3469 N N . GLN A 1 441 ? -25.763 -16.489 39.501 1.00 41.81 441 GLN A N 1
ATOM 3470 C CA . GLN A 1 441 ? -27.052 -17.230 39.499 1.00 41.81 441 GLN A CA 1
ATOM 3471 C C . GLN A 1 441 ? -28.333 -16.408 39.814 1.00 41.81 441 GLN A C 1
ATOM 3473 O O . GLN A 1 441 ? -29.418 -16.979 39.883 1.00 41.81 441 GLN A O 1
ATOM 3478 N N . SER A 1 442 ? -28.247 -15.081 39.947 1.00 39.41 442 SER A N 1
ATOM 3479 C CA . SER A 1 442 ? -29.337 -14.214 40.412 1.00 39.41 442 SER A CA 1
ATOM 3480 C C . SER A 1 442 ? -29.613 -12.983 39.532 1.00 39.41 442 SER A C 1
ATOM 3482 O O . SER A 1 442 ? -30.435 -12.153 39.914 1.00 39.41 442 SER A O 1
ATOM 3484 N N . ILE A 1 443 ? -28.976 -12.822 38.362 1.00 44.59 443 ILE A N 1
ATOM 3485 C CA . ILE A 1 443 ? -29.191 -11.645 37.492 1.00 44.59 443 ILE A CA 1
ATOM 3486 C C . ILE A 1 443 ? -29.694 -12.082 36.108 1.00 44.59 443 ILE A C 1
ATOM 3488 O O . ILE A 1 443 ? -28.968 -12.699 35.332 1.00 44.59 443 ILE A O 1
ATOM 3492 N N . LYS A 1 444 ? -30.961 -11.751 35.811 1.00 43.56 444 LYS A N 1
ATOM 3493 C CA . LYS A 1 444 ? -31.607 -11.945 34.501 1.00 43.56 444 LYS A CA 1
ATOM 3494 C C . LYS A 1 444 ? -30.862 -11.173 33.409 1.00 43.56 444 LYS A C 1
ATOM 3496 O O . LYS A 1 444 ? -30.447 -10.039 33.642 1.00 43.56 444 LYS A O 1
ATOM 3501 N N . ALA A 1 445 ? -30.769 -11.777 32.222 1.00 44.56 445 ALA A N 1
ATOM 3502 C CA . ALA A 1 445 ? -30.208 -11.191 31.008 1.00 44.56 445 ALA A CA 1
ATOM 3503 C C . ALA A 1 445 ? -30.693 -9.742 30.809 1.00 44.56 445 ALA A C 1
ATOM 3505 O O . ALA A 1 445 ? -31.857 -9.489 30.496 1.00 44.56 445 ALA A O 1
ATOM 3506 N N . LYS A 1 446 ? -29.797 -8.777 31.036 1.00 55.22 446 LYS A N 1
ATOM 3507 C CA . LYS A 1 446 ? -29.989 -7.386 30.627 1.00 55.22 446 LYS A CA 1
ATOM 3508 C C . LYS A 1 446 ? -29.410 -7.253 29.229 1.00 55.22 446 LYS A C 1
ATOM 3510 O O . LYS A 1 446 ? -28.246 -7.572 29.023 1.00 55.22 446 LYS A O 1
ATOM 3515 N N . PHE A 1 447 ? -30.210 -6.764 28.287 1.00 56.88 447 PHE A N 1
ATOM 3516 C CA . PHE A 1 447 ? -29.729 -6.430 26.951 1.00 56.88 447 PHE A CA 1
ATOM 3517 C C . PHE A 1 447 ? -28.727 -5.272 27.063 1.00 56.88 447 PHE A C 1
ATOM 3519 O O . PHE A 1 447 ? -29.108 -4.145 27.401 1.00 56.88 447 PHE A O 1
ATOM 3526 N N . VAL A 1 448 ? -27.443 -5.549 26.829 1.00 65.50 448 VAL A N 1
ATOM 3527 C CA . VAL A 1 448 ? -26.380 -4.536 26.873 1.00 65.50 448 VAL A CA 1
ATOM 3528 C C . VAL A 1 448 ? -26.010 -4.121 25.457 1.00 65.50 448 VAL A C 1
ATOM 3530 O O . VAL A 1 448 ? -25.881 -4.951 24.562 1.00 65.50 448 VAL A O 1
ATOM 3533 N N . ALA A 1 449 ? -25.834 -2.815 25.242 1.00 68.94 449 ALA A N 1
ATOM 3534 C CA . ALA A 1 449 ? -25.466 -2.288 23.934 1.00 68.94 449 ALA A CA 1
ATOM 3535 C C . ALA A 1 449 ? -24.146 -2.913 23.432 1.00 68.94 449 ALA A C 1
ATOM 3537 O O . ALA A 1 449 ? -23.197 -3.008 24.213 1.00 68.94 449 ALA A O 1
ATOM 3538 N N . PRO A 1 450 ? -24.054 -3.290 22.141 1.00 75.06 450 PRO A N 1
ATOM 3539 C CA . PRO A 1 450 ? -22.885 -3.951 21.572 1.00 75.06 450 PRO A CA 1
ATOM 3540 C C . PRO A 1 450 ? -21.628 -3.075 21.639 1.00 75.06 450 PRO A C 1
ATOM 3542 O O . PRO A 1 450 ? -21.695 -1.842 21.668 1.00 75.06 450 PRO A O 1
ATOM 3545 N N . ALA A 1 451 ? -20.460 -3.720 21.636 1.00 80.06 451 ALA A N 1
ATOM 3546 C CA . ALA A 1 451 ? -19.190 -3.019 21.753 1.00 80.06 451 ALA A CA 1
ATOM 3547 C C . ALA A 1 451 ? -18.950 -2.173 20.504 1.00 80.06 451 ALA A C 1
ATOM 3549 O O . ALA A 1 451 ? -19.115 -2.630 19.368 1.00 80.06 451 ALA A O 1
ATOM 3550 N N . GLN A 1 452 ? -18.523 -0.930 20.702 1.00 83.62 452 GLN A N 1
ATOM 3551 C CA . GLN A 1 452 ? -18.196 -0.053 19.587 1.00 83.62 452 GLN A CA 1
ATOM 3552 C C . GLN A 1 452 ? -16.700 -0.107 19.318 1.00 83.62 452 GLN A C 1
ATOM 3554 O O . GLN A 1 452 ? -15.896 0.268 20.166 1.00 83.62 452 GLN A O 1
ATOM 3559 N N . ARG A 1 453 ? -16.323 -0.545 18.115 1.00 84.81 453 ARG A N 1
ATOM 3560 C CA . ARG A 1 453 ? -14.921 -0.595 17.683 1.00 84.81 453 ARG A CA 1
ATOM 3561 C C . ARG A 1 453 ? -14.581 0.557 16.752 1.00 84.81 453 ARG A C 1
ATOM 3563 O O . ARG A 1 453 ? -15.319 0.835 15.802 1.00 84.81 453 ARG A O 1
ATOM 3570 N N . PHE A 1 454 ? -13.453 1.187 17.037 1.00 82.56 454 PHE A N 1
ATOM 3571 C CA . PHE A 1 454 ? -12.881 2.342 16.367 1.00 82.56 454 PHE A CA 1
ATOM 3572 C C . PHE A 1 454 ? -11.459 1.982 15.956 1.00 82.56 454 PHE A C 1
ATOM 3574 O O . PHE A 1 454 ? -10.603 1.800 16.815 1.00 82.56 454 PHE A O 1
ATOM 3581 N N . SER A 1 455 ? -11.205 1.880 14.655 1.00 81.69 455 SER A N 1
ATOM 3582 C CA . SER A 1 455 ? -9.899 1.454 14.152 1.00 81.69 455 SER A CA 1
ATOM 3583 C C . SER A 1 455 ? -9.231 2.557 13.337 1.00 81.69 455 SER A C 1
ATOM 3585 O O . SER A 1 455 ? -9.874 3.288 12.574 1.00 81.69 455 SER A O 1
ATOM 3587 N N . TYR A 1 456 ? -7.916 2.670 13.490 1.00 80.19 456 TYR A N 1
ATOM 3588 C CA . TYR A 1 456 ? -7.039 3.466 12.653 1.00 80.19 456 TYR A CA 1
ATOM 3589 C C . TYR A 1 456 ? -5.932 2.565 12.108 1.00 80.19 456 TYR A C 1
ATOM 3591 O O . TYR A 1 456 ? -4.881 2.417 12.715 1.00 80.19 456 TYR A O 1
ATOM 3599 N N . ALA A 1 457 ? -6.173 1.983 10.930 1.00 78.44 457 ALA A N 1
ATOM 3600 C CA . ALA A 1 457 ? -5.294 0.967 10.358 1.00 78.44 457 ALA A CA 1
ATOM 3601 C C . ALA A 1 457 ? -5.194 -0.249 11.296 1.00 78.44 457 ALA A C 1
ATOM 3603 O O . ALA A 1 457 ? -6.185 -0.973 11.404 1.00 78.44 457 ALA A O 1
ATOM 3604 N N . ASP A 1 458 ? -4.036 -0.480 11.914 1.00 76.00 458 ASP A N 1
ATOM 3605 C CA . ASP A 1 458 ? -3.754 -1.547 12.878 1.00 76.00 458 ASP A CA 1
ATOM 3606 C C . ASP A 1 458 ? -4.179 -1.211 14.314 1.00 76.00 458 ASP A C 1
ATOM 3608 O O . ASP A 1 458 ? -4.576 -2.115 15.048 1.00 76.00 458 ASP A O 1
ATOM 3612 N N . ASP A 1 459 ? -4.191 0.069 14.694 1.00 79.50 459 ASP A N 1
ATOM 3613 C CA . ASP A 1 459 ? -4.645 0.500 16.018 1.00 79.50 459 ASP A CA 1
ATOM 3614 C C . ASP A 1 459 ? -6.161 0.304 16.146 1.00 79.50 459 ASP A C 1
ATOM 3616 O O . ASP A 1 459 ? -6.931 0.851 15.351 1.00 79.50 459 ASP A O 1
ATOM 3620 N N . THR A 1 460 ? -6.620 -0.431 17.161 1.00 80.69 460 THR A N 1
ATOM 3621 C CA . THR A 1 460 ? -8.054 -0.620 17.424 1.00 80.69 460 THR A CA 1
ATOM 3622 C C . THR A 1 460 ? -8.398 -0.265 18.861 1.00 80.69 460 THR A C 1
ATOM 3624 O O . THR A 1 460 ? -7.828 -0.797 19.803 1.00 80.69 460 THR A O 1
ATOM 3627 N N . ALA A 1 461 ? -9.373 0.621 19.032 1.00 83.38 461 ALA A N 1
ATOM 3628 C CA . ALA A 1 461 ? -10.000 0.920 20.308 1.00 83.38 461 ALA A CA 1
ATOM 3629 C C . ALA A 1 461 ? -11.402 0.306 20.351 1.00 83.38 461 ALA A C 1
ATOM 3631 O O . ALA A 1 461 ? -12.157 0.384 19.379 1.00 83.38 461 ALA A O 1
ATOM 3632 N N . MET A 1 462 ? -11.764 -0.277 21.484 1.00 85.38 462 MET A N 1
ATOM 3633 C CA . MET A 1 462 ? -13.083 -0.826 21.751 1.00 85.38 462 MET A CA 1
ATOM 3634 C C . MET A 1 462 ? -13.680 -0.135 22.970 1.00 85.38 462 MET A C 1
ATOM 3636 O O . MET A 1 462 ? -13.050 -0.039 24.020 1.00 85.38 462 MET A O 1
ATOM 3640 N N . ILE A 1 463 ? -14.904 0.352 22.809 1.00 86.00 463 ILE A N 1
ATOM 3641 C CA . ILE A 1 463 ? -15.695 0.961 23.870 1.00 86.00 463 ILE A CA 1
ATOM 3642 C C . ILE A 1 463 ? -16.771 -0.019 24.303 1.00 86.00 463 ILE A C 1
ATOM 3644 O O . ILE A 1 463 ? -17.488 -0.572 23.460 1.00 86.00 463 ILE A O 1
ATOM 3648 N N . ARG A 1 464 ? -16.933 -0.143 25.618 1.00 87.19 464 ARG A N 1
ATOM 3649 C CA . ARG A 1 464 ? -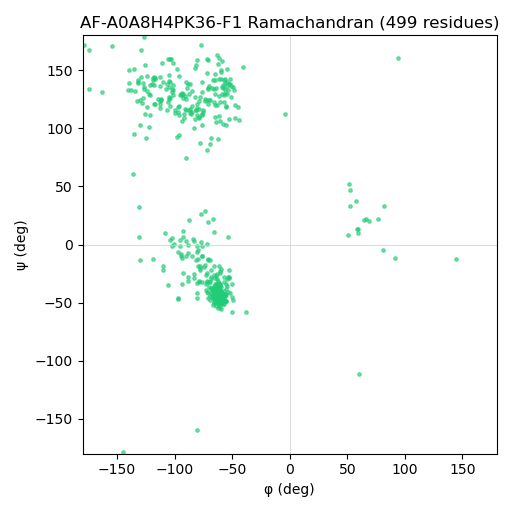18.043 -0.851 26.237 1.00 87.19 464 ARG A CA 1
ATOM 3650 C C . ARG A 1 464 ? -18.718 0.016 27.290 1.00 87.19 464 ARG A C 1
ATOM 3652 O O . ARG A 1 464 ? -18.049 0.771 27.994 1.00 87.19 464 ARG A O 1
ATOM 3659 N N . THR A 1 465 ? -20.035 -0.114 27.382 1.00 87.44 465 THR A N 1
ATOM 3660 C CA . THR A 1 465 ? -20.882 0.672 28.279 1.00 87.44 465 THR A CA 1
ATOM 3661 C C . THR A 1 465 ? -21.732 -0.265 29.131 1.00 87.44 465 THR A C 1
ATOM 3663 O O . THR A 1 465 ? -22.345 -1.179 28.584 1.00 87.44 465 THR A O 1
ATOM 3666 N N . GLY A 1 466 ? -21.808 -0.023 30.438 1.00 86.19 466 GLY A N 1
ATOM 3667 C CA . GLY A 1 466 ? -22.616 -0.796 31.389 1.00 86.19 466 GLY A CA 1
ATOM 3668 C C . GLY A 1 466 ? -23.199 0.082 32.498 1.00 86.19 466 GLY A C 1
ATOM 3669 O O . GLY A 1 466 ? -23.031 1.302 32.485 1.00 86.19 466 GLY A O 1
ATOM 3670 N N . ASN A 1 467 ? -23.928 -0.517 33.443 1.00 86.38 467 ASN A N 1
ATOM 3671 C CA . ASN A 1 467 ? -24.563 0.220 34.543 1.00 86.38 467 ASN A CA 1
ATOM 3672 C C . ASN A 1 467 ? -23.676 0.282 35.795 1.00 86.38 467 ASN A C 1
ATOM 3674 O O . ASN A 1 467 ? -23.821 1.209 36.585 1.00 86.38 467 ASN A O 1
ATOM 3678 N N . SER A 1 468 ? -22.755 -0.672 35.968 1.00 86.12 468 SER A N 1
ATOM 3679 C CA . SER A 1 468 ? -21.738 -0.660 37.029 1.00 86.12 468 SER A CA 1
ATOM 3680 C C . SER A 1 468 ? -20.334 -0.902 36.472 1.00 86.12 468 SER A C 1
ATOM 3682 O O . SER A 1 468 ? -20.160 -1.301 35.313 1.00 86.12 468 SER A O 1
ATOM 3684 N N . LEU A 1 469 ? -19.316 -0.647 37.297 1.00 85.69 469 LEU A N 1
ATOM 3685 C CA . LEU A 1 469 ? -17.923 -0.895 36.933 1.00 85.69 469 LEU A CA 1
ATOM 3686 C C . LEU A 1 469 ? -17.656 -2.391 36.740 1.00 85.69 469 LEU A C 1
ATOM 3688 O O . LEU A 1 469 ? -17.023 -2.766 35.758 1.00 85.69 469 LEU A O 1
ATOM 3692 N N . GLU A 1 470 ? -18.183 -3.232 37.627 1.00 84.19 470 GLU A N 1
ATOM 3693 C CA . GLU A 1 470 ? -18.029 -4.688 37.605 1.00 84.19 470 GLU A CA 1
ATOM 3694 C C . GLU A 1 470 ? -18.675 -5.294 36.354 1.00 84.19 470 GLU A C 1
ATOM 3696 O O . GLU A 1 470 ? -18.035 -6.070 35.645 1.00 84.19 470 GLU A O 1
ATOM 3701 N N . GLU A 1 471 ? -19.910 -4.883 36.033 1.00 83.94 471 GLU A N 1
ATOM 3702 C CA . GLU A 1 471 ? -20.610 -5.294 34.807 1.00 83.94 471 GLU A CA 1
ATOM 3703 C C . GLU A 1 471 ? -19.806 -4.895 33.562 1.00 83.94 471 GLU A C 1
ATOM 3705 O O . GLU A 1 471 ? -19.573 -5.709 32.667 1.00 83.94 471 GLU A O 1
ATOM 3710 N N . THR A 1 472 ? -19.343 -3.644 33.514 1.00 85.12 472 THR A N 1
ATOM 3711 C CA . THR A 1 472 ? -18.609 -3.118 32.356 1.00 85.12 472 THR A CA 1
ATOM 3712 C C . THR A 1 472 ? -17.249 -3.797 32.191 1.00 85.12 472 THR A C 1
ATOM 3714 O O . THR A 1 472 ? -16.851 -4.099 31.066 1.00 85.12 472 THR A O 1
ATOM 3717 N N . ALA A 1 473 ? -16.542 -4.075 33.289 1.00 85.88 473 ALA A N 1
ATOM 3718 C CA . ALA A 1 473 ? -15.259 -4.767 33.269 1.00 85.88 473 ALA A CA 1
ATOM 3719 C C . ALA A 1 473 ? -15.403 -6.219 32.790 1.00 85.88 473 ALA A C 1
ATOM 3721 O O . ALA A 1 473 ? -14.637 -6.651 31.929 1.00 85.88 473 ALA A O 1
ATOM 3722 N N . ALA A 1 474 ? -16.409 -6.953 33.282 1.00 82.06 474 ALA A N 1
ATOM 3723 C CA . ALA A 1 474 ? -16.690 -8.317 32.832 1.00 82.06 474 ALA A CA 1
ATOM 3724 C C . ALA A 1 474 ? -16.969 -8.361 31.321 1.00 82.06 474 ALA A C 1
ATOM 3726 O O . ALA A 1 474 ? -16.389 -9.171 30.598 1.00 82.06 474 ALA A O 1
ATOM 3727 N N . LEU A 1 475 ? -17.781 -7.421 30.830 1.00 83.38 475 LEU A N 1
ATOM 3728 C CA . LEU A 1 475 ? -18.078 -7.278 29.407 1.00 83.38 475 LEU A CA 1
ATOM 3729 C C . LEU A 1 475 ? -16.841 -7.012 28.549 1.00 83.38 475 LEU A C 1
ATOM 3731 O O . LEU A 1 475 ? -16.683 -7.628 27.497 1.00 83.38 475 LEU A O 1
ATOM 3735 N N . VAL A 1 476 ? -15.969 -6.095 28.978 1.00 85.19 476 VAL A N 1
ATOM 3736 C CA . VAL A 1 476 ? -14.731 -5.797 28.246 1.00 85.19 476 VAL A CA 1
ATOM 3737 C C . VAL A 1 476 ? -13.831 -7.022 28.182 1.00 85.19 476 VAL A C 1
ATOM 3739 O O . VAL A 1 476 ? -13.306 -7.310 27.111 1.00 85.19 476 VAL A O 1
ATOM 3742 N N . THR A 1 477 ? -13.678 -7.756 29.285 1.00 84.50 477 THR A N 1
ATOM 3743 C CA . THR A 1 477 ? -12.869 -8.980 29.319 1.00 84.50 477 THR A CA 1
ATOM 3744 C C . THR A 1 477 ? -13.397 -10.017 28.330 1.00 84.50 477 THR A C 1
ATOM 3746 O O . THR A 1 477 ? -12.633 -10.495 27.495 1.00 84.50 477 THR A O 1
ATOM 3749 N N . MET A 1 478 ? -14.707 -10.285 28.331 1.00 81.19 478 MET A N 1
ATOM 3750 C CA . MET A 1 478 ? -15.324 -11.224 27.385 1.00 81.19 478 MET A CA 1
ATOM 3751 C C . MET A 1 478 ? -15.171 -10.766 25.929 1.00 81.19 478 MET A C 1
ATOM 3753 O O . MET A 1 478 ? -14.850 -11.561 25.048 1.00 81.19 478 MET A O 1
ATOM 3757 N N . ASP A 1 479 ? -15.367 -9.476 25.650 1.00 81.50 479 ASP A N 1
ATOM 3758 C CA . ASP A 1 479 ? -15.227 -8.942 24.295 1.00 81.50 479 ASP A CA 1
ATOM 3759 C C . ASP A 1 479 ? -13.765 -8.948 23.810 1.00 81.50 479 ASP A C 1
ATOM 3761 O O . ASP A 1 479 ? -13.522 -9.141 22.615 1.00 81.50 479 ASP A O 1
ATOM 3765 N N . LEU A 1 480 ? -12.792 -8.775 24.712 1.00 80.12 480 LEU A N 1
ATOM 3766 C CA . LEU A 1 480 ? -11.367 -8.934 24.416 1.00 80.12 480 LEU A CA 1
ATOM 3767 C C . LEU A 1 480 ? -11.019 -10.402 24.156 1.00 80.12 480 LEU A C 1
ATOM 3769 O O . LEU A 1 480 ? -10.360 -10.698 23.164 1.00 80.12 480 LEU A O 1
ATOM 3773 N N . GLU A 1 481 ? -11.510 -11.336 24.969 1.00 80.94 481 GLU A N 1
ATOM 3774 C CA . GLU A 1 481 ? -11.348 -12.773 24.723 1.00 80.94 481 GLU A CA 1
ATOM 3775 C C . GLU A 1 481 ? -11.957 -13.187 23.381 1.00 80.94 481 GLU A C 1
ATOM 3777 O O . GLU A 1 481 ? -11.328 -13.913 22.614 1.00 80.94 481 GLU A O 1
ATOM 3782 N N . ASN A 1 482 ? -13.141 -12.675 23.041 1.00 77.62 482 ASN A N 1
ATOM 3783 C CA . ASN A 1 482 ? -13.770 -12.892 21.741 1.00 77.62 482 ASN A CA 1
ATOM 3784 C C . ASN A 1 482 ? -12.964 -12.280 20.592 1.00 77.62 482 ASN A C 1
ATOM 3786 O O . ASN A 1 482 ? -12.910 -12.864 19.511 1.00 77.62 482 ASN A O 1
ATOM 3790 N N . LEU A 1 483 ? -12.322 -11.129 20.806 1.00 74.75 483 LEU A N 1
ATOM 3791 C CA . LEU A 1 483 ? -11.421 -10.518 19.833 1.00 74.75 483 LEU A CA 1
ATOM 3792 C C . LEU A 1 483 ? -10.195 -11.415 19.596 1.00 74.75 483 LEU A C 1
ATOM 3794 O O . LEU A 1 483 ? -9.909 -11.759 18.451 1.00 74.75 483 LEU A O 1
ATOM 3798 N N . PHE A 1 484 ? -9.540 -11.874 20.665 1.00 70.75 484 PHE A N 1
ATOM 3799 C CA . PHE A 1 484 ? -8.361 -12.743 20.592 1.00 70.75 484 PHE A CA 1
ATOM 3800 C C . PHE A 1 484 ? -8.684 -14.128 20.008 1.00 70.75 484 PHE A C 1
ATOM 3802 O O . PHE A 1 484 ? -7.982 -14.623 19.124 1.00 70.75 484 PHE A O 1
ATOM 3809 N N . ASN A 1 485 ? -9.779 -14.748 20.448 1.00 69.75 485 ASN A N 1
ATOM 3810 C CA . ASN A 1 485 ? -10.211 -16.066 19.983 1.00 69.75 485 ASN A CA 1
ATOM 3811 C C . ASN A 1 485 ? -10.849 -16.005 18.590 1.00 69.75 485 ASN A C 1
ATOM 3813 O O . ASN A 1 485 ? -10.720 -16.942 17.803 1.00 69.75 485 ASN A O 1
ATOM 3817 N N . GLY A 1 486 ? -11.528 -14.906 18.260 1.00 59.56 486 GLY A N 1
ATOM 3818 C CA . GLY A 1 486 ? -12.051 -14.625 16.926 1.00 59.56 486 GLY A CA 1
ATOM 3819 C C . GLY A 1 486 ? -10.923 -14.469 15.912 1.00 59.56 486 GLY A C 1
ATOM 3820 O O . GLY A 1 486 ? -10.987 -15.076 14.841 1.00 59.56 486 GLY A O 1
ATOM 3821 N N . GLU A 1 487 ? -9.849 -13.761 16.272 1.00 53.16 487 GLU A N 1
ATOM 3822 C CA . GLU A 1 487 ? -8.627 -13.710 15.467 1.00 53.16 487 GLU A CA 1
ATOM 3823 C C . GLU A 1 487 ? -8.022 -15.109 15.276 1.00 53.16 487 GLU A C 1
ATOM 3825 O O . GLU A 1 487 ? -7.776 -15.494 14.132 1.00 53.16 487 GLU A O 1
ATOM 3830 N N . GLN A 1 488 ? -7.908 -15.928 16.330 1.00 49.41 488 GLN A N 1
ATOM 3831 C CA . GLN A 1 488 ? -7.423 -17.316 16.226 1.00 49.41 488 GLN A CA 1
ATOM 3832 C C . GLN A 1 488 ? -8.349 -18.243 15.418 1.00 49.41 488 GLN A C 1
ATOM 3834 O O . GLN A 1 488 ? -7.879 -19.061 14.640 1.00 49.41 488 GLN A O 1
ATOM 3839 N N . ARG A 1 489 ? -9.677 -18.114 15.481 1.00 45.44 489 ARG A N 1
ATOM 3840 C CA . ARG A 1 489 ? -10.577 -18.886 14.596 1.00 45.44 489 ARG A CA 1
ATOM 3841 C C . ARG A 1 489 ? -10.457 -18.446 13.136 1.00 45.44 489 ARG A C 1
ATOM 3843 O O . ARG A 1 489 ? -10.643 -19.249 12.222 1.00 45.44 489 ARG A O 1
ATOM 3850 N N . THR A 1 490 ? -10.093 -17.186 12.895 1.00 48.16 490 THR A N 1
ATOM 3851 C CA . THR A 1 490 ? -9.727 -16.707 11.555 1.00 48.16 490 THR A CA 1
ATOM 3852 C C . THR A 1 490 ? -8.278 -17.027 11.146 1.00 48.16 490 THR A C 1
ATOM 3854 O O . THR A 1 490 ? -7.971 -16.967 9.950 1.00 48.16 490 THR A O 1
ATOM 3857 N N . ALA A 1 491 ? -7.421 -17.445 12.085 1.00 39.31 491 ALA A N 1
ATOM 3858 C CA . ALA A 1 491 ? -6.011 -17.790 11.905 1.00 39.31 491 ALA A CA 1
ATOM 3859 C C . ALA A 1 491 ? -5.718 -19.245 12.345 1.00 39.31 491 ALA A C 1
ATOM 3861 O O . ALA A 1 491 ? -5.542 -19.524 13.519 1.00 39.31 491 ALA A O 1
ATOM 3862 N N . SER A 1 492 ? -5.614 -20.185 11.392 1.00 29.50 492 SER A N 1
ATOM 3863 C CA . SER A 1 492 ? -5.206 -21.594 11.637 1.00 29.50 492 SER A CA 1
ATOM 3864 C C . SER A 1 492 ? -4.053 -21.743 12.657 1.00 29.50 492 SER A C 1
ATOM 3866 O O . SER A 1 492 ? -3.185 -20.867 12.693 1.00 29.50 492 SER A O 1
ATOM 3868 N N . PRO A 1 493 ? -3.952 -22.880 13.382 1.00 29.00 493 PRO A N 1
ATOM 3869 C CA . PRO A 1 493 ? -3.290 -23.011 14.693 1.00 29.00 493 PRO A CA 1
ATOM 3870 C C . PRO A 1 493 ? -1.746 -22.981 14.696 1.00 29.00 493 PRO A C 1
ATOM 3872 O O . PRO A 1 493 ? -1.111 -23.550 15.574 1.00 29.00 493 PRO A O 1
ATOM 3875 N N . LEU A 1 494 ? -1.109 -22.293 13.748 1.00 26.09 494 LEU A N 1
ATOM 3876 C CA . LEU A 1 494 ? 0.349 -22.149 13.670 1.00 26.09 494 LEU A CA 1
ATOM 3877 C C . LEU A 1 494 ? 0.863 -20.744 14.015 1.00 26.09 494 LEU A C 1
ATOM 3879 O O . LEU A 1 494 ? 2.038 -20.466 13.807 1.00 26.09 494 LEU A O 1
ATOM 3883 N N . THR A 1 495 ? 0.029 -19.840 14.543 1.00 31.09 495 THR A N 1
ATOM 3884 C CA . THR A 1 495 ? 0.501 -18.485 14.883 1.00 31.09 495 THR A CA 1
ATOM 3885 C C . THR A 1 495 ? 0.003 -18.027 16.250 1.00 31.09 495 THR A C 1
ATOM 3887 O O . THR A 1 495 ? -1.080 -17.470 16.387 1.00 31.09 495 THR A O 1
ATOM 3890 N N . THR A 1 496 ? 0.828 -18.227 17.276 1.00 26.86 496 THR A N 1
ATOM 3891 C CA . THR A 1 496 ? 0.697 -17.583 18.588 1.00 26.86 496 THR A CA 1
ATOM 3892 C C . THR A 1 496 ? 1.015 -16.090 18.454 1.00 26.86 496 THR A C 1
ATOM 3894 O O . THR A 1 496 ? 2.147 -15.646 18.647 1.00 26.86 496 THR A O 1
ATOM 3897 N N . GLN A 1 497 ? 0.012 -15.285 18.101 1.00 35.06 497 GLN A N 1
ATOM 3898 C CA . GLN A 1 497 ? 0.068 -13.834 18.282 1.00 35.06 497 GLN A CA 1
ATOM 3899 C C . GLN A 1 497 ? -0.161 -13.522 19.765 1.00 35.06 497 GLN A C 1
ATOM 3901 O O . GLN A 1 497 ? -1.279 -13.590 20.264 1.00 35.06 497 GLN A O 1
ATOM 3906 N N . LYS A 1 498 ? 0.916 -13.207 20.493 1.00 26.36 498 LYS A N 1
ATOM 3907 C CA . LYS A 1 498 ? 0.817 -12.611 21.832 1.00 26.36 498 LYS A CA 1
ATOM 3908 C C . LYS A 1 498 ? 0.623 -11.104 21.679 1.00 26.36 498 LYS A C 1
ATOM 3910 O O . LYS A 1 498 ? 1.584 -10.378 21.431 1.00 26.36 498 LYS A O 1
ATOM 3915 N N . LEU A 1 499 ? -0.620 -10.658 21.814 1.00 33.25 499 LEU A N 1
ATOM 3916 C CA . LEU A 1 499 ? -0.967 -9.257 22.039 1.00 33.25 499 LEU A CA 1
ATOM 3917 C C . LEU A 1 499 ? -0.526 -8.883 23.464 1.00 33.25 499 LEU A C 1
ATOM 3919 O O . LEU A 1 499 ? -0.619 -9.696 24.382 1.00 33.25 499 LEU A O 1
ATOM 3923 N N . LYS A 1 500 ? 0.085 -7.706 23.632 1.00 28.92 500 LYS A N 1
ATOM 3924 C CA . LYS A 1 500 ? 0.576 -7.256 24.940 1.00 28.92 500 LYS A CA 1
ATOM 3925 C C . LYS A 1 500 ? -0.572 -6.643 25.737 1.00 28.92 500 LYS A C 1
ATOM 3927 O O . LYS A 1 500 ? -1.214 -5.731 25.224 1.00 28.92 500 LYS A O 1
ATOM 3932 N N . ASN A 1 501 ? -0.749 -7.141 26.961 1.00 26.67 501 ASN A N 1
ATOM 3933 C CA . ASN A 1 501 ? -1.515 -6.494 28.029 1.00 26.67 501 ASN A CA 1
ATOM 3934 C C . ASN A 1 501 ? -0.943 -5.119 28.378 1.00 26.67 501 ASN A C 1
ATOM 3936 O O . ASN A 1 501 ? 0.306 -4.967 28.304 1.00 26.67 501 ASN A O 1
#

pLDDT: mean 74.04, std 17.03, range [26.09, 96.56]

Sequence (501 aa):
MVFSVTAGDFNAFHITWQTAATRDRGTDIAEWGNTIDLAFSNIQWAETTVENHLQTTSDHFILSITLPTRPKVPAIPTRKKVDDEERFLEVITEGTRAISPSRPDDIPALDKRSEGLTSLLQTAIDASCKTMTARRAFTRKEIRAATARLRKITRKTKRDFRRKQINGLWRLEDIFRITRWTKGSSQFCPPPPEFDNNVYETQLQKAEEAGDATTSTGNTSSGADNSKVGLLKNAWPVVGELIRQLYEQCPKIGYHPKCFKHAEVVMIPKLGKRNLSSPRSWRPISLLSCLGKGRERLIARRMTYASVTRGVVHPRQIGALPKRSAVGLVASLTKAIEQTVVAGKVIMVSTADVQVAFNAVMRNRLTLRLRQQGWPDPVSRWAASFMTDRYARIRLQGTLTEDARLNCGLPQGSSASPILFLLHTQPVPYIRSTDEVTITQSIKAKFVAPAQRFSYADDTAMIRTGNSLEETAALVTMDLENLFNGEQRTASPLTTQKLKN

Secondary structure (DSSP, 8-state):
----EEEEEEETT-GGG--S-TTSPPSPS-SS-SEEEEEEE-STT-EEEE-GGG--SSS---EEEE------------EEEES-HHHHHHHHHHHHTTS--SPP-SHHHHHHHHHHHHHHHHHHHHHHEEEEPPS----HHHHHHHHHHHHHHHHHHHHHHHHHHHHT--SHHHHHHHHGGG--SS--PPPPPEETTEE---HHHHHHHHHHHHTSS--PPP-TT---HHHHHHHHHHHHHHHHHHHHHHHHHT---GGGGEEEEEEEEPTT----SSGGGEEEEEE--HHHHHHHHHHHHHHHHHHHHTT-S-TTB-TT-TT--HHHHHHHHHHHHHHHHHTT-EEEEEEEE-TTGGGG--HHHHHHHHHHTT--HHHHHHHHHHHSSEEEEEEETTEEPPPEEE-S---TT-SSHHHHHHHHHTTGGGSPPP-----STT-----PPPPEEEEETTEEEEEEEESSHHHHHHHHHHHHHHHHHHHHHHS-TT-------

Radius of gyration: 30.58 Å; Cα contacts (8 Å, |Δi|>4): 647; chains: 1; bounding box: 93×68×73 Å

Foldseek 3Di:
DDWDKDKDKDFPPDPVPDPDDDPDDDPDPDPPDGTDTDIDTPQPPWDKDFPPVPDDPDPDTDIDIDGPDPPPPLPAPWDWDFPDLVQLQVLLQVLCVVQDPDQQQAQVNLQSLVVSNLVSLLVSSVVGTDTDGDPDDDDPVVCVVVVVVVVVVVVVVVVVVVVVLVVPDDDPVSVVVVCCVLPFPDPPDPQADADPNDRDDDPVNLLVLLCCLQQVDDFDQAFPSRDTSVSCVSNCVRCSSSLSSSLVNLLVNLAQHQQQQEWEWEWAADPPDPDPPDSVRTDTATRTHSSSLSSLQSLQVVLLVCCVVVVLAPPLAQAPHTSGDPVVLVVVVVVVVVVQVVVLWDKDKDKFFQPPLQLPAALVLLLVLCVVSVHDNSNSSNSSNSFPFHWYWYDDSNDIDDIDTRRGGDHRHHNNSQSSSSSSCRCLQVQWQDQFDDPDPPDPTDGFDTWHWHHHRRMIMIMGIGHDPSVRVVRVVRRVVSSVVVVPVSPDDPDDRDTDD

Organism: NCBI:txid1237068